Protein AF-A0A7S3VFX6-F1 (afdb_monomer)

Nearest PDB structures (foldseek):
  4f7g-assembly1_B  TM=2.888E-01  e=7.365E+00  Mus musculus

Solvent-accessible surface area (backbone atoms only — not comparable to full-atom values): 21226 Å² total; per-residue (Å²): 145,77,87,82,81,82,82,79,77,82,81,80,76,81,76,80,74,81,79,77,78,78,75,82,71,83,75,77,83,76,80,74,78,75,77,74,70,88,84,62,74,73,74,76,51,47,44,70,56,70,78,31,23,50,45,35,47,46,70,43,87,49,76,75,52,36,48,60,36,53,49,47,51,53,50,41,53,49,51,54,49,50,52,48,46,52,66,59,58,72,54,82,58,94,56,76,56,99,59,62,51,62,30,50,71,56,69,72,32,53,54,43,36,56,50,50,54,52,50,48,56,70,67,35,53,47,28,50,55,14,58,63,52,62,75,52,87,69,98,48,67,53,55,51,52,33,25,50,52,31,31,55,50,26,51,48,54,47,52,50,48,50,53,46,47,57,40,43,79,43,50,67,62,32,53,55,54,47,51,53,55,54,51,53,75,41,47,41,42,50,51,28,51,41,19,60,70,54,74,53,56,74,64,45,23,52,42,40,49,51,42,73,69,39,61,47,83,48,96,48,66,69,57,50,61,51,50,48,53,50,53,51,52,50,52,46,50,53,53,52,51,53,52,51,53,49,51,54,40,26,72,67,45,72,50,44,58,61,34,34,37,38,44,60,56,83,88,47,84,86,48,77,71,59,52,66,71,33,40,48,23,32,57,45,92,59,56,64,96,84,34,72,28,24,39,39,78,59,63,97,60,39,36,36,39,30,66,17,82,91,74,37,24,43,21,32,25,76,48,61,82,91,46,79,86,58,84,70,67,50,72,80,62,58,64,32,33,36,60,75,47,91,58,72,44,72,82,71,54,66,42,35,31,49,83,59,97,74,85,51,74,26,53,41,50,74,56,84

pLDDT: mean 83.9, std 17.87, range [31.84, 98.12]

Structure (mmCIF, N/CA/C/O backbone):
data_AF-A0A7S3VFX6-F1
#
_entry.id   AF-A0A7S3VFX6-F1
#
loop_
_atom_site.group_PDB
_atom_site.id
_atom_site.type_symbol
_atom_site.label_atom_id
_atom_site.label_alt_id
_atom_site.label_comp_id
_atom_site.label_asym_id
_atom_site.label_entity_id
_atom_site.label_seq_id
_atom_site.pdbx_PDB_ins_code
_atom_site.Cartn_x
_atom_site.Cartn_y
_atom_site.Cartn_z
_atom_site.occupancy
_atom_site.B_iso_or_equiv
_atom_site.auth_seq_id
_atom_site.auth_comp_id
_atom_site.auth_asym_id
_atom_site.auth_atom_id
_atom_site.pdbx_PDB_model_num
ATOM 1 N N . PRO A 1 1 ? -14.183 13.946 -49.189 1.00 56.38 1 PRO A N 1
ATOM 2 C CA . PRO A 1 1 ? -15.431 14.599 -48.746 1.00 56.38 1 PRO A CA 1
ATOM 3 C C . PRO A 1 1 ? -16.192 13.670 -47.796 1.00 56.38 1 PRO A C 1
ATOM 5 O O . PRO A 1 1 ? -17.134 13.004 -48.195 1.00 56.38 1 PRO A O 1
ATOM 8 N N . GLU A 1 2 ? -15.729 13.618 -46.551 1.00 43.47 2 GLU A N 1
ATOM 9 C CA . GLU A 1 2 ? -16.451 13.049 -45.414 1.00 43.47 2 GLU A CA 1
ATOM 10 C C . GLU A 1 2 ? -16.152 13.981 -44.238 1.00 43.47 2 GLU A C 1
ATOM 12 O O . GLU A 1 2 ? -15.004 14.130 -43.820 1.00 43.47 2 GLU A O 1
ATOM 17 N N . GLN A 1 3 ? -17.173 14.720 -43.809 1.00 41.69 3 GLN A N 1
ATOM 18 C CA . GLN A 1 3 ? -17.122 15.583 -42.636 1.00 41.69 3 GLN A CA 1
ATOM 19 C C . GLN A 1 3 ? -17.374 14.712 -41.405 1.00 41.69 3 GLN A C 1
ATOM 21 O O . GLN A 1 3 ? -18.497 14.274 -41.172 1.00 41.69 3 GLN A O 1
ATOM 26 N N . GLY A 1 4 ? -16.320 14.460 -40.628 1.00 42.88 4 GLY A N 1
ATOM 27 C CA . GLY A 1 4 ? -16.423 13.892 -39.289 1.00 42.88 4 GLY A CA 1
ATOM 28 C C . GLY A 1 4 ? -16.776 14.990 -38.294 1.00 42.88 4 GLY A C 1
ATOM 29 O O . GLY A 1 4 ? -15.948 15.841 -37.977 1.00 42.88 4 GLY A O 1
ATOM 30 N N . THR A 1 5 ? -18.021 14.985 -37.835 1.00 44.19 5 THR A N 1
ATOM 31 C CA . THR A 1 5 ? -18.535 15.821 -36.750 1.00 44.19 5 THR A CA 1
ATOM 32 C C . THR A 1 5 ? -17.828 15.490 -35.438 1.00 44.19 5 THR A C 1
ATOM 34 O O . THR A 1 5 ? -17.870 14.352 -34.970 1.00 44.19 5 THR A O 1
ATOM 37 N N . SER A 1 6 ? -17.200 16.499 -34.840 1.00 36.41 6 SER A N 1
ATOM 38 C CA . SER A 1 6 ? -16.669 16.482 -33.481 1.00 36.41 6 SER A CA 1
ATOM 39 C C . SER A 1 6 ? -17.811 16.353 -32.470 1.00 36.41 6 SER A C 1
ATOM 41 O O . SER A 1 6 ? -18.650 17.247 -32.362 1.00 36.41 6 SER A O 1
ATOM 43 N N . LEU A 1 7 ? -17.836 15.246 -31.727 1.00 41.75 7 LEU A N 1
ATOM 44 C CA . LEU A 1 7 ? -18.650 15.108 -30.524 1.00 41.75 7 LEU A CA 1
ATOM 45 C C . LEU A 1 7 ? -17.954 15.892 -29.399 1.00 41.75 7 LEU A C 1
ATOM 47 O O . LEU A 1 7 ? -16.977 15.425 -28.816 1.00 41.75 7 LEU A O 1
ATOM 51 N N . GLU A 1 8 ? -18.424 17.107 -29.128 1.00 40.38 8 GLU A N 1
ATOM 52 C CA . GLU A 1 8 ? -18.126 17.809 -27.882 1.00 40.38 8 GLU A CA 1
ATOM 53 C C . GLU A 1 8 ? -18.926 17.153 -26.750 1.00 40.38 8 GLU A C 1
ATOM 55 O O . GLU A 1 8 ? -20.157 17.169 -26.741 1.00 40.38 8 GLU A O 1
ATOM 60 N N . SER A 1 9 ? -18.223 16.558 -25.789 1.00 44.31 9 SER A N 1
ATOM 61 C CA . SER A 1 9 ? -18.813 16.146 -24.517 1.00 44.31 9 SER A CA 1
ATOM 62 C C . SER A 1 9 ? -19.032 17.383 -23.638 1.00 44.31 9 SER A C 1
ATOM 64 O O . SER A 1 9 ? -18.083 18.144 -23.432 1.00 44.31 9 SER A O 1
ATOM 66 N N . PRO A 1 10 ? -20.230 17.601 -23.070 1.00 43.94 10 PRO A N 1
ATOM 67 C CA . PRO A 1 10 ? -20.448 18.702 -22.146 1.00 43.94 10 PRO A CA 1
ATOM 68 C C . PRO A 1 10 ? -19.730 18.429 -20.820 1.00 43.94 10 PRO A C 1
ATOM 70 O O . PRO A 1 10 ? -19.998 17.448 -20.125 1.00 43.94 10 PRO A O 1
ATOM 73 N N . LEU A 1 11 ? -18.821 19.339 -20.468 1.00 33.56 11 LEU A N 1
ATOM 74 C CA . LEU A 1 11 ? -18.255 19.479 -19.133 1.00 33.56 11 LEU A CA 1
ATOM 75 C C . LEU A 1 11 ? -19.410 19.790 -18.163 1.00 33.56 11 LEU A C 1
ATOM 77 O O . LEU A 1 11 ? -19.906 20.915 -18.109 1.00 33.56 11 LEU A O 1
ATOM 81 N N . ILE A 1 12 ? -19.858 18.798 -17.395 1.00 36.41 12 ILE A N 1
ATOM 82 C CA . ILE A 1 12 ? -20.707 19.045 -16.227 1.00 36.41 12 ILE A CA 1
ATOM 83 C C . ILE A 1 12 ? -19.783 19.592 -15.138 1.00 36.41 12 ILE A C 1
ATOM 85 O O . ILE A 1 12 ? -19.160 18.849 -14.383 1.00 36.41 12 ILE A O 1
ATOM 89 N N . ALA A 1 13 ? -19.658 20.917 -15.094 1.00 36.66 13 ALA A N 1
ATOM 90 C CA . ALA A 1 13 ? -19.093 21.621 -13.957 1.00 36.66 13 ALA A CA 1
ATOM 91 C C . ALA A 1 13 ? -20.058 21.462 -12.773 1.00 36.66 13 ALA A C 1
ATOM 93 O O . ALA A 1 13 ? -21.073 22.154 -12.679 1.00 36.66 13 ALA A O 1
ATOM 94 N N . ALA A 1 14 ? -19.757 20.523 -11.877 1.00 36.16 14 ALA A N 1
ATOM 95 C CA . ALA A 1 14 ? -20.382 20.463 -10.565 1.00 36.16 14 ALA A CA 1
ATOM 96 C C . ALA A 1 14 ? -19.899 21.674 -9.755 1.00 36.16 14 ALA A C 1
ATOM 98 O O . ALA A 1 14 ? -18.849 21.651 -9.115 1.00 36.16 14 ALA A O 1
ATOM 99 N N . ASN A 1 15 ? -20.659 22.762 -9.835 1.00 34.97 15 ASN A N 1
ATOM 100 C CA . ASN A 1 15 ? -20.478 23.938 -9.003 1.00 34.97 15 ASN A CA 1
ATOM 101 C C . ASN A 1 15 ? -20.986 23.578 -7.597 1.00 34.97 15 ASN A C 1
ATOM 103 O O . ASN A 1 15 ? -22.175 23.691 -7.303 1.00 34.97 15 ASN A O 1
ATOM 107 N N . ILE A 1 16 ? -20.098 23.064 -6.744 1.00 35.44 16 ILE A N 1
ATOM 108 C CA . ILE A 1 16 ? -20.378 22.879 -5.318 1.00 35.44 16 ILE A CA 1
ATOM 109 C C . ILE A 1 16 ? -20.341 24.273 -4.684 1.00 35.44 16 ILE A C 1
ATOM 111 O O . ILE A 1 16 ? -19.336 24.712 -4.135 1.00 35.44 16 ILE A O 1
ATOM 115 N N . THR A 1 17 ? -21.449 25.002 -4.792 1.00 31.84 17 THR A N 1
ATOM 116 C CA . THR A 1 17 ? -21.752 26.112 -3.890 1.00 31.84 17 THR A CA 1
ATOM 117 C C . THR A 1 17 ? -22.044 25.517 -2.522 1.00 31.84 17 THR A C 1
ATOM 119 O O . THR A 1 17 ? -23.153 25.054 -2.251 1.00 31.84 17 THR A O 1
ATOM 122 N N . THR A 1 18 ? -21.040 25.513 -1.651 1.00 34.78 18 THR A N 1
ATOM 123 C CA . THR A 1 18 ? -21.239 25.402 -0.208 1.00 34.78 18 THR A CA 1
ATOM 124 C C . THR A 1 18 ? -22.012 26.635 0.253 1.00 34.78 18 THR A C 1
ATOM 126 O O . THR A 1 18 ? -21.426 27.655 0.608 1.00 34.78 18 THR A O 1
ATOM 129 N N . ASN A 1 19 ? -23.343 26.552 0.210 1.00 32.97 19 ASN A N 1
ATOM 130 C CA . ASN A 1 19 ? -24.219 27.420 0.987 1.00 32.97 19 ASN A CA 1
ATOM 131 C C . ASN A 1 19 ? -24.059 27.034 2.459 1.00 32.97 19 ASN A C 1
ATOM 133 O O . ASN A 1 19 ? -24.822 26.240 3.009 1.00 32.97 19 ASN A O 1
ATOM 137 N N . THR A 1 20 ? -23.040 27.596 3.098 1.00 37.69 20 THR A N 1
ATOM 138 C CA . THR A 1 20 ? -23.018 27.810 4.541 1.00 37.69 20 THR A CA 1
ATOM 139 C C . THR A 1 20 ? -24.101 28.840 4.844 1.00 37.69 20 THR A C 1
ATOM 141 O O . THR A 1 20 ? -23.855 30.043 4.860 1.00 37.69 20 THR A O 1
ATOM 144 N N . ASN A 1 21 ? -25.333 28.360 5.023 1.00 37.91 21 ASN A N 1
ATOM 145 C CA . ASN A 1 21 ? -26.374 29.134 5.679 1.00 37.91 21 ASN A CA 1
ATOM 146 C C . ASN A 1 21 ? -25.956 29.302 7.138 1.00 37.91 21 ASN A C 1
ATOM 148 O O . ASN A 1 21 ? -26.176 28.438 7.987 1.00 37.91 21 ASN A O 1
ATOM 152 N N . ASP A 1 22 ? -25.295 30.433 7.348 1.00 39.69 22 ASP A N 1
ATOM 153 C CA . ASP A 1 22 ? -25.046 31.113 8.602 1.00 39.69 22 ASP A CA 1
ATOM 154 C C . ASP A 1 22 ? -26.380 31.264 9.343 1.00 39.69 22 ASP A C 1
ATOM 156 O O . ASP A 1 22 ? -27.177 32.174 9.113 1.00 39.69 22 ASP A O 1
ATOM 160 N N . SER A 1 23 ? -26.670 30.265 10.172 1.00 40.69 23 SER A N 1
ATOM 161 C CA . SER A 1 23 ? -27.699 30.354 11.192 1.00 40.69 23 SER A CA 1
ATOM 162 C C . SER A 1 23 ? -27.042 31.104 12.334 1.00 40.69 23 SER A C 1
ATOM 164 O O . SER A 1 23 ? -26.394 30.506 13.190 1.00 40.69 23 SER A O 1
ATOM 166 N N . THR A 1 24 ? -27.154 32.428 12.283 1.00 38.91 24 THR A N 1
ATOM 167 C CA . THR A 1 24 ? -26.785 33.338 13.360 1.00 38.91 24 THR A CA 1
ATOM 168 C C . THR A 1 24 ? -27.667 33.017 14.567 1.00 38.91 24 THR A C 1
ATOM 170 O O . THR A 1 24 ? -28.731 33.597 14.776 1.00 38.91 24 THR A O 1
ATOM 173 N N . GLU A 1 25 ? -27.256 32.014 15.337 1.00 40.19 25 GLU A N 1
ATOM 174 C CA . GLU A 1 25 ? -27.800 31.734 16.651 1.00 40.19 25 GLU A CA 1
ATOM 175 C C . GLU A 1 25 ? -27.288 32.848 17.567 1.00 40.19 25 GLU A C 1
ATOM 177 O O . GLU A 1 25 ? -26.099 32.940 17.880 1.00 40.19 25 GLU A O 1
ATOM 182 N N . ASN A 1 26 ? -28.199 33.761 17.908 1.00 42.19 26 ASN A N 1
ATOM 183 C CA . ASN A 1 26 ? -28.009 34.796 18.912 1.00 42.19 26 ASN A CA 1
ATOM 184 C C . ASN A 1 26 ? -27.614 34.139 20.237 1.00 42.19 26 ASN A C 1
ATOM 186 O O . ASN A 1 26 ? -28.466 33.751 21.034 1.00 42.19 26 ASN A O 1
ATOM 190 N N . ASN A 1 27 ? -26.310 34.014 20.459 1.00 41.69 27 ASN A N 1
ATOM 191 C CA . ASN A 1 27 ? -25.749 33.574 21.720 1.00 41.69 27 ASN A CA 1
ATOM 192 C C . ASN A 1 27 ? -25.665 34.801 22.634 1.00 41.69 27 ASN A C 1
ATOM 194 O O . ASN A 1 27 ? -24.675 35.537 22.649 1.00 41.69 27 ASN A O 1
ATOM 198 N N . ASP A 1 28 ? -26.781 35.061 23.315 1.00 45.12 28 ASP A N 1
ATOM 199 C CA . ASP A 1 28 ? -26.895 36.047 24.379 1.00 45.12 28 ASP A CA 1
ATOM 200 C C . ASP A 1 28 ? -25.890 35.690 25.480 1.00 45.12 28 ASP A C 1
ATOM 202 O O . ASP A 1 28 ? -25.970 34.654 26.147 1.00 45.12 28 ASP A O 1
ATOM 206 N N . GLY A 1 29 ? -24.868 36.533 25.595 1.00 45.62 29 GLY A N 1
ATOM 207 C CA . GLY A 1 29 ? -23.742 36.368 26.492 1.00 45.62 29 GLY A CA 1
ATOM 208 C C . GLY A 1 29 ? -24.155 36.557 27.943 1.00 45.62 29 GLY A C 1
ATOM 209 O O . GLY A 1 29 ? -23.868 37.589 28.542 1.00 45.62 29 GLY A O 1
ATOM 210 N N . THR A 1 30 ? -24.725 35.520 28.550 1.00 46.28 30 THR A N 1
ATOM 211 C CA . THR A 1 30 ? -24.717 35.372 30.006 1.00 46.28 30 THR A CA 1
ATOM 212 C C . THR A 1 30 ? -23.471 34.582 30.396 1.00 46.28 30 THR A C 1
ATOM 214 O O . THR A 1 30 ? -23.495 33.363 30.556 1.00 46.28 30 THR A O 1
ATOM 217 N N . GLN A 1 31 ? -22.344 35.288 30.534 1.00 43.84 31 GLN A N 1
ATOM 218 C CA . GLN A 1 31 ? -21.169 34.772 31.238 1.00 43.84 31 GLN A CA 1
ATOM 219 C C . GLN A 1 31 ? -21.497 34.635 32.730 1.00 43.84 31 GLN A C 1
ATOM 221 O O . GLN A 1 31 ? -21.120 35.472 33.552 1.00 43.84 31 GLN A O 1
ATOM 226 N N . ASN A 1 32 ? -22.168 33.545 33.094 1.00 44.28 32 ASN A N 1
ATOM 227 C CA . ASN A 1 32 ? -22.101 33.032 34.451 1.00 44.28 32 ASN A CA 1
ATOM 228 C C . ASN A 1 32 ? -20.694 32.465 34.643 1.00 44.28 32 ASN A C 1
ATOM 230 O O . ASN A 1 32 ? -20.388 31.346 34.240 1.00 44.28 32 ASN A O 1
ATOM 234 N N . LYS A 1 33 ? -19.813 33.272 35.243 1.00 48.91 33 LYS A N 1
ATOM 235 C CA . LYS A 1 33 ? -18.639 32.762 35.950 1.00 48.91 33 LYS A CA 1
ATOM 236 C C . LYS A 1 33 ? -19.157 31.857 37.063 1.00 48.91 33 LYS A C 1
ATOM 238 O O . LYS A 1 33 ? -19.439 32.331 38.161 1.00 48.91 33 LYS A O 1
ATOM 243 N N . GLU A 1 34 ? -19.305 30.570 36.768 1.00 55.16 34 GLU A N 1
ATOM 244 C CA . GLU A 1 34 ? -19.389 29.542 37.794 1.00 55.16 34 GLU A CA 1
ATOM 245 C C . GLU A 1 34 ? -18.114 29.644 38.627 1.00 55.16 34 GLU A C 1
ATOM 247 O O . GLU A 1 34 ? -16.999 29.338 38.201 1.00 55.16 34 GLU A O 1
ATOM 252 N N . GLN A 1 35 ? -18.294 30.208 39.813 1.00 52.66 35 GLN A N 1
ATOM 253 C CA . GLN A 1 35 ? -17.306 30.276 40.861 1.00 52.66 35 GLN A CA 1
ATOM 254 C C . GLN A 1 35 ? -17.094 28.835 41.324 1.00 52.66 35 GLN A C 1
ATOM 256 O O . GLN A 1 35 ? -17.878 28.305 42.104 1.00 52.66 35 GLN A O 1
ATOM 261 N N . GLY A 1 36 ? -16.090 28.190 40.722 1.00 52.59 36 GLY A N 1
ATOM 262 C CA . GLY A 1 36 ? -15.795 26.775 40.889 1.00 52.59 36 GLY A CA 1
ATOM 263 C C . GLY A 1 36 ? -15.696 26.393 42.358 1.00 52.59 36 GLY A C 1
ATOM 264 O O . GLY A 1 36 ? -14.839 26.899 43.083 1.00 52.59 36 GLY A O 1
ATOM 265 N N . ASP A 1 37 ? -16.586 25.492 42.761 1.00 69.06 37 ASP A N 1
ATOM 266 C CA . ASP A 1 37 ? -16.516 24.773 44.020 1.00 69.06 37 ASP A CA 1
ATOM 267 C C . ASP A 1 37 ? -15.188 23.986 44.062 1.00 69.06 37 ASP A C 1
ATOM 269 O O . ASP A 1 37 ? -14.978 23.078 43.248 1.00 69.06 37 ASP A O 1
ATOM 273 N N . PRO A 1 38 ? -14.246 24.321 44.964 1.00 63.62 38 PRO A N 1
ATOM 274 C CA . PRO A 1 38 ? -12.967 23.624 45.079 1.00 63.62 38 PRO A CA 1
ATOM 275 C C . PRO A 1 38 ? -13.104 22.178 45.594 1.00 63.62 38 PRO A C 1
ATOM 277 O O . PRO A 1 38 ? -12.084 21.493 45.712 1.00 63.62 38 PRO A O 1
ATOM 280 N N . GLY A 1 39 ? -14.324 21.713 45.887 1.00 62.62 39 GLY A N 1
ATOM 281 C CA . GLY A 1 39 ? -14.621 20.388 46.422 1.00 62.62 39 GLY A CA 1
ATOM 282 C C . GLY A 1 39 ? -14.646 19.227 45.424 1.00 62.62 39 GLY A C 1
ATOM 283 O O . GLY A 1 39 ? -14.571 18.092 45.881 1.00 62.62 39 GLY A O 1
ATOM 284 N N . ASN A 1 40 ? -14.699 19.451 44.100 1.00 61.53 40 ASN A N 1
ATOM 285 C CA . ASN A 1 40 ? -14.977 18.358 43.146 1.00 61.53 40 ASN A CA 1
ATOM 286 C C . ASN A 1 40 ? -13.844 18.016 42.156 1.00 61.53 40 ASN A C 1
ATOM 288 O O . ASN A 1 40 ? -14.086 17.675 41.002 1.00 61.53 40 ASN A O 1
ATOM 292 N N . LYS A 1 41 ? -12.580 18.077 42.601 1.00 65.94 41 LYS A N 1
ATOM 293 C CA . LYS A 1 41 ? -11.409 17.707 41.772 1.00 65.94 41 LYS A CA 1
ATOM 294 C C . LYS A 1 41 ? -11.268 16.201 41.499 1.00 65.94 41 LYS A C 1
ATOM 296 O O . LYS A 1 41 ? -10.412 15.815 40.708 1.00 65.94 41 LYS A O 1
ATOM 301 N N . GLU A 1 42 ? -12.063 15.347 42.146 1.00 69.56 42 GLU A N 1
ATOM 302 C CA . GLU A 1 42 ? -11.988 13.889 41.957 1.00 69.56 42 GLU A CA 1
ATOM 303 C C . GLU A 1 42 ? -12.723 13.399 40.694 1.00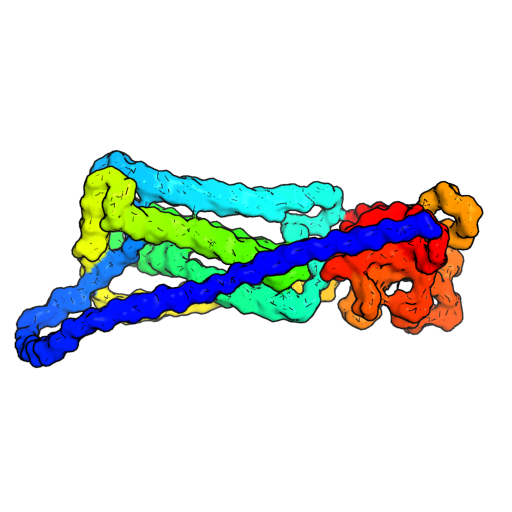 69.56 42 GLU A C 1
ATOM 305 O O . GLU A 1 42 ? -12.344 12.372 40.125 1.00 69.56 42 GLU A O 1
ATOM 310 N N . ASP A 1 43 ? -13.711 14.147 40.190 1.00 70.00 43 ASP A N 1
ATOM 311 C CA . ASP A 1 43 ? -14.486 13.748 39.004 1.00 70.00 43 ASP A CA 1
ATOM 312 C C . ASP A 1 43 ? -13.745 13.966 37.669 1.00 70.00 43 ASP A C 1
ATOM 314 O O . ASP A 1 43 ? -14.087 13.338 36.658 1.00 70.00 43 ASP A O 1
ATOM 318 N N . ASP A 1 44 ? -12.683 14.778 37.674 1.00 71.94 44 ASP A N 1
ATOM 319 C CA . ASP A 1 44 ? -11.856 15.074 36.496 1.00 71.94 44 ASP A CA 1
ATOM 320 C C . ASP A 1 44 ? -10.848 13.959 36.154 1.00 71.94 44 ASP A C 1
ATOM 322 O O . ASP A 1 44 ? -10.267 13.956 35.069 1.00 71.94 44 ASP A O 1
ATOM 326 N N . ALA A 1 45 ? -10.643 12.976 37.039 1.00 78.31 45 ALA A N 1
ATOM 327 C CA . ALA A 1 45 ? -9.639 11.921 36.854 1.00 78.31 45 ALA A CA 1
ATOM 328 C C . ALA A 1 45 ? -10.134 10.691 36.065 1.00 78.31 45 ALA A C 1
ATOM 330 O O . ALA A 1 45 ? -9.423 9.687 35.979 1.00 78.31 45 ALA A O 1
ATOM 331 N N . ARG A 1 46 ? -11.360 10.707 35.522 1.00 81.94 46 ARG A N 1
ATOM 332 C CA . ARG A 1 46 ? -11.907 9.549 34.798 1.00 81.94 46 ARG A CA 1
ATOM 333 C C . ARG A 1 46 ? -11.840 9.744 33.286 1.00 81.94 46 ARG A C 1
ATOM 335 O O . ARG A 1 46 ? -12.401 10.697 32.748 1.00 81.94 46 ARG A O 1
ATOM 342 N N . GLU A 1 47 ? -11.202 8.801 32.605 1.00 85.75 47 GLU A N 1
ATOM 343 C CA . GLU A 1 47 ? -11.058 8.790 31.153 1.00 85.75 47 GLU A CA 1
ATOM 344 C C . GLU A 1 47 ? -12.319 8.201 30.504 1.00 85.75 47 GLU A C 1
ATOM 346 O O . GLU A 1 47 ? -12.908 7.230 30.993 1.00 85.75 47 GLU A O 1
ATOM 351 N N . LYS A 1 48 ? -12.764 8.818 29.407 1.00 90.06 48 LYS A N 1
ATOM 352 C CA . LYS A 1 48 ? -13.867 8.291 28.600 1.00 90.06 48 LYS A CA 1
ATOM 353 C C . LYS A 1 48 ? -13.329 7.196 27.687 1.00 90.06 48 LYS A C 1
ATOM 355 O O . LYS A 1 48 ? -12.298 7.383 27.048 1.00 90.06 48 LYS A O 1
ATOM 360 N N . ILE A 1 49 ? -14.045 6.080 27.615 1.00 91.25 49 ILE A N 1
ATOM 361 C CA . ILE A 1 49 ? -13.739 5.004 26.669 1.00 91.25 49 ILE A CA 1
ATOM 362 C C . ILE A 1 49 ? -13.932 5.523 25.225 1.00 91.25 49 ILE A C 1
ATOM 364 O O . ILE A 1 49 ? -14.839 6.334 25.003 1.00 91.25 49 ILE A O 1
ATOM 368 N N . PRO A 1 50 ? -13.114 5.084 24.245 1.00 93.00 50 PRO A N 1
ATOM 369 C CA . PRO A 1 50 ? -13.308 5.437 22.840 1.00 93.00 50 PRO A CA 1
ATOM 370 C C . PRO A 1 50 ? -14.733 5.093 22.352 1.00 93.00 50 PRO A C 1
ATOM 372 O O . PRO A 1 50 ? -15.231 3.995 22.628 1.00 93.00 50 PRO A O 1
ATOM 375 N N . PRO A 1 51 ? -15.415 6.022 21.659 1.00 94.75 51 PRO A N 1
ATOM 376 C CA . PRO A 1 51 ? -16.789 5.848 21.194 1.00 94.75 51 PRO A CA 1
ATOM 377 C C . PRO A 1 51 ? -16.846 5.015 19.901 1.00 94.75 51 PRO A C 1
ATOM 379 O O . PRO A 1 51 ? -17.213 5.530 18.850 1.00 94.75 51 PRO A O 1
ATOM 382 N N . ASP A 1 52 ? -16.491 3.734 19.995 1.00 96.25 52 ASP A N 1
ATOM 383 C CA . ASP A 1 52 ? -16.424 2.801 18.865 1.00 96.25 52 ASP A CA 1
ATOM 384 C C . ASP A 1 52 ? -17.275 1.530 19.095 1.00 96.25 52 ASP A C 1
ATOM 386 O O . ASP A 1 52 ? -17.838 1.292 20.178 1.00 96.25 52 ASP A O 1
ATOM 390 N N . ALA A 1 53 ? -17.397 0.693 18.061 1.00 96.06 53 ALA A N 1
ATOM 391 C CA . ALA A 1 53 ? -18.151 -0.558 18.137 1.00 96.06 53 ALA A CA 1
ATOM 392 C C . ALA A 1 53 ? -17.499 -1.585 19.090 1.00 96.06 53 ALA A C 1
ATOM 394 O O . ALA A 1 53 ? -18.189 -2.367 19.748 1.00 96.06 53 ALA A O 1
ATOM 395 N N . PHE A 1 54 ? -16.179 -1.576 19.252 1.00 95.88 54 PHE A N 1
ATOM 396 C CA . PHE A 1 54 ? -15.483 -2.495 20.159 1.00 95.88 54 PHE A CA 1
ATOM 397 C C . PHE A 1 54 ? -15.778 -2.199 21.634 1.00 95.88 54 PHE A C 1
ATOM 399 O O . PHE A 1 54 ? -15.893 -3.114 22.457 1.00 95.88 54 PHE A O 1
ATOM 406 N N . SER A 1 55 ? -15.990 -0.934 21.976 1.00 95.44 55 SER A N 1
ATOM 407 C CA . SER A 1 55 ? -16.456 -0.494 23.287 1.00 95.44 55 SER A CA 1
ATOM 408 C C . SER A 1 55 ? -17.892 -0.930 23.550 1.00 95.44 55 SER A C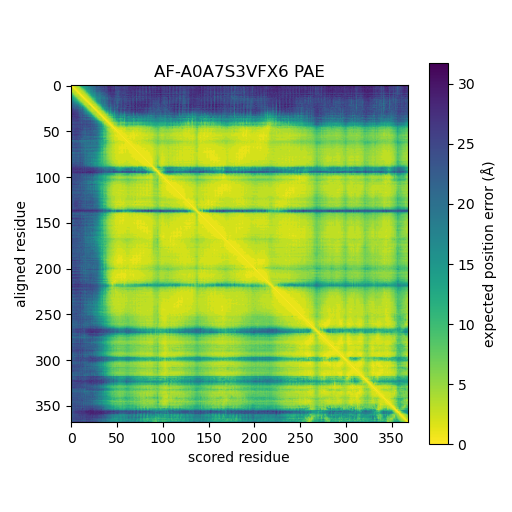 1
ATOM 410 O O . SER A 1 55 ? -18.225 -1.309 24.676 1.00 95.44 55 SER A O 1
ATOM 412 N N . MET A 1 56 ? -18.742 -0.947 22.516 1.00 96.75 56 MET A N 1
ATOM 413 C CA . MET A 1 56 ? -20.081 -1.540 22.610 1.00 96.75 56 MET A CA 1
ATOM 414 C C . MET A 1 56 ? -20.008 -3.030 22.933 1.00 96.75 56 MET A C 1
ATOM 416 O O . MET A 1 56 ? -20.740 -3.490 23.809 1.00 96.75 56 MET A O 1
ATOM 420 N N . LEU A 1 57 ? -19.101 -3.772 22.287 1.00 96.44 57 LEU A N 1
ATOM 421 C CA . LEU A 1 57 ? -18.898 -5.198 22.555 1.00 96.44 57 LEU A CA 1
ATOM 422 C C . LEU A 1 57 ? -18.519 -5.457 24.020 1.00 96.44 57 LEU A C 1
ATOM 424 O O . LEU A 1 57 ? -19.030 -6.389 24.635 1.00 96.44 57 LEU A O 1
ATOM 428 N N . PHE A 1 58 ? -17.664 -4.607 24.592 1.00 95.44 58 PHE A N 1
ATOM 429 C CA . PHE A 1 58 ? -17.261 -4.707 25.993 1.00 95.44 58 PHE A CA 1
ATOM 430 C C . PHE A 1 58 ? -18.436 -4.482 26.966 1.00 95.44 58 PHE A C 1
ATOM 432 O O . PHE A 1 58 ? -18.590 -5.226 27.935 1.00 95.44 58 PHE A O 1
ATOM 439 N N . ILE A 1 59 ? -19.289 -3.485 26.704 1.00 96.06 59 ILE A N 1
ATOM 440 C CA . ILE A 1 59 ? -20.382 -3.081 27.613 1.00 96.06 59 ILE A CA 1
ATOM 441 C C . ILE A 1 59 ? -21.649 -3.935 27.442 1.00 96.06 59 ILE A C 1
ATOM 443 O O . ILE A 1 59 ? -22.514 -3.961 28.327 1.00 96.06 59 ILE A O 1
ATOM 447 N N . ALA A 1 60 ? -21.770 -4.661 26.334 1.00 96.62 60 ALA A N 1
ATOM 448 C CA . ALA A 1 60 ? -22.939 -5.466 26.033 1.00 96.62 60 ALA A CA 1
ATOM 449 C C . ALA A 1 60 ? -23.183 -6.575 27.080 1.00 96.62 60 ALA A C 1
ATOM 451 O O . ALA A 1 60 ? -22.297 -7.337 27.493 1.00 96.62 60 ALA A O 1
ATOM 452 N N . LYS A 1 61 ? -24.444 -6.689 27.507 1.00 96.44 61 LYS A N 1
ATOM 453 C CA . LYS A 1 61 ? -24.914 -7.659 28.507 1.00 96.44 61 LYS A CA 1
ATOM 454 C C . LYS A 1 61 ? -25.631 -8.838 27.866 1.00 96.44 61 LYS A C 1
ATOM 456 O O . LYS A 1 61 ? -25.526 -9.953 28.367 1.00 96.44 61 LYS A O 1
ATOM 461 N N . THR A 1 62 ? -26.359 -8.596 26.779 1.00 96.75 62 THR A N 1
ATOM 462 C CA . THR A 1 62 ? -27.183 -9.609 26.103 1.00 96.75 62 THR A CA 1
ATOM 463 C C . THR A 1 62 ? -26.596 -10.003 24.752 1.00 96.75 62 THR A C 1
ATOM 465 O O . THR A 1 62 ? -25.956 -9.190 24.091 1.00 96.75 62 THR A O 1
ATOM 468 N N . TYR A 1 63 ? -26.840 -11.236 24.297 1.00 95.31 63 TYR A N 1
ATOM 469 C CA . TYR A 1 63 ? -26.356 -11.706 22.990 1.00 95.31 63 TYR A CA 1
ATOM 470 C C . TYR A 1 63 ? -26.862 -10.854 21.817 1.00 95.31 63 TYR A C 1
ATOM 472 O O . TYR A 1 63 ? -26.130 -10.648 20.855 1.00 95.31 63 TYR A O 1
ATOM 480 N N . SER A 1 64 ? -28.078 -10.307 21.908 1.00 95.19 64 SER A N 1
ATOM 481 C CA . SER A 1 64 ? -28.618 -9.404 20.885 1.00 95.19 64 SER A CA 1
ATOM 482 C C . SER A 1 64 ? -27.837 -8.094 20.777 1.00 95.19 64 SER A C 1
ATOM 484 O O . SER A 1 64 ? -27.648 -7.603 19.674 1.00 95.19 64 SER A O 1
ATOM 486 N N . GLU A 1 65 ? -27.335 -7.559 21.894 1.00 96.50 65 GLU A N 1
ATOM 487 C CA . GLU A 1 65 ? -26.505 -6.344 21.905 1.00 96.50 65 GLU A CA 1
ATOM 488 C C . GLU A 1 65 ? -25.114 -6.575 21.286 1.00 96.50 65 GLU A C 1
ATOM 490 O O . GLU A 1 65 ? -24.495 -5.631 20.809 1.00 96.50 65 GLU A O 1
ATOM 495 N N . HIS A 1 66 ? -24.624 -7.822 21.258 1.00 96.69 66 HIS A N 1
ATOM 496 C CA . HIS A 1 66 ? -23.335 -8.155 20.637 1.00 96.69 66 HIS A CA 1
ATOM 497 C C . HIS A 1 66 ? -23.433 -8.254 19.106 1.00 96.69 66 HIS A C 1
ATOM 499 O O . HIS A 1 66 ? -22.409 -8.231 18.428 1.00 96.69 66 HIS A O 1
ATOM 505 N N . ALA A 1 67 ? -24.644 -8.365 18.547 1.00 97.12 67 ALA A N 1
ATOM 506 C CA . ALA A 1 67 ? -24.838 -8.623 17.123 1.00 97.12 67 ALA A CA 1
ATOM 507 C C . ALA A 1 67 ? -24.292 -7.492 16.236 1.00 97.12 67 ALA A C 1
ATOM 509 O O . ALA A 1 67 ? -23.620 -7.776 15.248 1.00 97.12 67 ALA A O 1
ATOM 510 N N . LEU A 1 68 ? -24.536 -6.228 16.604 1.00 97.12 68 LEU A N 1
ATOM 511 C CA . LEU A 1 68 ? -24.051 -5.070 15.849 1.00 97.12 68 LEU A CA 1
ATOM 512 C C . LEU A 1 68 ? -22.511 -4.997 15.812 1.00 97.12 68 LEU A C 1
ATOM 514 O O . LEU A 1 68 ? -21.966 -5.032 14.710 1.00 97.12 68 LEU A O 1
ATOM 518 N N . PRO A 1 69 ? -21.783 -4.939 16.946 1.00 97.31 69 PRO A N 1
ATOM 519 C CA . PRO A 1 69 ? -20.329 -4.793 16.905 1.00 97.31 69 PRO A CA 1
ATOM 520 C C . PRO A 1 69 ? -19.610 -6.007 16.303 1.00 97.31 69 PRO A C 1
ATOM 522 O O . PRO A 1 69 ? -18.647 -5.833 15.561 1.00 97.31 69 PRO A O 1
ATOM 525 N N . ILE A 1 70 ? -20.104 -7.231 16.537 1.00 97.56 70 ILE A N 1
ATOM 526 C CA . ILE A 1 70 ? -19.565 -8.428 15.870 1.00 97.56 70 ILE A CA 1
ATOM 527 C C . ILE A 1 70 ? -19.820 -8.358 14.361 1.00 97.56 70 ILE A C 1
ATOM 529 O O . ILE A 1 70 ? -18.928 -8.674 13.578 1.00 97.56 70 ILE A O 1
ATOM 533 N N . GLY A 1 71 ? -21.015 -7.934 13.942 1.00 97.81 71 GLY A N 1
ATOM 534 C CA . GLY A 1 71 ? -21.362 -7.788 12.530 1.00 97.81 71 GLY A CA 1
ATOM 535 C C . GLY A 1 71 ? -20.479 -6.773 11.806 1.00 97.81 71 GLY A C 1
ATOM 536 O O . GLY A 1 71 ? -20.008 -7.060 10.709 1.00 97.81 71 GLY A O 1
ATOM 537 N N . VAL A 1 72 ? -20.207 -5.626 12.435 1.00 97.31 72 VAL A N 1
ATOM 538 C CA . VAL A 1 72 ? -19.322 -4.590 11.880 1.00 97.31 72 VAL A CA 1
ATOM 539 C C . VAL A 1 72 ? -17.890 -5.102 11.761 1.00 97.31 72 VAL A C 1
ATOM 541 O O . VAL A 1 72 ? -17.319 -5.011 10.679 1.00 97.31 72 VAL A O 1
ATOM 544 N N . PHE A 1 73 ? -17.358 -5.749 12.801 1.00 97.62 73 PHE A N 1
ATOM 545 C CA . PHE A 1 73 ? -16.025 -6.350 12.745 1.00 97.62 73 PHE A CA 1
ATOM 546 C C . PHE A 1 73 ? -15.908 -7.410 11.644 1.00 97.62 73 PHE A C 1
ATOM 548 O O . PHE A 1 73 ? -14.972 -7.385 10.849 1.00 97.62 73 PHE A O 1
ATOM 555 N N . VAL A 1 74 ? -16.867 -8.340 11.555 1.00 98.12 74 VAL A N 1
ATOM 556 C CA . VAL A 1 74 ? -16.862 -9.378 10.511 1.00 98.12 74 VAL A CA 1
ATOM 557 C C . VAL A 1 74 ? -16.928 -8.746 9.122 1.00 98.12 74 VAL A C 1
ATOM 559 O O . VAL A 1 74 ? -16.210 -9.188 8.229 1.00 98.12 74 VAL A O 1
ATOM 562 N N . LEU A 1 75 ? -17.744 -7.705 8.937 1.00 97.88 75 LEU A N 1
ATOM 563 C CA . LEU A 1 75 ? -17.832 -6.969 7.679 1.00 97.88 75 LEU A CA 1
ATOM 564 C C . LEU A 1 75 ? -16.505 -6.280 7.328 1.00 97.88 75 LEU A C 1
ATOM 566 O O . LEU A 1 75 ? -16.041 -6.420 6.200 1.00 97.88 75 LEU A O 1
ATOM 570 N N . GLN A 1 76 ? -15.880 -5.579 8.275 1.00 97.19 76 GLN A N 1
ATOM 571 C CA . GLN A 1 76 ? -14.590 -4.911 8.073 1.00 97.19 76 GLN A CA 1
ATOM 572 C C . GLN A 1 76 ? -13.493 -5.910 7.711 1.00 97.19 76 GLN A C 1
ATOM 574 O O . GLN A 1 76 ? -12.822 -5.741 6.694 1.00 97.19 76 GLN A O 1
ATOM 579 N N . ILE A 1 77 ? -13.353 -6.992 8.483 1.00 97.69 77 ILE A N 1
ATOM 580 C CA . ILE A 1 77 ? -12.373 -8.047 8.200 1.00 97.69 77 ILE A CA 1
ATOM 581 C C . ILE A 1 77 ? -12.648 -8.692 6.844 1.00 97.69 77 ILE A C 1
ATOM 583 O O . ILE A 1 77 ? -11.711 -8.907 6.081 1.00 97.69 77 ILE A O 1
ATOM 587 N N . LEU A 1 78 ? -13.911 -8.962 6.504 1.00 98.12 78 LEU A N 1
ATOM 588 C CA . LEU A 1 78 ? -14.272 -9.513 5.201 1.00 98.12 78 LEU A CA 1
ATOM 589 C C . LEU A 1 78 ? -13.849 -8.576 4.064 1.00 98.12 78 LEU A C 1
ATOM 591 O O . LEU A 1 78 ? -13.227 -9.037 3.113 1.00 98.12 78 LEU A O 1
ATOM 595 N N . ILE A 1 79 ? -14.138 -7.277 4.166 1.00 97.69 79 ILE A N 1
ATOM 596 C CA . ILE A 1 79 ? -13.746 -6.294 3.149 1.00 97.69 79 ILE A CA 1
ATOM 597 C C . ILE A 1 79 ? -12.218 -6.205 3.048 1.00 97.69 79 ILE A C 1
ATOM 599 O O . ILE A 1 79 ? -11.686 -6.279 1.944 1.00 97.69 79 ILE A O 1
ATOM 603 N N . LEU A 1 80 ? -11.497 -6.114 4.170 1.00 96.81 80 LEU A N 1
ATOM 604 C CA . LEU A 1 80 ? -10.030 -6.057 4.178 1.00 96.81 80 LEU A CA 1
ATOM 605 C C . LEU A 1 80 ? -9.402 -7.324 3.587 1.00 96.81 80 LEU A C 1
ATOM 607 O O . LEU A 1 80 ? -8.435 -7.229 2.834 1.00 96.81 80 LEU A O 1
ATOM 611 N N . VAL A 1 81 ? -9.956 -8.503 3.875 1.00 96.94 81 VAL A N 1
ATOM 612 C CA . VAL A 1 81 ? -9.512 -9.773 3.284 1.00 96.94 81 VAL A CA 1
ATOM 613 C C . VAL A 1 81 ? -9.804 -9.808 1.789 1.00 96.94 81 VAL A C 1
ATOM 615 O O . VAL A 1 81 ? -8.921 -10.188 1.031 1.00 96.94 81 VAL A O 1
ATOM 618 N N . LEU A 1 82 ? -10.990 -9.388 1.342 1.00 96.31 82 LEU A N 1
ATOM 619 C CA . LEU A 1 82 ? -11.320 -9.329 -0.086 1.00 96.31 82 LEU A CA 1
ATOM 620 C C . LEU A 1 82 ? -10.391 -8.380 -0.841 1.00 96.31 82 LEU A C 1
ATOM 622 O O . LEU A 1 82 ? -9.874 -8.752 -1.888 1.00 96.31 82 LEU A O 1
ATOM 626 N N . ILE A 1 83 ? -10.118 -7.202 -0.279 1.00 94.81 83 ILE A N 1
ATOM 627 C CA . ILE A 1 83 ? -9.145 -6.256 -0.827 1.00 94.81 83 ILE A CA 1
ATOM 628 C C . ILE A 1 83 ? -7.749 -6.888 -0.865 1.00 94.81 83 ILE A C 1
ATOM 630 O O . ILE A 1 83 ? -7.069 -6.826 -1.882 1.00 94.81 83 ILE A O 1
ATOM 634 N N . SER A 1 84 ? -7.325 -7.547 0.216 1.00 94.31 84 SER A N 1
ATOM 635 C CA . SER A 1 84 ? -6.028 -8.236 0.264 1.00 94.31 84 SER A CA 1
ATOM 636 C C . SER A 1 84 ? -5.925 -9.320 -0.807 1.00 94.31 84 SER A C 1
ATOM 638 O O . SER A 1 84 ? -4.891 -9.453 -1.454 1.00 94.31 84 SER A O 1
ATOM 640 N N . LEU A 1 85 ? -6.990 -10.100 -0.997 1.00 93.69 85 LEU A N 1
ATOM 641 C CA . LEU A 1 85 ? -7.046 -11.151 -2.004 1.00 93.69 85 LEU A CA 1
ATOM 642 C C . LEU A 1 85 ? -7.013 -10.569 -3.410 1.00 93.69 85 LEU A C 1
ATOM 644 O O . LEU A 1 85 ? -6.259 -11.088 -4.214 1.00 93.69 85 LEU A O 1
ATOM 648 N N . ASP A 1 86 ? -7.742 -9.492 -3.694 1.00 91.94 86 ASP A N 1
ATOM 649 C CA . ASP A 1 86 ? -7.713 -8.810 -4.995 1.00 91.94 86 ASP A CA 1
ATOM 650 C C . ASP A 1 86 ? -6.293 -8.319 -5.346 1.00 91.94 86 ASP A C 1
ATOM 652 O O . ASP A 1 86 ? -5.768 -8.585 -6.434 1.00 91.94 86 ASP A O 1
ATOM 656 N N . LEU A 1 87 ? -5.597 -7.733 -4.365 1.00 90.44 87 LEU A N 1
ATOM 657 C CA . LEU A 1 87 ? -4.205 -7.290 -4.515 1.00 90.44 87 LEU A CA 1
ATOM 658 C C . LEU A 1 87 ? -3.210 -8.434 -4.723 1.00 90.44 87 LEU A C 1
ATOM 660 O O . LEU A 1 87 ? -2.174 -8.242 -5.362 1.00 90.44 87 LEU A O 1
ATOM 664 N N . LEU A 1 88 ? -3.503 -9.617 -4.178 1.00 88.81 88 LEU A N 1
ATOM 665 C CA . LEU A 1 88 ? -2.695 -10.823 -4.365 1.00 88.81 88 LEU A CA 1
ATOM 666 C C . LEU A 1 88 ? -3.082 -11.596 -5.640 1.00 88.81 88 LEU A C 1
ATOM 668 O O . LEU A 1 88 ? -2.229 -12.255 -6.228 1.00 88.81 88 LEU A O 1
ATOM 672 N N . GLN A 1 89 ? -4.345 -11.524 -6.072 1.00 87.12 89 GLN A N 1
ATOM 673 C CA . GLN A 1 89 ? -4.913 -12.249 -7.216 1.00 87.12 89 GLN A CA 1
ATOM 674 C C . GLN A 1 89 ? -4.733 -11.538 -8.549 1.00 87.12 89 GLN A C 1
ATOM 676 O O . GLN A 1 89 ? -4.860 -12.191 -9.580 1.00 87.12 89 GLN A O 1
ATOM 681 N N . THR A 1 90 ? -4.320 -10.269 -8.569 1.00 74.81 90 THR A N 1
ATOM 682 C CA . THR A 1 90 ? -3.899 -9.553 -9.796 1.00 74.81 90 THR A CA 1
ATOM 683 C C . THR A 1 90 ? -2.659 -10.203 -10.489 1.00 74.81 90 THR A C 1
ATOM 685 O O . THR A 1 90 ? -2.045 -9.642 -11.392 1.00 74.81 90 THR A O 1
ATOM 688 N N . TYR A 1 91 ? -2.323 -11.439 -10.103 1.00 57.09 91 TYR A N 1
ATOM 689 C CA . TYR A 1 91 ? -1.290 -12.362 -10.569 1.00 57.09 91 TYR A CA 1
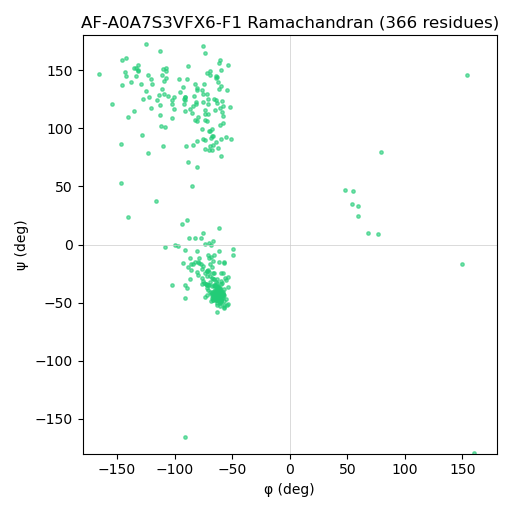ATOM 690 C C . TYR A 1 91 ? -1.518 -12.963 -11.972 1.00 57.09 91 TYR A C 1
ATOM 692 O O . TYR A 1 91 ? -0.683 -13.725 -12.442 1.00 57.09 91 TYR A O 1
ATOM 700 N N . ASP A 1 92 ? -2.587 -12.614 -12.693 1.00 57.22 92 ASP A N 1
ATOM 701 C CA . ASP A 1 92 ? -2.854 -13.163 -14.042 1.00 57.22 92 ASP A CA 1
ATOM 702 C C . ASP A 1 92 ? -1.832 -12.738 -15.124 1.00 57.22 92 ASP A C 1
ATOM 704 O O . ASP A 1 92 ? -1.950 -13.109 -16.293 1.00 57.22 92 ASP A O 1
ATOM 708 N N . ARG A 1 93 ? -0.787 -11.979 -14.765 1.00 58.50 93 ARG A N 1
ATOM 709 C CA . ARG A 1 93 ? 0.419 -11.876 -15.593 1.00 58.50 93 ARG A CA 1
ATOM 710 C C . ARG A 1 93 ? 1.323 -13.046 -15.243 1.00 58.50 93 ARG A C 1
ATOM 712 O O . ARG A 1 93 ? 1.864 -13.082 -14.145 1.00 58.50 93 ARG A O 1
ATOM 719 N N . GLU A 1 94 ? 1.496 -13.955 -16.202 1.00 55.38 94 GLU A N 1
ATOM 720 C CA . GLU A 1 94 ? 2.151 -15.262 -16.064 1.00 55.38 94 GLU A CA 1
ATOM 721 C C . GLU A 1 94 ? 3.523 -15.270 -15.376 1.00 55.38 94 GLU A C 1
ATOM 723 O O . GLU A 1 94 ? 4.005 -16.359 -15.082 1.00 55.38 94 GLU A O 1
ATOM 728 N N . VAL A 1 95 ? 4.169 -14.133 -15.084 1.00 52.19 95 VAL A N 1
ATOM 729 C CA . VAL A 1 95 ? 5.480 -14.159 -14.446 1.00 52.19 95 VAL A CA 1
ATOM 730 C C . VAL A 1 95 ? 5.875 -12.919 -13.607 1.00 52.19 95 VAL A C 1
ATOM 732 O O . VAL A 1 95 ? 6.029 -11.806 -14.096 1.00 52.19 95 VAL A O 1
ATOM 735 N N . ILE A 1 96 ? 6.128 -13.235 -12.322 1.00 55.12 96 ILE A N 1
ATOM 736 C CA . ILE A 1 96 ? 7.227 -12.818 -11.417 1.00 55.12 96 ILE A CA 1
ATOM 737 C C . ILE A 1 96 ? 7.145 -11.445 -10.756 1.00 55.12 96 ILE A C 1
ATOM 739 O O . ILE A 1 96 ? 7.899 -10.544 -11.072 1.00 55.12 96 ILE A O 1
ATOM 743 N N . THR A 1 97 ? 6.361 -11.345 -9.687 1.00 67.38 97 THR A N 1
ATOM 744 C CA . THR A 1 97 ? 6.849 -10.982 -8.338 1.00 67.38 97 THR A CA 1
ATOM 745 C C . THR A 1 97 ? 5.745 -11.315 -7.327 1.00 67.38 97 THR A C 1
ATOM 747 O O . THR A 1 97 ? 4.567 -11.207 -7.648 1.00 67.38 97 THR A O 1
ATOM 750 N N . PHE A 1 98 ? 6.091 -11.718 -6.096 1.00 74.81 98 PHE A N 1
ATOM 751 C CA . PHE A 1 98 ? 5.119 -12.132 -5.059 1.00 74.81 98 PHE A CA 1
ATOM 752 C C . PHE A 1 98 ? 4.064 -11.055 -4.710 1.00 74.81 98 PHE A C 1
ATOM 754 O O . PHE A 1 98 ? 3.049 -11.377 -4.105 1.00 74.81 98 PHE A O 1
ATOM 761 N N . MET A 1 99 ? 4.282 -9.789 -5.086 1.00 82.19 99 MET A N 1
ATOM 762 C CA . MET A 1 99 ? 3.374 -8.677 -4.782 1.00 82.19 99 MET A CA 1
ATOM 763 C C . MET A 1 99 ? 3.204 -7.676 -5.937 1.00 82.19 99 MET A C 1
ATOM 765 O O . MET A 1 99 ? 2.877 -6.535 -5.650 1.00 82.19 99 MET A O 1
ATOM 769 N N . ASN A 1 100 ? 3.430 -8.040 -7.207 1.00 87.69 100 ASN A N 1
ATOM 770 C CA . ASN A 1 100 ? 3.290 -7.119 -8.358 1.00 87.69 100 ASN A CA 1
ATOM 771 C C . ASN A 1 100 ? 3.990 -5.756 -8.140 1.00 87.69 100 ASN A C 1
ATOM 773 O O . ASN A 1 100 ? 3.408 -4.684 -8.313 1.00 87.69 100 ASN A O 1
ATOM 777 N N . ILE A 1 101 ? 5.233 -5.804 -7.656 1.00 91.56 101 ILE A N 1
ATOM 778 C CA . ILE A 1 101 ? 5.983 -4.605 -7.275 1.00 91.56 101 ILE A CA 1
ATOM 779 C C . ILE A 1 101 ? 6.588 -3.996 -8.548 1.00 91.56 101 ILE A C 1
ATOM 781 O O . ILE A 1 101 ? 7.370 -4.683 -9.209 1.00 91.56 101 ILE A O 1
ATOM 785 N N . PRO A 1 102 ? 6.309 -2.723 -8.890 1.00 90.81 102 PRO A N 1
ATOM 786 C CA . PRO A 1 102 ? 6.882 -2.100 -10.080 1.00 90.81 102 PRO A CA 1
ATOM 787 C C . PRO A 1 102 ? 8.411 -2.024 -9.976 1.00 90.81 102 PRO A C 1
ATOM 789 O O . PRO A 1 102 ? 8.952 -1.709 -8.917 1.00 90.81 102 PRO A O 1
ATOM 792 N N . VAL A 1 103 ? 9.127 -2.285 -11.072 1.00 89.69 103 VAL A N 1
ATOM 793 C CA . VAL A 1 103 ? 10.604 -2.369 -11.081 1.00 89.69 103 VAL A CA 1
ATOM 794 C C . VAL A 1 103 ? 11.260 -1.028 -10.739 1.00 89.69 103 VAL A C 1
ATOM 796 O O . VAL A 1 103 ? 12.248 -0.986 -10.010 1.00 89.69 103 VAL A O 1
ATOM 799 N N . ILE A 1 104 ? 10.702 0.076 -11.242 1.00 89.88 104 ILE A N 1
ATOM 800 C CA . ILE A 1 104 ? 11.129 1.448 -10.950 1.00 89.88 104 ILE A CA 1
ATOM 801 C C . ILE A 1 104 ? 9.886 2.334 -10.952 1.00 89.88 104 ILE A C 1
ATOM 803 O O . ILE A 1 104 ? 9.046 2.239 -11.848 1.00 89.88 104 ILE A O 1
ATOM 807 N N . VAL A 1 105 ? 9.802 3.237 -9.979 1.00 91.50 105 VAL A N 1
ATOM 808 C CA . VAL A 1 105 ? 8.738 4.240 -9.883 1.00 91.50 105 VAL A CA 1
ATOM 809 C C . VAL A 1 105 ? 9.289 5.650 -10.135 1.00 91.50 105 VAL A C 1
ATOM 811 O O . VAL A 1 105 ? 10.435 5.938 -9.782 1.00 91.50 105 VAL A O 1
ATOM 814 N N . PRO A 1 106 ? 8.514 6.556 -10.757 1.00 90.44 106 PRO A N 1
ATOM 815 C CA . PRO A 1 106 ? 8.883 7.966 -10.857 1.00 90.44 106 PRO A CA 1
ATOM 816 C C . PRO A 1 106 ? 9.040 8.616 -9.477 1.00 90.44 106 PRO A C 1
ATOM 818 O O . PRO A 1 106 ? 8.304 8.289 -8.548 1.00 90.44 106 PRO A O 1
ATOM 821 N N . LEU A 1 107 ? 9.919 9.620 -9.367 1.00 91.50 107 LEU A N 1
ATOM 822 C CA . LEU A 1 107 ? 10.174 10.338 -8.109 1.00 91.50 107 LEU A CA 1
ATOM 823 C C . LEU A 1 107 ? 8.893 10.904 -7.468 1.00 91.50 107 LEU A C 1
ATOM 825 O O . LEU A 1 107 ? 8.752 10.888 -6.248 1.00 91.50 107 LEU A O 1
ATOM 829 N N . SER A 1 108 ? 7.941 11.379 -8.278 1.00 94.00 108 SER A N 1
ATOM 830 C CA . SER A 1 108 ? 6.646 11.880 -7.794 1.00 94.00 108 SER A CA 1
ATOM 831 C C . SER A 1 108 ? 5.832 10.808 -7.060 1.00 94.00 108 SER A C 1
ATOM 833 O O . SER A 1 108 ? 5.197 11.095 -6.042 1.00 94.00 108 SER A O 1
ATOM 835 N N . VAL A 1 109 ? 5.879 9.567 -7.546 1.00 94.56 109 VAL A N 1
ATOM 836 C CA . VAL A 1 109 ? 5.218 8.414 -6.927 1.00 94.56 109 VAL A CA 1
ATOM 837 C C . VAL A 1 109 ? 5.959 8.023 -5.655 1.00 94.56 109 VAL A C 1
ATOM 839 O O . VAL A 1 109 ? 5.316 7.880 -4.624 1.00 94.56 109 VAL A O 1
ATOM 842 N N . THR A 1 110 ? 7.294 7.985 -5.673 1.00 95.12 110 THR A N 1
ATOM 843 C CA . THR A 1 110 ? 8.119 7.722 -4.479 1.00 95.12 110 THR A CA 1
ATOM 844 C C . THR A 1 110 ? 7.816 8.695 -3.339 1.00 95.12 110 THR A C 1
ATOM 846 O O . THR A 1 110 ? 7.607 8.281 -2.201 1.00 95.12 110 THR A O 1
ATOM 849 N N . VAL A 1 111 ? 7.744 9.999 -3.630 1.00 96.62 111 VAL A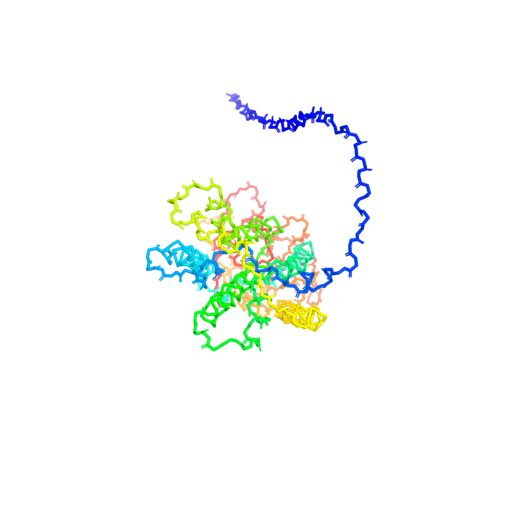 N 1
ATOM 850 C CA . VAL A 1 111 ? 7.388 11.015 -2.625 1.00 96.62 111 VAL A CA 1
ATOM 851 C C . VAL A 1 111 ? 5.973 10.776 -2.095 1.00 96.62 111 VAL A C 1
ATOM 853 O O . VAL A 1 111 ? 5.758 10.829 -0.885 1.00 96.62 111 VAL A O 1
ATOM 856 N N . SER A 1 112 ? 5.023 10.454 -2.977 1.00 96.88 112 SER A N 1
ATOM 857 C CA . SER A 1 112 ? 3.643 10.144 -2.582 1.00 96.88 112 SER A CA 1
ATOM 858 C C . SER A 1 112 ? 3.564 8.899 -1.693 1.00 96.88 112 SER A C 1
ATOM 860 O O . SER A 1 112 ? 2.862 8.924 -0.689 1.00 96.88 112 SER A O 1
ATOM 862 N N . GLN A 1 113 ? 4.336 7.852 -1.996 1.00 96.94 113 GLN A N 1
ATOM 863 C CA . GLN A 1 113 ? 4.438 6.628 -1.196 1.00 96.94 113 GLN A CA 1
ATOM 864 C C . GLN A 1 113 ? 4.981 6.905 0.211 1.00 96.94 113 GLN A C 1
ATOM 866 O O . GLN A 1 113 ? 4.428 6.408 1.190 1.00 96.94 113 GLN A O 1
ATOM 871 N N . CYS A 1 114 ? 6.009 7.750 0.339 1.00 97.19 114 CYS A N 1
ATOM 872 C CA . CYS A 1 114 ? 6.535 8.163 1.643 1.00 97.19 114 CYS A CA 1
ATOM 873 C C . CYS A 1 114 ? 5.497 8.935 2.472 1.00 97.19 114 CYS A C 1
ATOM 875 O O . CYS A 1 114 ? 5.350 8.681 3.667 1.00 97.19 114 CYS A O 1
ATOM 877 N N . ILE A 1 115 ? 4.759 9.863 1.855 1.00 97.62 115 ILE A N 1
ATOM 878 C CA . ILE A 1 115 ? 3.709 10.621 2.552 1.00 97.62 115 ILE A CA 1
ATOM 879 C C . ILE A 1 115 ? 2.564 9.685 2.952 1.00 97.62 115 ILE A C 1
ATOM 881 O O . ILE A 1 115 ? 2.133 9.716 4.101 1.00 97.62 115 ILE A O 1
ATOM 885 N N . ALA A 1 116 ? 2.110 8.816 2.050 1.00 96.81 116 ALA A N 1
ATOM 886 C CA . ALA A 1 116 ? 1.061 7.840 2.328 1.00 96.81 116 ALA A CA 1
ATOM 887 C C . ALA A 1 116 ? 1.450 6.876 3.454 1.00 96.81 116 ALA A C 1
ATOM 889 O O . ALA A 1 116 ? 0.625 6.566 4.303 1.00 96.81 116 ALA A O 1
ATOM 890 N N . CYS A 1 117 ? 2.719 6.470 3.528 1.00 96.81 117 CYS A N 1
ATOM 891 C CA . CYS A 1 117 ? 3.255 5.680 4.635 1.00 96.81 117 CYS A CA 1
ATOM 892 C C . CYS A 1 117 ? 3.117 6.412 5.978 1.00 96.81 117 CYS A C 1
ATOM 894 O O . CYS A 1 117 ? 2.701 5.815 6.969 1.00 96.81 117 CYS A O 1
ATOM 896 N N . ILE A 1 118 ? 3.444 7.706 6.015 1.00 96.88 118 ILE A N 1
ATOM 897 C CA . ILE A 1 118 ? 3.283 8.533 7.214 1.00 96.88 118 ILE A CA 1
ATOM 898 C C . ILE A 1 118 ? 1.800 8.618 7.584 1.00 96.88 118 ILE A C 1
ATOM 900 O O . ILE A 1 118 ? 1.437 8.287 8.709 1.00 96.88 118 ILE A O 1
ATOM 904 N N . VAL A 1 119 ? 0.938 8.993 6.634 1.00 96.06 119 VAL A N 1
ATOM 905 C CA . VAL A 1 119 ? -0.510 9.124 6.858 1.00 96.06 119 VAL A CA 1
ATOM 906 C C . VAL A 1 119 ? -1.125 7.796 7.307 1.00 96.06 119 VAL A C 1
ATOM 908 O O . VAL A 1 119 ? -1.908 7.788 8.243 1.00 96.06 119 VAL A O 1
ATOM 911 N N . SER A 1 120 ? -0.718 6.668 6.723 1.00 95.88 120 SER A N 1
ATOM 912 C CA . SER A 1 120 ? -1.186 5.330 7.103 1.00 95.88 120 SER A CA 1
ATOM 913 C C . SER A 1 120 ? -0.916 5.011 8.566 1.00 95.88 120 SER A C 1
ATOM 915 O O . SER A 1 120 ? -1.777 4.443 9.229 1.00 95.88 120 SER A O 1
ATOM 917 N N . VAL A 1 121 ? 0.268 5.364 9.068 1.00 95.94 121 VAL A N 1
ATOM 918 C CA . VAL A 1 121 ? 0.591 5.201 10.489 1.00 95.94 121 VAL A CA 1
ATOM 919 C C . VAL A 1 121 ? -0.204 6.202 11.322 1.00 95.94 121 VAL A C 1
ATOM 921 O O . VAL A 1 121 ? -0.646 5.849 12.411 1.00 95.94 121 VAL A O 1
ATOM 924 N N . PHE A 1 122 ? -0.438 7.412 10.790 1.00 94.88 122 PHE A N 1
ATOM 925 C CA . PHE A 1 122 ? -1.271 8.419 11.443 1.00 94.88 122 PHE A CA 1
ATOM 926 C C . PHE A 1 122 ? -2.744 8.067 11.582 1.00 94.88 122 PHE A C 1
ATOM 928 O O . PHE A 1 122 ? -3.400 8.571 12.485 1.00 94.88 122 PHE A O 1
ATOM 935 N N . SER A 1 123 ? -3.257 7.202 10.725 1.00 94.44 123 SER A N 1
ATOM 936 C CA . SER A 1 123 ? -4.654 6.792 10.775 1.00 94.44 123 SER A CA 1
ATOM 937 C C . SER A 1 123 ? -4.873 5.468 11.509 1.00 94.44 123 SER A C 1
ATOM 939 O O . SER A 1 123 ? -6.009 5.036 11.646 1.00 94.44 123 SER A O 1
ATOM 941 N N . ALA A 1 124 ? -3.814 4.817 12.000 1.00 94.50 124 ALA A N 1
ATOM 942 C CA . ALA A 1 124 ? -3.902 3.533 12.695 1.00 94.50 124 ALA A CA 1
ATOM 943 C C . ALA A 1 124 ? -4.211 3.685 14.198 1.00 94.50 124 ALA A C 1
ATOM 945 O O . ALA A 1 124 ? -3.522 3.116 15.055 1.00 94.50 124 ALA A O 1
ATOM 946 N N . ASP A 1 125 ? -5.245 4.463 14.519 1.00 94.25 125 ASP A N 1
ATOM 947 C CA . ASP A 1 125 ? -5.637 4.760 15.897 1.00 94.25 125 ASP A CA 1
ATOM 948 C C . ASP A 1 125 ? -6.055 3.488 16.655 1.00 94.25 125 ASP A C 1
ATOM 950 O O . ASP A 1 125 ? -5.613 3.278 17.790 1.00 94.25 125 ASP A O 1
ATOM 954 N N . ASP A 1 126 ? -6.803 2.581 16.020 1.00 92.94 126 ASP A N 1
ATOM 955 C CA . ASP A 1 126 ? -7.326 1.367 16.669 1.00 92.94 126 ASP A CA 1
ATOM 956 C C . ASP A 1 126 ? -6.228 0.423 17.149 1.00 92.94 126 ASP A C 1
ATOM 958 O O . ASP A 1 126 ? -6.323 -0.148 18.239 1.00 92.94 126 ASP A O 1
ATOM 962 N N . LEU A 1 127 ? -5.129 0.315 16.395 1.00 93.75 127 LEU A N 1
ATOM 963 C CA . LEU A 1 127 ? -3.975 -0.477 16.815 1.00 93.75 127 LEU A CA 1
ATOM 964 C C . LEU A 1 127 ? -3.358 0.098 18.091 1.00 93.75 127 LEU A C 1
ATOM 966 O O . LEU A 1 127 ? -3.025 -0.632 19.026 1.00 93.75 127 LEU A O 1
ATOM 970 N N . VAL A 1 128 ? -3.214 1.419 18.144 1.00 94.44 128 VAL A N 1
ATOM 971 C CA . VAL A 1 128 ? -2.590 2.112 19.272 1.00 94.44 128 VAL A CA 1
ATOM 972 C C . VAL A 1 128 ? -3.476 1.998 20.500 1.00 94.44 128 VAL A C 1
ATOM 974 O O . VAL A 1 128 ? -2.992 1.609 21.566 1.00 94.44 128 VAL A O 1
ATOM 977 N N . TYR A 1 129 ? -4.770 2.285 20.359 1.00 92.62 129 TYR A N 1
ATOM 978 C CA . TYR A 1 129 ? -5.729 2.136 21.443 1.00 92.62 129 TYR A CA 1
ATOM 979 C C . TYR A 1 129 ? -5.813 0.684 21.911 1.00 92.62 129 TYR A C 1
ATOM 981 O O . TYR A 1 129 ? -5.746 0.448 23.117 1.00 92.62 129 TYR A O 1
ATOM 989 N N . GLY A 1 130 ? -5.873 -0.288 21.003 1.00 91.88 130 GLY A N 1
ATOM 990 C CA . GLY A 1 130 ? -5.879 -1.708 21.342 1.00 91.88 130 GLY A CA 1
ATOM 991 C C . GLY A 1 130 ? -4.657 -2.108 22.173 1.00 91.88 130 GLY A C 1
ATOM 992 O O . GLY A 1 130 ? -4.805 -2.608 23.289 1.00 91.88 130 GLY A O 1
ATOM 993 N N . VAL A 1 131 ? -3.440 -1.811 21.701 1.00 92.88 131 VAL A N 1
ATOM 994 C CA . VAL A 1 131 ? -2.191 -2.168 22.407 1.00 92.88 131 VAL A CA 1
ATOM 995 C C . VAL A 1 131 ? -2.095 -1.501 23.782 1.00 92.88 131 VAL A C 1
ATOM 997 O O . VAL A 1 131 ? -1.668 -2.133 24.752 1.00 92.88 131 VAL A O 1
ATOM 1000 N N . LEU A 1 132 ? -2.499 -0.234 23.899 1.00 91.56 132 LEU A N 1
ATOM 1001 C CA . LEU A 1 132 ? -2.448 0.486 25.174 1.00 91.56 132 LEU A CA 1
ATOM 1002 C C . LEU A 1 132 ? -3.383 -0.114 26.225 1.00 91.56 132 LEU A C 1
ATOM 1004 O O . LEU A 1 132 ? -3.045 -0.125 27.411 1.00 91.56 132 LEU A O 1
ATOM 1008 N N . HIS A 1 133 ? -4.537 -0.619 25.799 1.00 89.81 133 HIS A N 1
ATOM 1009 C CA . HIS A 1 133 ? -5.550 -1.167 26.691 1.00 89.81 133 HIS A CA 1
ATOM 1010 C C . HIS A 1 133 ? -5.328 -2.645 27.044 1.00 89.81 133 HIS A C 1
ATOM 1012 O O . HIS A 1 133 ? -5.776 -3.061 28.111 1.00 89.81 133 HIS A O 1
ATOM 1018 N N . VAL A 1 134 ? -4.575 -3.414 26.242 1.00 88.88 134 VAL A N 1
ATOM 1019 C CA . VAL A 1 134 ? -4.189 -4.804 26.577 1.00 88.88 134 VAL A CA 1
ATOM 1020 C C . VAL A 1 134 ? -3.325 -4.878 27.843 1.00 88.88 134 VAL A C 1
ATOM 1022 O O . VAL A 1 134 ? -3.462 -5.806 28.634 1.00 88.88 134 VAL A O 1
ATOM 1025 N N . ASN A 1 135 ? -2.451 -3.894 28.079 1.00 81.69 135 ASN A N 1
ATOM 1026 C CA . ASN A 1 135 ? -1.548 -3.910 29.241 1.00 81.69 135 ASN A CA 1
ATOM 1027 C C . ASN A 1 135 ? -2.188 -3.410 30.545 1.00 81.69 135 ASN A C 1
ATOM 1029 O O . ASN A 1 135 ? -1.630 -3.621 31.627 1.00 81.69 135 ASN A O 1
ATOM 1033 N N . LYS A 1 136 ? -3.339 -2.736 30.473 1.00 83.25 136 LYS A N 1
ATOM 1034 C CA . LYS A 1 136 ? -4.099 -2.359 31.668 1.00 83.25 136 LYS A CA 1
ATOM 1035 C C . LYS A 1 136 ? -4.902 -3.591 32.076 1.00 83.25 136 LYS A C 1
ATOM 1037 O O . LYS A 1 136 ? -5.664 -4.094 31.268 1.00 83.25 136 LYS A O 1
ATOM 1042 N N . ARG A 1 137 ? -4.700 -4.104 33.296 1.00 66.81 137 ARG A N 1
ATOM 1043 C CA . ARG A 1 137 ? -5.369 -5.320 33.793 1.00 66.81 137 ARG A CA 1
ATOM 1044 C C . ARG A 1 137 ? -6.798 -5.030 34.271 1.00 66.81 137 ARG A C 1
ATOM 1046 O O . ARG A 1 137 ? -6.952 -4.503 35.374 1.00 66.81 137 ARG A O 1
ATOM 1053 N N . PRO A 1 138 ? -7.830 -5.492 33.556 1.00 63.81 138 PRO A N 1
ATOM 1054 C CA . PRO A 1 138 ? -9.045 -5.986 34.183 1.00 63.81 138 PRO A CA 1
ATOM 1055 C C . PRO A 1 138 ? -9.121 -7.512 34.054 1.00 63.81 138 PRO A C 1
ATOM 1057 O O . PRO A 1 138 ? -8.641 -8.100 33.096 1.00 63.81 138 PRO A O 1
ATOM 1060 N N . ILE A 1 139 ? -9.752 -8.160 35.030 1.00 74.44 139 ILE A N 1
ATOM 1061 C CA . ILE A 1 139 ? -9.928 -9.625 35.105 1.00 74.44 139 ILE A CA 1
ATOM 1062 C C . ILE A 1 139 ? -11.017 -10.115 34.109 1.00 74.44 139 ILE A C 1
ATOM 1064 O O . ILE A 1 139 ? -11.445 -11.264 34.157 1.00 74.44 139 ILE A O 1
ATOM 1068 N N . ASP A 1 140 ? -11.499 -9.254 33.204 1.00 89.81 140 ASP A N 1
ATOM 1069 C CA . ASP A 1 140 ? -12.626 -9.556 32.317 1.00 89.81 140 ASP A CA 1
ATOM 1070 C C . ASP A 1 140 ? -12.159 -9.935 30.905 1.00 89.81 140 ASP A C 1
ATOM 1072 O O . ASP A 1 140 ? -11.615 -9.116 30.164 1.00 89.81 140 ASP A O 1
ATOM 1076 N N . ILE A 1 141 ? -12.445 -11.175 30.509 1.00 90.88 141 ILE A N 1
ATOM 1077 C CA . ILE A 1 141 ? -12.163 -11.709 29.172 1.00 90.88 141 ILE A CA 1
ATOM 1078 C C . ILE A 1 141 ? -12.788 -10.861 28.053 1.00 90.88 141 ILE A C 1
ATOM 1080 O O . ILE A 1 141 ? -12.224 -10.764 26.965 1.00 90.88 141 ILE A O 1
ATOM 1084 N N . LYS A 1 142 ? -13.927 -10.199 28.306 1.00 92.75 142 LYS A N 1
ATOM 1085 C CA . LYS A 1 142 ? -14.588 -9.343 27.307 1.00 92.75 142 LYS A CA 1
ATOM 1086 C C . LYS A 1 142 ? -13.725 -8.150 26.912 1.00 92.75 142 LYS A C 1
ATOM 1088 O O . LYS A 1 142 ? -13.721 -7.747 25.750 1.00 92.75 142 LYS A O 1
ATOM 1093 N N . TRP A 1 143 ? -13.000 -7.593 27.878 1.00 91.75 143 TRP A N 1
ATOM 1094 C CA . TRP A 1 143 ? -12.095 -6.475 27.651 1.00 91.75 143 TRP A CA 1
ATOM 1095 C C . TRP A 1 143 ? -10.911 -6.888 26.781 1.00 91.75 143 TRP A C 1
ATOM 1097 O O . TRP A 1 143 ? -10.565 -6.193 25.827 1.00 91.75 143 TRP A O 1
ATOM 1107 N N . GLU A 1 144 ? -10.302 -8.032 27.091 1.00 92.38 144 GLU A N 1
ATOM 1108 C CA . GLU A 1 144 ? -9.176 -8.553 26.317 1.00 92.38 144 GLU A CA 1
ATOM 1109 C C . GLU A 1 144 ? -9.594 -8.857 24.877 1.00 92.38 144 GLU A C 1
ATOM 1111 O O . GLU A 1 144 ? -8.929 -8.411 23.946 1.00 92.38 144 GLU A O 1
ATOM 1116 N N . VAL A 1 145 ? -10.736 -9.527 24.681 1.00 94.31 145 VAL A N 1
ATOM 1117 C CA . VAL A 1 145 ? -11.259 -9.848 23.343 1.00 94.31 145 VAL A CA 1
ATOM 1118 C C . VAL A 1 145 ? -11.515 -8.583 22.523 1.00 94.31 145 VAL A C 1
ATOM 1120 O O . VAL A 1 145 ? -11.072 -8.508 21.380 1.00 94.31 145 VAL A O 1
ATOM 1123 N N . SER A 1 146 ? -12.166 -7.572 23.106 1.00 94.56 146 SER A N 1
ATOM 1124 C CA . SER A 1 146 ? -12.430 -6.292 22.433 1.00 94.56 146 SER A CA 1
ATOM 1125 C C . SER A 1 146 ? -11.135 -5.614 21.961 1.00 94.56 146 SER A C 1
ATOM 1127 O O . SER A 1 146 ? -11.024 -5.208 20.804 1.00 94.56 146 SER A O 1
ATOM 1129 N N . ASN A 1 147 ? -10.104 -5.575 22.809 1.00 94.62 147 ASN A N 1
ATOM 1130 C CA . ASN A 1 147 ? -8.825 -4.972 22.434 1.00 94.62 147 ASN A CA 1
ATOM 1131 C C . ASN A 1 147 ? -8.027 -5.815 21.432 1.00 94.62 147 ASN A C 1
ATOM 1133 O O . ASN A 1 147 ? -7.364 -5.248 20.567 1.00 94.62 147 ASN A O 1
ATOM 1137 N N . ILE A 1 148 ? -8.104 -7.147 21.498 1.00 95.38 148 ILE A N 1
ATOM 1138 C CA . ILE A 1 148 ? -7.495 -8.024 20.488 1.00 95.38 148 ILE A CA 1
ATOM 1139 C C . ILE A 1 148 ? -8.133 -7.774 19.119 1.00 95.38 148 ILE A C 1
ATOM 1141 O O . ILE A 1 148 ? -7.409 -7.689 18.131 1.00 95.38 148 ILE A O 1
ATOM 1145 N N . MET A 1 149 ? -9.457 -7.605 19.047 1.00 96.12 149 MET A N 1
ATOM 1146 C CA . MET A 1 149 ? -10.148 -7.300 17.789 1.00 96.12 149 MET A CA 1
ATOM 1147 C C . MET A 1 149 ? -9.665 -5.976 17.180 1.00 96.12 149 MET A C 1
ATOM 1149 O O . MET A 1 149 ? -9.302 -5.973 16.005 1.00 96.12 149 MET A O 1
ATOM 1153 N N . ARG A 1 150 ? -9.538 -4.908 17.987 1.00 96.00 150 ARG A N 1
ATOM 1154 C CA . ARG A 1 150 ? -8.946 -3.626 17.549 1.00 96.00 150 ARG A CA 1
ATOM 1155 C C . ARG A 1 150 ? -7.520 -3.779 17.018 1.00 96.00 150 ARG A C 1
ATOM 1157 O O . ARG A 1 150 ? -7.164 -3.204 15.995 1.00 96.00 150 ARG A O 1
ATOM 1164 N N . ILE A 1 151 ? -6.688 -4.569 17.703 1.00 96.12 151 ILE A N 1
ATOM 1165 C CA . ILE A 1 151 ? -5.308 -4.828 17.267 1.00 96.12 151 ILE A CA 1
ATOM 1166 C C . ILE A 1 151 ? -5.301 -5.557 15.923 1.00 96.12 151 ILE A C 1
ATOM 1168 O O . ILE A 1 151 ? -4.546 -5.176 15.032 1.00 96.12 151 ILE A O 1
ATOM 1172 N N . VAL A 1 152 ? -6.120 -6.600 15.771 1.00 96.81 152 VAL A N 1
ATOM 1173 C CA . VAL A 1 152 ? -6.200 -7.380 14.528 1.00 96.81 152 VAL A CA 1
ATOM 1174 C C . VAL A 1 152 ? -6.647 -6.499 13.366 1.00 96.81 152 VAL A C 1
ATOM 1176 O O . VAL A 1 152 ? -6.014 -6.535 12.313 1.00 96.81 152 VAL A O 1
ATOM 1179 N N . GLU A 1 153 ? -7.683 -5.684 13.555 1.00 96.25 153 GLU A N 1
ATOM 1180 C CA . GLU A 1 153 ? -8.134 -4.734 12.538 1.00 96.25 153 GLU A CA 1
ATOM 1181 C C . GLU A 1 153 ? -7.038 -3.728 12.184 1.00 96.25 153 GLU A C 1
ATOM 1183 O O . GLU A 1 153 ? -6.667 -3.613 11.016 1.00 96.25 153 GLU A O 1
ATOM 1188 N N . GLY A 1 154 ? -6.460 -3.053 13.179 1.00 95.81 154 GLY A N 1
ATOM 1189 C CA . GLY A 1 154 ? -5.435 -2.043 12.943 1.00 95.81 154 GLY A CA 1
ATOM 1190 C C . GLY A 1 154 ? -4.185 -2.608 12.253 1.00 95.81 154 GLY A C 1
ATOM 1191 O O . GLY A 1 154 ? -3.637 -1.975 11.350 1.00 95.81 154 GLY A O 1
ATOM 1192 N N . VAL A 1 155 ? -3.760 -3.830 12.599 1.00 96.44 155 VAL A N 1
ATOM 1193 C CA . VAL A 1 155 ? -2.670 -4.532 11.893 1.00 96.44 155 VAL A CA 1
ATOM 1194 C C . VAL A 1 155 ? -3.048 -4.825 10.441 1.00 96.44 155 VAL A C 1
ATOM 1196 O O . VAL A 1 155 ? -2.225 -4.611 9.551 1.00 96.44 155 VAL A O 1
ATOM 1199 N N . MET A 1 156 ? -4.274 -5.289 10.182 1.00 96.62 156 MET A N 1
ATOM 1200 C CA . MET A 1 156 ? -4.750 -5.565 8.822 1.00 96.62 156 MET A CA 1
ATOM 1201 C C . MET A 1 156 ? -4.822 -4.284 7.984 1.00 96.62 156 MET A C 1
ATOM 1203 O O . MET A 1 156 ? -4.326 -4.274 6.861 1.00 96.62 156 MET A O 1
ATOM 1207 N N . VAL A 1 157 ? -5.348 -3.184 8.531 1.00 96.12 157 VAL A N 1
ATOM 1208 C CA . VAL A 1 157 ? -5.412 -1.876 7.855 1.00 96.12 157 VAL A CA 1
ATOM 1209 C C . VAL A 1 157 ? -4.015 -1.382 7.467 1.00 96.12 157 VAL A C 1
ATOM 1211 O O . VAL A 1 157 ? -3.808 -0.985 6.317 1.00 96.12 157 VAL A O 1
ATOM 1214 N N . ILE A 1 158 ? -3.034 -1.453 8.376 1.00 96.31 158 ILE A N 1
ATOM 1215 C CA . ILE A 1 158 ? -1.638 -1.089 8.070 1.00 96.31 158 ILE A CA 1
ATOM 1216 C C . ILE A 1 158 ? -1.047 -2.026 7.011 1.00 96.31 158 ILE A C 1
ATOM 1218 O O . ILE A 1 158 ? -0.415 -1.559 6.065 1.00 96.31 158 ILE A O 1
ATOM 1222 N N . GLY A 1 159 ? -1.250 -3.339 7.151 1.00 95.88 159 GLY A N 1
ATOM 1223 C CA . GLY A 1 159 ? -0.720 -4.339 6.224 1.00 95.88 159 GLY A CA 1
ATOM 1224 C C . GLY A 1 159 ? -1.238 -4.147 4.799 1.00 95.88 159 GLY A C 1
ATOM 1225 O O . GLY A 1 159 ? -0.447 -4.081 3.859 1.00 95.88 159 GLY A O 1
ATOM 1226 N N . VAL A 1 160 ? -2.551 -3.979 4.640 1.00 96.12 160 VAL A N 1
ATOM 1227 C CA . VAL A 1 160 ? -3.184 -3.702 3.341 1.00 96.12 160 VAL A CA 1
ATOM 1228 C C . VAL A 1 160 ? -2.707 -2.367 2.775 1.00 96.12 160 VAL A C 1
ATOM 1230 O O . VAL A 1 160 ? -2.361 -2.290 1.597 1.00 96.12 160 VAL A O 1
ATOM 1233 N N . SER A 1 161 ? -2.607 -1.329 3.612 1.00 96.38 161 SER A N 1
ATOM 1234 C CA . SER A 1 161 ? -2.077 -0.026 3.193 1.00 96.38 161 SER A CA 1
ATOM 1235 C C . SER A 1 161 ? -0.643 -0.136 2.674 1.00 96.38 161 SER A C 1
ATOM 1237 O O . SER A 1 161 ? -0.323 0.450 1.643 1.00 96.38 161 SER A O 1
ATOM 1239 N N . LEU A 1 162 ? 0.218 -0.922 3.330 1.00 95.88 162 LEU A N 1
ATOM 1240 C CA . LEU A 1 162 ? 1.590 -1.151 2.877 1.00 95.88 162 LEU A CA 1
ATOM 1241 C C . LEU A 1 162 ? 1.629 -1.833 1.503 1.00 95.88 162 LEU A C 1
ATOM 1243 O O . LEU A 1 162 ? 2.384 -1.391 0.638 1.00 95.88 162 LEU A O 1
ATOM 1247 N N . ILE A 1 163 ? 0.808 -2.866 1.283 1.00 95.06 163 ILE A N 1
ATOM 1248 C CA . ILE A 1 163 ? 0.727 -3.560 -0.013 1.00 95.06 163 ILE A CA 1
ATOM 1249 C C . ILE A 1 163 ? 0.305 -2.577 -1.113 1.00 95.06 163 ILE A C 1
ATOM 1251 O O . ILE A 1 163 ? 0.979 -2.490 -2.139 1.00 95.06 163 ILE A O 1
ATOM 1255 N N . PHE A 1 164 ? -0.737 -1.771 -0.884 1.00 94.75 164 PHE A N 1
ATOM 1256 C CA . PHE A 1 164 ? -1.177 -0.756 -1.846 1.00 94.75 164 PHE A CA 1
ATOM 1257 C C . PHE A 1 164 ? -0.109 0.289 -2.156 1.00 94.75 164 PHE A C 1
ATOM 1259 O O . PHE A 1 164 ? 0.112 0.615 -3.323 1.00 94.75 164 PHE A O 1
ATOM 1266 N N . ILE A 1 165 ? 0.552 0.816 -1.121 1.00 95.88 165 ILE A N 1
ATOM 1267 C CA . ILE A 1 165 ? 1.618 1.810 -1.276 1.00 95.88 165 ILE A CA 1
ATOM 1268 C C . ILE A 1 165 ? 2.724 1.242 -2.165 1.00 95.88 165 ILE A C 1
ATOM 1270 O O . ILE A 1 165 ? 3.214 1.927 -3.057 1.00 95.88 165 ILE A O 1
ATOM 1274 N N . VAL A 1 166 ? 3.103 -0.016 -1.953 1.00 95.44 166 VAL A N 1
ATOM 1275 C CA . VAL A 1 166 ? 4.174 -0.675 -2.706 1.00 95.44 166 VAL A CA 1
ATOM 1276 C C . VAL A 1 166 ? 3.769 -0.974 -4.152 1.00 95.44 166 VAL A C 1
ATOM 1278 O O . VAL A 1 166 ? 4.588 -0.801 -5.053 1.00 95.44 166 VAL A O 1
ATOM 1281 N N . GLN A 1 167 ? 2.526 -1.397 -4.385 1.00 93.94 167 GLN A N 1
ATOM 1282 C CA . GLN A 1 167 ? 2.020 -1.766 -5.713 1.00 93.94 167 GLN A CA 1
ATOM 1283 C C . GLN A 1 167 ? 1.699 -0.568 -6.611 1.00 93.94 167 GLN A C 1
ATOM 1285 O O . GLN A 1 167 ? 1.633 -0.709 -7.832 1.00 93.94 167 GLN A O 1
ATOM 1290 N N . SER A 1 168 ? 1.479 0.619 -6.044 1.00 94.25 168 SER A N 1
ATOM 1291 C CA . SER A 1 168 ? 1.026 1.765 -6.826 1.00 94.25 168 SER A CA 1
ATOM 1292 C C . SER A 1 168 ? 2.073 2.234 -7.843 1.00 94.25 168 SER A C 1
ATOM 1294 O O . SER A 1 168 ? 3.188 2.613 -7.477 1.00 94.25 168 SER A O 1
ATOM 1296 N N . SER A 1 169 ? 1.684 2.317 -9.113 1.00 92.19 169 SER A N 1
ATOM 1297 C CA . SER A 1 169 ? 2.502 2.911 -10.175 1.00 92.19 169 SER A CA 1
ATOM 1298 C C . SER A 1 169 ? 2.218 4.395 -10.406 1.00 92.19 169 SER A C 1
ATOM 1300 O O . SER A 1 169 ? 3.007 5.076 -11.060 1.00 92.19 169 SER A O 1
ATOM 1302 N N . THR A 1 170 ? 1.094 4.909 -9.899 1.00 93.50 170 THR A N 1
ATOM 1303 C CA . THR A 1 170 ? 0.717 6.322 -10.001 1.00 93.50 170 THR A CA 1
ATOM 1304 C C . THR A 1 170 ? 0.289 6.870 -8.643 1.00 93.50 170 THR A C 1
ATOM 1306 O O . THR A 1 170 ? -0.242 6.149 -7.799 1.00 93.50 170 THR A O 1
ATOM 1309 N N . ALA A 1 171 ? 0.509 8.169 -8.428 1.00 95.12 171 ALA A N 1
ATOM 1310 C CA . ALA A 1 171 ? 0.112 8.826 -7.185 1.00 95.12 171 ALA A CA 1
ATOM 1311 C C . ALA A 1 171 ? -1.418 8.865 -7.011 1.00 95.12 171 ALA A C 1
ATOM 1313 O O . ALA A 1 171 ? -1.906 8.752 -5.894 1.00 95.12 171 ALA A O 1
ATOM 1314 N N . ILE A 1 172 ? -2.178 9.010 -8.102 1.00 94.56 172 ILE A N 1
ATOM 1315 C CA . ILE A 1 172 ? -3.647 9.080 -8.045 1.00 94.56 172 ILE A CA 1
ATOM 1316 C C . ILE A 1 172 ? -4.223 7.737 -7.594 1.00 94.56 172 ILE A C 1
ATOM 1318 O O . ILE A 1 172 ? -5.032 7.712 -6.669 1.00 94.56 172 ILE A O 1
ATOM 1322 N N . ASP A 1 173 ? -3.760 6.636 -8.194 1.00 92.06 173 ASP A N 1
ATOM 1323 C CA . ASP A 1 173 ? -4.210 5.290 -7.823 1.00 92.06 173 ASP A CA 1
ATOM 1324 C C . ASP A 1 173 ? -3.853 4.987 -6.361 1.00 92.06 173 ASP A C 1
ATOM 1326 O O . ASP A 1 173 ? -4.668 4.434 -5.624 1.00 92.06 173 ASP A O 1
ATOM 1330 N N . LEU A 1 174 ? -2.668 5.429 -5.914 1.00 94.81 174 LEU A N 1
ATOM 1331 C CA . LEU A 1 174 ? -2.250 5.328 -4.517 1.00 94.81 174 LEU A CA 1
ATOM 1332 C C . LEU A 1 174 ? -3.249 6.012 -3.573 1.00 94.81 174 LEU A C 1
ATOM 1334 O O . LEU A 1 174 ? -3.707 5.387 -2.620 1.00 94.81 174 LEU A O 1
ATOM 1338 N N . TRP A 1 175 ? -3.608 7.272 -3.828 1.00 95.88 175 TRP A N 1
ATOM 1339 C CA . TRP A 1 175 ? -4.490 8.025 -2.931 1.00 95.88 175 TRP A CA 1
ATOM 1340 C C . TRP A 1 175 ? -5.932 7.516 -2.960 1.00 95.88 175 TRP A C 1
ATOM 1342 O O . TRP A 1 175 ? -6.584 7.499 -1.917 1.00 95.88 175 TRP A O 1
ATOM 1352 N N . LEU A 1 176 ? -6.419 7.068 -4.121 1.00 95.00 176 LEU A N 1
ATOM 1353 C CA . LEU A 1 176 ? -7.754 6.487 -4.264 1.00 95.00 176 LEU A CA 1
ATOM 1354 C C . LEU A 1 176 ? -7.885 5.195 -3.445 1.00 95.00 176 LEU A C 1
ATOM 1356 O O . LEU A 1 176 ? -8.807 5.056 -2.640 1.00 95.00 176 LEU A O 1
ATOM 1360 N N . ASN A 1 177 ? -6.933 4.278 -3.616 1.00 93.50 177 ASN A N 1
ATOM 1361 C CA . ASN A 1 177 ? -6.923 3.007 -2.899 1.00 93.50 177 ASN A CA 1
ATOM 1362 C C . ASN A 1 177 ? -6.711 3.217 -1.398 1.00 93.50 177 ASN A C 1
ATOM 1364 O O . ASN A 1 177 ? -7.381 2.595 -0.575 1.00 93.50 177 ASN A O 1
ATOM 1368 N N . PHE A 1 178 ? -5.831 4.151 -1.034 1.00 92.56 178 PHE A N 1
ATOM 1369 C CA . PHE A 1 178 ? -5.610 4.517 0.357 1.00 92.56 178 PHE A CA 1
ATOM 1370 C C . PHE A 1 178 ? -6.884 5.063 1.017 1.00 92.56 178 PHE A C 1
ATOM 1372 O O . PHE A 1 178 ? -7.240 4.628 2.109 1.00 92.56 178 PHE A O 1
ATOM 1379 N N . ALA A 1 179 ? -7.621 5.954 0.345 1.00 95.12 179 ALA A N 1
ATOM 1380 C CA . ALA A 1 179 ? -8.888 6.477 0.853 1.00 95.12 179 ALA A CA 1
ATOM 1381 C C . ALA A 1 179 ? -9.931 5.369 1.079 1.00 95.12 179 ALA A C 1
ATOM 1383 O O . ALA A 1 179 ? -10.647 5.399 2.079 1.00 95.12 179 ALA A O 1
ATOM 1384 N N . ALA A 1 180 ? -9.987 4.371 0.192 1.00 95.12 180 ALA A N 1
ATOM 1385 C CA . ALA A 1 180 ? -10.880 3.227 0.353 1.00 95.12 180 ALA A CA 1
ATOM 1386 C C . ALA A 1 180 ? -10.543 2.404 1.609 1.00 95.12 180 ALA A C 1
ATOM 1388 O O . ALA A 1 180 ? -11.441 2.081 2.383 1.00 95.12 180 ALA A O 1
ATOM 1389 N N . VAL A 1 181 ? -9.261 2.117 1.861 1.00 95.00 181 VAL A N 1
ATOM 1390 C CA . VAL A 1 181 ? -8.831 1.398 3.076 1.00 95.00 181 VAL A CA 1
ATOM 1391 C C . VAL A 1 181 ? -9.149 2.197 4.338 1.00 95.00 181 VAL A C 1
ATOM 1393 O O . VAL A 1 181 ? -9.663 1.636 5.303 1.00 95.00 181 VAL A O 1
ATOM 1396 N N . GLN A 1 182 ? -8.904 3.509 4.317 1.00 94.31 182 GLN A N 1
ATOM 1397 C CA . GLN A 1 182 ? -9.221 4.388 5.445 1.00 94.31 182 GLN A CA 1
ATOM 1398 C C . GLN A 1 182 ? -10.719 4.446 5.739 1.00 94.31 182 GLN A C 1
ATOM 1400 O O . GLN A 1 182 ? -11.12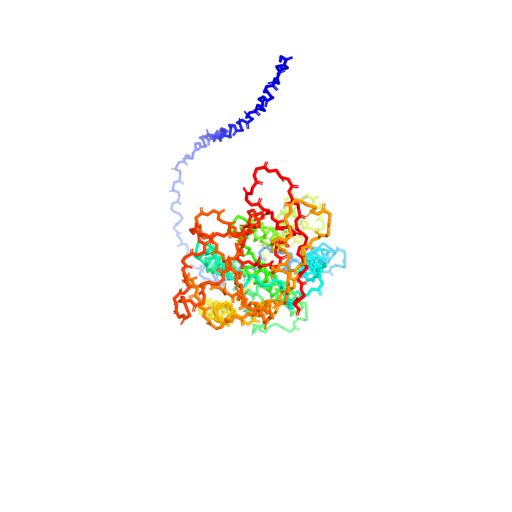0 4.431 6.897 1.00 94.31 182 GLN A O 1
ATOM 1405 N N . PHE A 1 183 ? -11.557 4.451 4.703 1.00 95.81 183 PHE A N 1
ATOM 1406 C CA . PHE A 1 183 ? -13.002 4.377 4.881 1.00 95.81 183 PHE A CA 1
ATOM 1407 C C . PHE A 1 183 ? -13.424 3.083 5.590 1.00 95.81 183 PHE A C 1
ATOM 1409 O O . PHE A 1 183 ? -14.245 3.127 6.504 1.00 95.81 183 PHE A O 1
ATOM 1416 N N . VAL A 1 184 ? -12.841 1.940 5.213 1.00 96.19 184 VAL A N 1
ATOM 1417 C CA . VAL A 1 184 ? -13.139 0.643 5.847 1.00 96.19 184 VAL A CA 1
ATOM 1418 C C . VAL A 1 184 ? -12.725 0.633 7.321 1.00 96.19 184 VAL A C 1
ATOM 1420 O O . VAL A 1 184 ? -13.493 0.157 8.158 1.00 96.19 184 VAL A O 1
ATOM 1423 N N . GLY A 1 185 ? -11.566 1.213 7.645 1.00 94.75 185 GLY A N 1
ATOM 1424 C CA . GLY A 1 185 ? -11.094 1.362 9.027 1.00 94.75 185 GLY A CA 1
ATOM 1425 C C . GLY A 1 185 ? -11.942 2.303 9.892 1.00 94.75 185 GLY A C 1
ATOM 1426 O O . GLY A 1 185 ? -11.814 2.282 11.100 1.00 94.75 185 GLY A O 1
ATOM 1427 N N . GLN A 1 186 ? -12.831 3.114 9.308 1.00 96.12 186 GLN A N 1
ATOM 1428 C CA . GLN A 1 186 ? -13.728 4.009 10.059 1.00 96.12 186 GLN A CA 1
ATOM 1429 C C . GLN A 1 186 ? -15.151 3.454 10.229 1.00 96.12 186 GLN A C 1
ATOM 1431 O O . GLN A 1 186 ? -16.014 4.123 10.811 1.00 96.12 186 GLN A O 1
ATOM 1436 N N . LEU A 1 187 ? -15.445 2.264 9.691 1.00 96.69 187 LEU A N 1
ATOM 1437 C CA . LEU A 1 187 ? -16.800 1.703 9.709 1.00 96.69 187 LEU A CA 1
ATOM 1438 C C . LEU A 1 187 ? -17.310 1.416 11.126 1.00 96.69 187 LEU A C 1
ATOM 1440 O O . LEU A 1 187 ? -18.507 1.556 11.373 1.00 96.69 187 LEU A O 1
ATOM 1444 N N . ASP A 1 188 ? -16.438 1.051 12.056 1.00 96.94 188 ASP A N 1
ATOM 1445 C CA . ASP A 1 188 ? -16.751 0.814 13.466 1.00 96.94 188 ASP A CA 1
ATOM 1446 C C . ASP A 1 188 ? -17.227 2.088 14.191 1.00 96.94 188 ASP A C 1
ATOM 1448 O O . ASP A 1 188 ? -18.270 2.091 14.854 1.00 96.94 188 ASP A O 1
ATOM 1452 N N . ASN A 1 189 ? -16.522 3.197 13.988 1.00 96.62 189 ASN A N 1
ATOM 1453 C CA . ASN A 1 189 ? -16.831 4.518 14.508 1.00 96.62 189 ASN A CA 1
ATOM 1454 C C . ASN A 1 189 ? -18.113 5.060 13.870 1.00 96.62 189 ASN A C 1
ATOM 1456 O O . ASN A 1 189 ? -18.978 5.618 14.554 1.00 96.62 189 ASN A O 1
ATOM 1460 N N . LEU A 1 190 ? -18.288 4.842 12.562 1.00 97.38 190 LEU A N 1
ATOM 1461 C CA . LEU A 1 190 ? -19.516 5.192 11.855 1.00 97.38 190 LEU A CA 1
ATOM 1462 C C . LEU A 1 190 ? -20.710 4.385 12.380 1.00 97.38 190 LEU A C 1
ATOM 1464 O O . LEU A 1 190 ? -21.771 4.955 12.635 1.00 97.38 190 LEU A O 1
ATOM 1468 N N . ALA A 1 191 ? -20.548 3.079 12.597 1.00 97.62 191 ALA A N 1
ATOM 1469 C CA . ALA A 1 191 ? -21.593 2.234 13.162 1.00 97.62 191 ALA A CA 1
ATOM 1470 C C . ALA A 1 191 ? -21.969 2.674 14.582 1.00 97.62 191 ALA A C 1
ATOM 1472 O O . ALA A 1 191 ? -23.158 2.739 14.910 1.00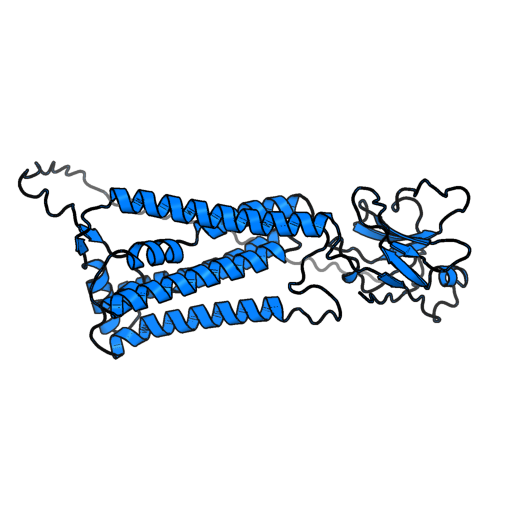 97.62 191 ALA A O 1
ATOM 1473 N N . PHE A 1 192 ? -20.983 3.054 15.400 1.00 97.69 192 PHE A N 1
ATOM 1474 C CA . PHE A 1 192 ? -21.233 3.632 16.716 1.00 97.69 192 PHE A CA 1
ATOM 1475 C C . PHE A 1 192 ? -22.035 4.936 16.622 1.00 97.69 192 PHE A C 1
ATOM 1477 O O . PHE A 1 192 ? -23.035 5.114 17.327 1.00 97.69 192 PHE A O 1
ATOM 1484 N N . ALA A 1 193 ? -21.635 5.842 15.726 1.00 97.56 193 ALA A N 1
ATOM 1485 C CA . ALA A 1 193 ? -22.324 7.108 15.504 1.00 97.56 193 ALA A CA 1
ATOM 1486 C C . ALA A 1 193 ? -23.778 6.894 15.049 1.00 97.56 193 ALA A C 1
ATOM 1488 O O . ALA A 1 193 ? -24.687 7.534 15.582 1.00 97.56 193 ALA A O 1
ATOM 1489 N N . LEU A 1 194 ? -24.020 5.947 14.139 1.00 97.69 194 LEU A N 1
ATOM 1490 C CA . LEU A 1 194 ? -25.362 5.579 13.675 1.00 97.69 194 LEU A CA 1
ATOM 1491 C C . LEU A 1 194 ? -26.224 4.981 14.799 1.00 97.69 194 LEU A C 1
ATOM 1493 O O . LEU A 1 194 ? -27.400 5.330 14.927 1.00 97.69 194 LEU A O 1
ATOM 1497 N N . ALA A 1 195 ? -25.650 4.139 15.662 1.00 97.62 195 ALA A N 1
ATOM 1498 C CA . ALA A 1 195 ? -26.348 3.625 16.843 1.00 97.62 195 ALA A CA 1
ATOM 1499 C C . ALA A 1 195 ? -26.720 4.745 17.820 1.00 97.62 195 ALA A C 1
ATOM 1501 O O . ALA A 1 195 ? -27.847 4.790 18.315 1.00 97.62 195 ALA A O 1
ATOM 1502 N N . LYS A 1 196 ? -25.821 5.711 18.033 1.00 97.38 196 LYS A N 1
ATOM 1503 C CA . LYS A 1 196 ? -26.083 6.890 18.867 1.00 97.38 196 LYS A CA 1
ATOM 1504 C C . LYS A 1 196 ? -27.204 7.774 18.304 1.00 97.38 196 LYS A C 1
ATOM 1506 O O . LYS A 1 196 ? -27.966 8.346 19.080 1.00 97.38 196 LYS A O 1
ATOM 1511 N N . MET A 1 197 ? -27.338 7.855 16.980 1.00 97.38 197 MET A N 1
ATOM 1512 C CA . MET A 1 197 ? -28.427 8.566 16.294 1.00 97.38 197 MET A CA 1
ATOM 1513 C C . MET A 1 197 ? -29.761 7.796 16.282 1.00 97.38 197 MET A C 1
ATOM 1515 O O . MET A 1 197 ? -30.717 8.259 15.666 1.00 97.38 197 MET A O 1
ATOM 1519 N N . ASN A 1 198 ? -29.848 6.647 16.965 1.00 96.75 198 ASN A N 1
ATOM 1520 C CA . ASN A 1 198 ? -31.036 5.790 17.007 1.00 96.75 198 ASN A CA 1
ATOM 1521 C C . ASN A 1 198 ? -31.472 5.282 15.615 1.00 96.75 198 ASN A C 1
ATOM 1523 O O . ASN A 1 198 ? -32.660 5.122 15.348 1.00 96.75 198 ASN A O 1
ATOM 1527 N N . PHE A 1 199 ? -30.509 5.048 14.713 1.00 97.56 199 PHE A N 1
ATOM 1528 C CA . PHE A 1 199 ? -30.778 4.453 13.399 1.00 97.56 199 PHE A CA 1
ATOM 1529 C C . PHE A 1 199 ? -31.029 2.935 13.485 1.00 97.56 199 PHE A C 1
ATOM 1531 O O . PHE A 1 199 ? -31.755 2.370 12.669 1.00 97.56 199 PHE A O 1
ATOM 1538 N N . PHE A 1 200 ? -30.432 2.274 14.482 1.00 96.19 200 PHE A N 1
ATOM 1539 C CA . PHE A 1 200 ? -30.642 0.853 14.788 1.00 96.19 200 PHE A CA 1
ATOM 1540 C C . PHE A 1 200 ? -31.787 0.661 15.804 1.00 96.19 200 PHE A C 1
ATOM 1542 O O . PHE A 1 200 ? -32.597 1.564 16.005 1.00 96.19 200 PHE A O 1
ATOM 1549 N N . ARG A 1 201 ? -31.928 -0.523 16.424 1.00 94.38 201 ARG A N 1
ATOM 1550 C CA . ARG A 1 201 ? -33.012 -0.754 17.394 1.00 94.38 201 ARG A CA 1
ATOM 1551 C C . ARG A 1 201 ? -32.696 -0.014 18.703 1.00 94.38 201 ARG A C 1
ATOM 1553 O O . ARG A 1 201 ? -31.563 0.369 18.995 1.00 94.38 201 ARG A O 1
ATOM 1560 N N . ASN A 1 202 ? -33.720 0.130 19.544 1.00 96.50 202 ASN A N 1
ATOM 1561 C CA . ASN A 1 202 ? -33.593 0.810 20.838 1.00 96.50 202 ASN A CA 1
ATOM 1562 C C . ASN A 1 202 ? -32.526 0.175 21.757 1.00 96.50 202 ASN A C 1
ATOM 1564 O O . ASN A 1 202 ? -31.995 0.850 22.634 1.00 96.50 202 ASN A O 1
ATOM 1568 N N . ALA A 1 203 ? -32.214 -1.115 21.571 1.00 96.50 203 ALA A N 1
ATOM 1569 C CA . ALA A 1 203 ? -31.192 -1.809 22.352 1.00 96.50 203 ALA A CA 1
ATOM 1570 C C . ALA A 1 203 ? -29.777 -1.290 22.042 1.00 96.50 203 ALA A C 1
ATOM 1572 O O . ALA A 1 203 ? -28.989 -1.070 22.959 1.00 96.50 203 ALA A O 1
ATOM 1573 N N . GLU A 1 204 ? -29.458 -1.058 20.767 1.00 96.88 204 GLU A N 1
ATOM 1574 C CA . GLU A 1 204 ? -28.159 -0.546 20.330 1.00 96.88 204 GLU A CA 1
ATOM 1575 C C . GLU A 1 204 ? -27.987 0.933 20.691 1.00 96.88 204 GLU A C 1
ATOM 1577 O O . GLU A 1 204 ? -26.894 1.345 21.074 1.00 96.88 204 GLU A O 1
ATOM 1582 N N . TRP A 1 205 ? -29.065 1.721 20.647 1.00 97.44 205 TRP A N 1
ATOM 1583 C CA . TRP A 1 205 ? -29.050 3.102 21.135 1.00 97.44 205 TRP A CA 1
ATOM 1584 C C . TRP A 1 205 ? -28.749 3.176 22.638 1.00 97.44 205 TRP A C 1
ATOM 1586 O O . TRP A 1 205 ? -27.858 3.916 23.061 1.00 97.44 205 TRP A O 1
ATOM 1596 N N . GLU A 1 206 ? -29.429 2.357 23.447 1.00 97.50 206 GLU A N 1
ATOM 1597 C CA . GLU A 1 206 ? -29.182 2.283 24.891 1.00 97.50 206 GLU A CA 1
ATOM 1598 C C . GLU A 1 206 ? -27.752 1.798 25.180 1.00 97.50 206 GLU A C 1
ATOM 1600 O O . GLU A 1 206 ? -27.081 2.289 26.088 1.00 97.50 206 GLU A O 1
ATOM 1605 N N . LEU A 1 207 ? -27.233 0.871 24.369 1.00 96.94 207 LEU A N 1
ATOM 1606 C CA . LEU A 1 207 ? -25.842 0.436 24.448 1.00 96.94 207 LEU A CA 1
ATOM 1607 C C . LEU A 1 207 ? -24.862 1.574 24.127 1.00 96.94 207 LEU A C 1
ATOM 1609 O O . LEU A 1 207 ? -23.936 1.793 24.908 1.00 96.94 207 LEU A O 1
ATOM 1613 N N . ALA A 1 208 ? -25.081 2.326 23.044 1.00 97.25 208 ALA A N 1
ATOM 1614 C CA . ALA A 1 208 ? -24.267 3.487 22.673 1.00 97.25 208 ALA A CA 1
ATOM 1615 C C . ALA A 1 208 ? -24.249 4.543 23.782 1.00 97.25 208 ALA A C 1
ATOM 1617 O O . ALA A 1 208 ? -23.197 5.088 24.128 1.00 97.25 208 ALA A O 1
ATOM 1618 N N . LYS A 1 209 ? -25.416 4.793 24.382 1.00 97.31 209 LYS A N 1
ATOM 1619 C CA . LYS A 1 209 ? -25.567 5.702 25.514 1.00 97.31 209 LYS A CA 1
ATOM 1620 C C . LYS A 1 209 ? -24.739 5.230 26.709 1.00 97.31 209 LYS A C 1
ATOM 1622 O O . LYS A 1 209 ? -23.914 6.001 27.200 1.00 97.31 209 LYS A O 1
ATOM 1627 N N . ARG A 1 210 ? -24.852 3.952 27.097 1.00 96.88 210 ARG A N 1
ATOM 1628 C CA . ARG A 1 210 ? -24.042 3.362 28.179 1.00 96.88 210 ARG A CA 1
ATOM 1629 C C . ARG A 1 210 ? -22.543 3.476 27.914 1.00 96.88 210 ARG A C 1
ATOM 1631 O O . ARG A 1 210 ? -21.812 3.802 28.839 1.00 96.88 210 ARG A O 1
ATOM 1638 N N . VAL A 1 211 ? -22.086 3.260 26.679 1.00 96.19 211 VAL A N 1
ATOM 1639 C CA . VAL A 1 211 ? -20.671 3.443 26.301 1.00 96.19 211 VAL A CA 1
ATOM 1640 C C . VAL A 1 211 ? -20.226 4.889 26.495 1.00 96.19 211 VAL A C 1
ATOM 1642 O O . VAL A 1 211 ? -19.173 5.130 27.074 1.00 96.19 211 VAL A O 1
ATOM 1645 N N . SER A 1 212 ? -21.043 5.856 26.072 1.00 95.12 212 SER A N 1
ATOM 1646 C CA . SER A 1 212 ? -20.704 7.281 26.179 1.00 95.12 212 SER A CA 1
ATOM 1647 C C . SER A 1 212 ? -20.678 7.816 27.617 1.00 95.12 212 SER A C 1
ATOM 1649 O O . SER A 1 212 ? -19.964 8.778 27.911 1.00 95.12 212 SER A O 1
ATOM 1651 N N . GLU A 1 213 ? -21.451 7.195 28.509 1.00 95.00 213 GLU A N 1
ATOM 1652 C CA . GLU A 1 213 ? -21.518 7.534 29.933 1.00 95.00 213 GLU A CA 1
ATOM 1653 C C . GLU A 1 213 ? -20.467 6.780 30.760 1.00 95.00 213 GLU A C 1
ATOM 1655 O O . GLU A 1 213 ? -20.124 7.209 31.865 1.00 95.00 213 GLU A O 1
ATOM 1660 N N . TYR A 1 214 ? -19.925 5.679 30.233 1.00 93.56 214 TYR A N 1
ATOM 1661 C CA . TYR A 1 214 ? -18.952 4.862 30.940 1.00 93.56 214 TYR A CA 1
ATOM 1662 C C . TYR A 1 214 ? -17.606 5.582 31.055 1.00 93.56 214 TYR A C 1
ATOM 1664 O O . TYR A 1 214 ? -16.995 6.001 30.069 1.00 93.56 214 TYR A O 1
ATOM 1672 N N . ARG A 1 215 ? -17.121 5.704 32.291 1.00 89.19 215 ARG A N 1
ATOM 1673 C CA . ARG A 1 215 ? -15.840 6.333 32.611 1.00 89.19 215 ARG A CA 1
ATOM 1674 C C . ARG A 1 215 ? -14.949 5.342 33.351 1.00 89.19 215 ARG A C 1
ATOM 1676 O O . ARG A 1 215 ? -15.362 4.800 34.376 1.00 89.19 215 ARG A O 1
ATOM 1683 N N . VAL A 1 216 ? -13.732 5.134 32.857 1.00 86.62 216 VAL A N 1
ATOM 1684 C CA . VAL A 1 216 ? -12.721 4.285 33.503 1.00 86.62 216 VAL A CA 1
ATOM 1685 C C . VAL A 1 216 ? -11.853 5.161 34.399 1.00 86.62 216 VAL A C 1
ATOM 1687 O O . VAL A 1 216 ? -11.451 6.259 34.018 1.00 86.62 216 VAL A O 1
ATOM 1690 N N . HIS A 1 217 ? -11.574 4.691 35.613 1.00 81.56 217 HIS A N 1
ATOM 1691 C CA . HIS A 1 217 ? -10.622 5.357 36.493 1.00 81.56 217 HIS A CA 1
ATOM 1692 C C . HIS A 1 217 ? -9.207 5.096 35.965 1.00 81.56 217 HIS A C 1
ATOM 1694 O O . HIS A 1 217 ? -8.721 3.968 36.059 1.00 81.56 217 HIS A O 1
ATOM 1700 N N . ASP A 1 218 ? -8.571 6.110 35.371 1.00 77.06 218 ASP A N 1
ATOM 1701 C CA . ASP A 1 218 ? -7.207 5.990 34.859 1.00 77.06 218 ASP A CA 1
ATOM 1702 C C . ASP A 1 218 ? -6.243 6.843 35.681 1.00 77.06 218 ASP A C 1
ATOM 1704 O O . ASP A 1 218 ? -6.129 8.054 35.506 1.00 77.06 218 ASP A O 1
ATOM 1708 N N . ASN A 1 219 ? -5.493 6.189 36.566 1.00 72.94 219 ASN A N 1
ATOM 1709 C CA . ASN A 1 219 ? -4.537 6.866 37.443 1.00 72.94 219 ASN A CA 1
ATOM 1710 C C . ASN A 1 219 ? -3.269 7.349 36.718 1.00 72.94 219 ASN A C 1
ATOM 1712 O O . ASN A 1 219 ? -2.381 7.916 37.355 1.00 72.94 219 ASN A O 1
ATOM 1716 N N . SER A 1 220 ? -3.134 7.138 35.402 1.00 74.69 220 SER A N 1
ATOM 1717 C CA . SER A 1 220 ? -1.889 7.450 34.698 1.00 74.69 220 SER A CA 1
ATOM 1718 C C . SER A 1 220 ? -2.059 7.939 33.255 1.00 74.69 220 SER A C 1
ATOM 1720 O O . SER A 1 220 ? -1.359 7.483 32.348 1.00 74.69 220 SER A O 1
ATOM 1722 N N . MET A 1 221 ? -2.888 8.961 33.034 1.00 80.12 221 MET A N 1
ATOM 1723 C CA . MET A 1 221 ? -3.022 9.596 31.711 1.00 80.12 221 MET A CA 1
ATOM 1724 C C . MET A 1 221 ? -1.668 10.067 31.122 1.00 80.12 221 MET A C 1
ATOM 1726 O O . MET A 1 221 ? -1.465 10.085 29.905 1.00 80.12 221 MET A O 1
ATOM 1730 N N . GLN A 1 222 ? -0.683 10.403 31.968 1.00 84.81 222 GLN A N 1
ATOM 1731 C CA . GLN A 1 222 ? 0.659 10.787 31.513 1.00 84.81 222 GLN A CA 1
ATOM 1732 C C . GLN A 1 222 ? 1.483 9.607 30.963 1.00 84.81 222 GLN A C 1
ATOM 1734 O O . GLN A 1 222 ? 2.208 9.777 29.976 1.00 84.81 222 GLN A O 1
ATOM 1739 N N . THR A 1 223 ? 1.381 8.410 31.553 1.00 86.31 223 THR A N 1
ATOM 1740 C CA . THR A 1 223 ? 2.091 7.218 31.050 1.00 86.31 223 THR A CA 1
ATOM 1741 C C . THR A 1 223 ? 1.426 6.686 29.783 1.00 86.31 223 THR A C 1
ATOM 1743 O O . THR A 1 223 ? 2.138 6.255 28.874 1.00 86.31 223 THR A O 1
ATOM 1746 N N . PHE A 1 224 ? 0.099 6.819 29.664 1.00 86.88 224 PHE A N 1
ATOM 1747 C CA . PHE A 1 224 ? -0.652 6.500 28.450 1.00 86.88 224 PHE A CA 1
ATOM 1748 C C . PHE A 1 224 ? -0.128 7.303 27.254 1.00 86.88 224 PHE A C 1
ATOM 1750 O O . PHE A 1 224 ? 0.359 6.726 26.283 1.00 86.88 224 PHE A O 1
ATOM 1757 N N . LYS A 1 225 ? -0.072 8.639 27.371 1.00 89.88 225 LYS A N 1
ATOM 1758 C CA . LYS A 1 225 ? 0.451 9.527 26.313 1.00 89.88 225 LYS A CA 1
ATOM 1759 C C . LYS A 1 225 ? 1.909 9.244 25.948 1.00 89.88 225 LYS A C 1
ATOM 1761 O O . LYS A 1 225 ? 2.333 9.504 24.823 1.00 89.88 225 LYS A O 1
ATOM 1766 N N . ARG A 1 226 ? 2.729 8.781 26.896 1.00 92.75 226 ARG A N 1
ATOM 1767 C CA . ARG A 1 226 ? 4.123 8.397 26.618 1.00 92.75 226 ARG A CA 1
ATOM 1768 C C . ARG A 1 226 ? 4.190 7.080 25.849 1.00 92.75 226 ARG A C 1
ATOM 1770 O O . ARG A 1 226 ? 4.928 7.002 24.875 1.00 92.75 226 ARG A O 1
ATOM 1777 N N . THR A 1 227 ? 3.419 6.084 26.268 1.00 91.00 227 THR A N 1
ATOM 1778 C CA . THR A 1 227 ? 3.401 4.756 25.645 1.00 91.00 227 THR A CA 1
ATOM 1779 C C . THR A 1 227 ? 2.817 4.820 24.237 1.00 91.00 227 THR A C 1
ATOM 1781 O O . THR A 1 227 ? 3.415 4.267 23.319 1.00 91.00 227 THR A O 1
ATOM 1784 N N . ALA A 1 228 ? 1.739 5.588 24.041 1.00 91.75 228 ALA A N 1
ATOM 1785 C CA . ALA A 1 228 ? 1.144 5.832 22.729 1.00 91.75 228 ALA A CA 1
ATOM 1786 C C . ALA A 1 228 ? 2.194 6.364 21.746 1.00 91.75 228 ALA A C 1
ATOM 1788 O O . ALA A 1 228 ? 2.439 5.757 20.711 1.00 91.75 228 ALA A O 1
ATOM 1789 N N . ARG A 1 229 ? 2.915 7.428 22.128 1.00 94.62 229 ARG A N 1
ATOM 1790 C CA . ARG A 1 229 ? 3.988 8.009 21.305 1.00 94.62 229 ARG A CA 1
ATOM 1791 C C . ARG A 1 229 ? 5.084 7.006 20.944 1.00 94.62 229 ARG A C 1
ATOM 1793 O O . ARG A 1 229 ? 5.591 7.050 19.832 1.00 94.62 229 ARG A O 1
ATOM 1800 N N . ILE A 1 230 ? 5.452 6.110 21.861 1.00 95.31 230 ILE A N 1
ATOM 1801 C CA . ILE A 1 230 ? 6.461 5.078 21.585 1.00 95.31 230 ILE A CA 1
ATOM 1802 C C . ILE A 1 230 ? 5.940 4.084 20.544 1.00 95.31 230 ILE A C 1
ATOM 1804 O O . ILE A 1 230 ? 6.648 3.819 19.578 1.00 95.31 230 ILE A O 1
ATOM 1808 N N . ILE A 1 231 ? 4.716 3.574 20.712 1.00 94.12 231 ILE A N 1
ATOM 1809 C CA . ILE A 1 231 ? 4.092 2.629 19.769 1.00 94.12 231 ILE A CA 1
ATOM 1810 C C . ILE A 1 231 ? 4.034 3.248 18.372 1.00 94.12 231 ILE A C 1
ATOM 1812 O O . ILE A 1 231 ? 4.504 2.654 17.409 1.00 94.12 231 ILE A O 1
ATOM 1816 N N . TRP A 1 232 ? 3.556 4.485 18.289 1.00 94.88 232 TRP A N 1
ATOM 1817 C CA . TRP A 1 232 ? 3.525 5.285 17.071 1.00 94.88 232 TRP A CA 1
ATOM 1818 C C . TRP A 1 232 ? 4.886 5.406 16.378 1.00 94.88 232 TRP A C 1
ATOM 1820 O O . TRP A 1 232 ? 5.005 5.109 15.190 1.00 94.88 232 TRP A O 1
ATOM 1830 N N . CYS A 1 233 ? 5.931 5.788 17.119 1.00 96.56 233 CYS A N 1
ATOM 1831 C CA . CYS A 1 233 ? 7.287 5.859 16.576 1.00 96.56 233 CYS A CA 1
ATOM 1832 C C . CYS A 1 233 ? 7.776 4.495 16.073 1.00 96.56 233 CYS A C 1
ATOM 1834 O O . CYS A 1 233 ? 8.399 4.427 15.017 1.00 96.56 233 CYS A O 1
ATOM 1836 N N . VAL A 1 234 ? 7.494 3.411 16.802 1.00 96.38 234 VAL A N 1
ATOM 1837 C CA . VAL A 1 234 ? 7.887 2.052 16.402 1.00 96.38 234 VAL A CA 1
ATOM 1838 C C . VAL A 1 234 ? 7.194 1.647 15.102 1.00 96.38 234 VAL A C 1
ATOM 1840 O O . VAL A 1 234 ? 7.873 1.199 14.181 1.00 96.38 234 VAL A O 1
ATOM 1843 N N . MET A 1 235 ? 5.879 1.853 14.984 1.00 95.69 235 MET A N 1
ATOM 1844 C CA . MET A 1 235 ? 5.130 1.551 13.758 1.00 95.69 235 MET A CA 1
ATOM 1845 C C . MET A 1 235 ? 5.662 2.341 12.561 1.00 95.69 235 MET A C 1
ATOM 1847 O O . MET A 1 235 ? 5.876 1.770 11.493 1.00 95.69 235 MET A O 1
ATOM 1851 N N . LEU A 1 236 ? 5.946 3.633 12.754 1.00 96.25 236 LEU A N 1
ATOM 1852 C CA . LEU A 1 236 ? 6.513 4.483 11.712 1.00 96.25 236 LEU A CA 1
ATOM 1853 C C . LEU A 1 236 ? 7.885 3.982 11.251 1.00 96.25 236 LEU A C 1
ATOM 1855 O O . LEU A 1 236 ? 8.134 3.898 10.051 1.00 96.25 236 LEU A O 1
ATOM 1859 N N . ILE A 1 237 ? 8.759 3.609 12.188 1.00 97.44 237 ILE A N 1
ATOM 1860 C CA . ILE A 1 237 ? 10.082 3.057 11.871 1.00 97.44 237 ILE A CA 1
ATOM 1861 C C . ILE A 1 237 ? 9.947 1.750 11.088 1.00 97.44 237 ILE A C 1
ATOM 1863 O O . ILE A 1 237 ? 10.634 1.583 10.084 1.00 97.44 237 ILE A O 1
ATOM 1867 N N . VAL A 1 238 ? 9.063 0.841 11.511 1.00 96.75 238 VAL A N 1
ATOM 1868 C CA . VAL A 1 238 ? 8.839 -0.443 10.826 1.00 96.75 238 VAL A CA 1
ATOM 1869 C C . VAL A 1 238 ? 8.339 -0.220 9.398 1.00 96.75 238 VAL A C 1
ATOM 1871 O O . VAL A 1 238 ? 8.889 -0.803 8.465 1.00 96.75 238 VAL A O 1
ATOM 1874 N N . MET A 1 239 ? 7.356 0.661 9.211 1.00 96.50 239 MET A N 1
ATOM 1875 C CA . MET A 1 239 ? 6.799 0.974 7.894 1.00 96.50 239 MET A CA 1
ATOM 1876 C C . MET A 1 239 ? 7.831 1.631 6.966 1.00 96.50 239 MET A C 1
ATOM 1878 O O . MET A 1 239 ? 8.009 1.189 5.830 1.00 96.50 239 MET A O 1
ATOM 1882 N N . ILE A 1 240 ? 8.579 2.628 7.455 1.00 96.94 240 ILE A N 1
ATOM 1883 C CA . ILE A 1 240 ? 9.644 3.284 6.678 1.00 96.94 240 ILE A CA 1
ATOM 1884 C C . ILE A 1 240 ? 10.764 2.296 6.340 1.00 96.94 240 ILE A C 1
ATOM 1886 O O . ILE A 1 240 ? 11.271 2.315 5.218 1.00 96.94 240 ILE A O 1
ATOM 1890 N N . ALA A 1 241 ? 11.159 1.429 7.276 1.00 97.12 241 ALA A N 1
ATOM 1891 C CA . ALA A 1 241 ? 12.177 0.411 7.034 1.00 97.12 241 ALA A CA 1
ATOM 1892 C C . ALA A 1 241 ? 11.722 -0.590 5.962 1.00 97.12 241 ALA A C 1
ATOM 1894 O O . ALA A 1 241 ? 12.499 -0.901 5.058 1.00 97.12 241 ALA A O 1
ATOM 1895 N N . GLY A 1 242 ? 10.462 -1.033 6.016 1.00 96.00 242 GLY A N 1
ATOM 1896 C CA . GLY A 1 242 ? 9.861 -1.898 5.001 1.00 96.00 242 GLY A CA 1
ATOM 1897 C C . GLY A 1 242 ? 9.861 -1.251 3.615 1.00 96.00 242 GLY A C 1
ATOM 1898 O O . GLY A 1 242 ? 10.354 -1.846 2.657 1.00 96.00 242 GLY A O 1
ATOM 1899 N N . LEU A 1 243 ? 9.402 -0.001 3.513 1.00 96.06 243 LEU A N 1
ATOM 1900 C CA . LEU A 1 243 ? 9.399 0.741 2.249 1.00 96.06 243 LEU A CA 1
ATOM 1901 C C . LEU A 1 243 ? 10.823 0.968 1.716 1.00 96.06 243 LEU A C 1
ATOM 1903 O O . LEU A 1 243 ? 11.090 0.754 0.536 1.00 96.06 243 LEU A O 1
ATOM 1907 N N . SER A 1 244 ? 11.762 1.330 2.593 1.00 96.31 244 SER A N 1
ATOM 1908 C CA . SER A 1 244 ? 13.171 1.541 2.231 1.00 96.31 244 SER A CA 1
ATOM 1909 C C . SER A 1 244 ? 13.830 0.260 1.716 1.00 96.31 244 SER A C 1
ATOM 1911 O O . SER A 1 244 ? 14.583 0.302 0.744 1.00 96.31 244 SER A O 1
ATOM 1913 N N . PHE A 1 245 ? 13.533 -0.889 2.330 1.00 96.75 245 PHE A N 1
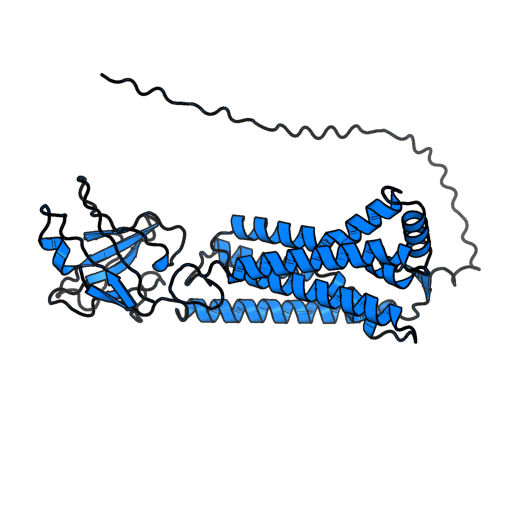ATOM 1914 C CA . PHE A 1 245 ? 14.006 -2.194 1.868 1.00 96.75 245 PHE A CA 1
ATOM 1915 C C . PHE A 1 245 ? 13.481 -2.525 0.463 1.00 96.75 245 PHE A C 1
ATOM 1917 O O . PHE A 1 245 ? 14.231 -3.001 -0.394 1.00 96.75 245 PHE A O 1
ATOM 1924 N N . ILE A 1 246 ? 12.210 -2.221 0.197 1.00 95.00 246 ILE A N 1
ATOM 1925 C CA . ILE A 1 246 ? 11.598 -2.427 -1.118 1.00 95.00 246 ILE A CA 1
ATOM 1926 C C . ILE A 1 246 ? 12.227 -1.498 -2.157 1.00 95.00 246 ILE A C 1
ATOM 1928 O O . ILE A 1 246 ? 12.629 -1.976 -3.216 1.00 95.00 246 ILE A O 1
ATOM 1932 N N . PHE A 1 247 ? 12.411 -0.215 -1.842 1.00 94.88 247 PHE A N 1
ATOM 1933 C CA . PHE A 1 247 ? 13.085 0.742 -2.726 1.00 94.88 247 PHE A CA 1
ATOM 1934 C C . PHE A 1 247 ? 14.524 0.338 -3.033 1.00 94.88 247 PHE A C 1
ATOM 1936 O O . PHE A 1 247 ? 14.962 0.437 -4.176 1.00 94.88 247 PHE A O 1
ATOM 1943 N N . TYR A 1 248 ? 15.256 -0.171 -2.043 1.00 95.69 248 TYR A N 1
ATOM 1944 C CA . TYR A 1 248 ? 16.594 -0.713 -2.259 1.00 95.69 248 TYR A CA 1
ATOM 1945 C C . TYR A 1 248 ? 16.572 -1.912 -3.221 1.00 95.69 248 TYR A C 1
ATOM 1947 O O . TYR A 1 248 ? 17.402 -2.015 -4.125 1.00 95.69 248 TYR A O 1
ATOM 1955 N N . THR A 1 249 ? 15.583 -2.794 -3.076 1.00 93.94 249 THR A N 1
ATOM 1956 C CA . THR A 1 249 ? 15.416 -3.976 -3.932 1.00 93.94 249 THR A CA 1
ATOM 1957 C C . THR A 1 249 ? 15.009 -3.596 -5.365 1.00 93.94 249 THR A C 1
ATOM 1959 O O . THR A 1 249 ? 15.574 -4.130 -6.322 1.00 93.94 249 THR A O 1
ATOM 1962 N N . GLN A 1 250 ? 14.112 -2.617 -5.527 1.00 91.88 250 GLN A N 1
ATOM 1963 C CA . GLN A 1 250 ? 13.750 -2.008 -6.816 1.00 91.88 250 GLN A CA 1
ATOM 1964 C C . GLN A 1 250 ? 14.960 -1.349 -7.479 1.00 91.88 250 GLN A C 1
ATOM 1966 O O . GLN A 1 250 ? 15.256 -1.608 -8.645 1.00 91.88 250 GLN A O 1
ATOM 1971 N N . TYR A 1 251 ? 15.725 -0.562 -6.715 1.00 92.25 251 TYR A N 1
ATOM 1972 C CA . TYR A 1 251 ? 16.919 0.105 -7.220 1.00 92.25 251 TYR A CA 1
ATOM 1973 C C . TYR A 1 251 ? 17.953 -0.892 -7.734 1.00 92.25 251 TYR A C 1
ATOM 1975 O O . TYR A 1 251 ? 18.622 -0.593 -8.715 1.00 92.25 251 TYR A O 1
ATOM 1983 N N . ASN A 1 252 ? 18.074 -2.074 -7.131 1.00 93.25 252 ASN A N 1
ATOM 1984 C CA . ASN A 1 252 ? 18.977 -3.136 -7.581 1.00 93.25 252 ASN A CA 1
ATOM 1985 C C . ASN A 1 252 ? 18.419 -3.998 -8.725 1.00 93.25 252 ASN A C 1
ATOM 1987 O O . ASN A 1 252 ? 19.071 -4.962 -9.114 1.00 93.25 252 ASN A O 1
ATOM 1991 N N . LEU A 1 253 ? 17.253 -3.653 -9.284 1.00 91.88 253 LEU A N 1
ATOM 1992 C CA . LEU A 1 253 ? 16.596 -4.383 -10.375 1.00 91.88 253 LEU A CA 1
ATOM 1993 C C . LEU A 1 253 ? 16.280 -5.849 -10.026 1.00 91.88 253 LEU A C 1
ATOM 1995 O O . LEU A 1 253 ? 16.117 -6.677 -10.915 1.00 91.88 253 LEU A O 1
ATOM 1999 N N . HIS A 1 254 ? 16.144 -6.186 -8.739 1.00 91.75 254 HIS A N 1
ATOM 2000 C CA . HIS A 1 254 ? 15.819 -7.555 -8.315 1.00 91.75 254 HIS A CA 1
ATOM 2001 C C . HIS A 1 254 ? 14.416 -8.000 -8.740 1.00 91.75 254 HIS A C 1
ATOM 2003 O O . HIS A 1 254 ? 14.169 -9.197 -8.869 1.00 91.75 254 HIS A O 1
ATOM 2009 N N . PHE A 1 255 ? 13.517 -7.038 -8.945 1.00 90.56 255 PHE A N 1
ATOM 2010 C CA . PHE A 1 255 ? 12.165 -7.268 -9.443 1.00 90.56 255 PHE A CA 1
ATOM 2011 C C . PHE A 1 255 ? 12.068 -7.196 -10.973 1.00 90.56 255 PHE A C 1
ATOM 2013 O O . PHE A 1 255 ? 11.005 -7.459 -11.518 1.00 90.56 255 PHE A O 1
ATOM 2020 N N . ALA A 1 256 ? 13.151 -6.840 -11.675 1.00 91.12 256 ALA A N 1
ATOM 2021 C CA . ALA A 1 256 ? 13.155 -6.802 -13.132 1.00 91.12 256 ALA A CA 1
ATOM 2022 C C . ALA A 1 256 ? 13.148 -8.218 -13.719 1.00 91.12 256 ALA A C 1
ATOM 2024 O O . ALA A 1 256 ? 13.764 -9.140 -13.174 1.00 91.12 256 ALA A O 1
ATOM 2025 N N . CYS A 1 257 ? 12.509 -8.376 -14.877 1.00 90.81 257 CYS A N 1
ATOM 2026 C CA . CYS A 1 257 ? 12.593 -9.609 -15.648 1.00 90.81 257 CYS A CA 1
ATOM 2027 C C . CYS A 1 257 ? 14.055 -9.880 -16.023 1.00 90.81 257 CYS A C 1
ATOM 2029 O O . CYS A 1 257 ? 14.792 -8.973 -16.400 1.00 90.81 257 CYS A O 1
ATOM 2031 N N . LYS A 1 258 ? 14.519 -11.127 -15.888 1.00 92.38 258 LYS A N 1
ATOM 2032 C CA . LYS A 1 258 ? 15.922 -11.468 -16.195 1.00 92.38 258 LYS A CA 1
ATOM 2033 C C . LYS A 1 258 ? 16.181 -11.539 -17.695 1.00 92.38 258 LYS A C 1
ATOM 2035 O O . LYS A 1 258 ? 17.288 -11.256 -18.151 1.00 92.38 258 LYS A O 1
ATOM 2040 N N . SER A 1 259 ? 15.166 -11.937 -18.451 1.00 92.69 259 SER A N 1
ATOM 2041 C CA . SER A 1 259 ? 15.206 -12.024 -19.901 1.00 92.69 259 SER A CA 1
ATOM 2042 C C . SER A 1 259 ? 13.852 -11.687 -20.506 1.00 92.69 259 SER A C 1
ATOM 2044 O O . SER A 1 259 ? 12.833 -11.775 -19.837 1.00 92.69 259 SER A O 1
ATOM 2046 N N . ILE A 1 260 ? 13.846 -11.304 -21.777 1.00 91.62 260 ILE A N 1
ATOM 2047 C CA . ILE A 1 260 ? 12.651 -11.001 -22.566 1.00 91.62 260 ILE A CA 1
ATOM 2048 C C . ILE A 1 260 ? 12.860 -11.609 -23.945 1.00 91.62 260 ILE A C 1
ATOM 2050 O O . ILE A 1 260 ? 13.960 -11.514 -24.485 1.00 91.62 260 ILE A O 1
ATOM 2054 N N . THR A 1 261 ? 11.832 -12.207 -24.543 1.00 91.62 261 THR A N 1
ATOM 2055 C CA . THR A 1 261 ? 11.943 -12.748 -25.902 1.00 91.62 261 THR A CA 1
ATOM 2056 C C . THR A 1 261 ? 11.076 -11.947 -26.862 1.00 91.62 261 THR A C 1
ATOM 2058 O O . THR A 1 261 ? 9.849 -11.989 -26.828 1.00 91.62 261 THR A O 1
ATOM 2061 N N . ILE A 1 262 ? 11.721 -11.214 -27.763 1.00 91.06 262 ILE A N 1
ATOM 2062 C CA . ILE A 1 262 ? 11.022 -10.469 -28.807 1.00 91.06 262 ILE A CA 1
ATOM 2063 C C . ILE A 1 262 ? 10.895 -11.379 -30.024 1.00 91.06 262 ILE A C 1
ATOM 2065 O O . ILE A 1 262 ? 11.888 -11.932 -30.496 1.00 91.06 262 ILE A O 1
ATOM 2069 N N . THR A 1 263 ? 9.673 -11.538 -30.534 1.00 88.31 263 THR A N 1
ATOM 2070 C CA . THR A 1 263 ? 9.401 -12.311 -31.750 1.00 88.31 263 THR A CA 1
ATOM 2071 C C . THR A 1 263 ? 8.751 -11.407 -32.787 1.00 88.31 263 THR A C 1
ATOM 2073 O O . THR A 1 263 ? 7.660 -10.882 -32.583 1.00 88.31 263 THR A O 1
ATOM 2076 N N . VAL A 1 264 ? 9.411 -11.213 -33.924 1.00 86.19 264 VAL A N 1
ATOM 2077 C CA . VAL A 1 264 ? 8.854 -10.442 -35.038 1.00 86.19 264 VAL A CA 1
ATOM 2078 C C . VAL A 1 264 ? 8.019 -11.369 -35.916 1.00 86.19 264 VAL A C 1
ATOM 2080 O O . VAL A 1 264 ? 8.533 -12.325 -36.491 1.00 86.19 264 VAL A O 1
ATOM 2083 N N . GLY A 1 265 ? 6.714 -11.094 -36.000 1.00 82.00 265 GLY A N 1
ATOM 2084 C CA . GLY A 1 265 ? 5.761 -11.926 -36.736 1.00 82.00 265 GLY A CA 1
ATOM 2085 C C . GLY A 1 265 ? 6.034 -11.987 -38.245 1.00 82.00 265 GLY A C 1
ATOM 2086 O O . GLY A 1 265 ? 6.414 -10.995 -38.874 1.00 82.00 265 GLY A O 1
ATOM 2087 N N . GLU A 1 266 ? 5.785 -13.156 -38.843 1.00 76.25 266 GLU A N 1
ATOM 2088 C CA . GLU A 1 266 ? 6.049 -13.439 -40.263 1.00 76.25 266 GLU A CA 1
ATOM 2089 C C . GLU A 1 266 ? 5.138 -12.683 -41.243 1.00 76.25 266 GLU A C 1
ATOM 2091 O O . GLU A 1 266 ? 5.483 -12.555 -42.418 1.00 76.25 266 GLU A O 1
ATOM 2096 N N . SER A 1 267 ? 4.006 -12.139 -40.777 1.00 67.31 267 SER A N 1
ATOM 2097 C CA . SER A 1 267 ? 3.012 -11.439 -41.610 1.00 67.31 267 SER A CA 1
ATOM 2098 C C . SER A 1 267 ? 3.524 -10.135 -42.231 1.00 67.31 267 SER A C 1
ATOM 2100 O O . SER A 1 267 ? 2.865 -9.545 -43.086 1.00 67.31 267 SER A O 1
ATOM 2102 N N . SER A 1 268 ? 4.706 -9.682 -41.823 1.00 57.97 268 SER A N 1
ATOM 2103 C CA . SER A 1 268 ? 5.340 -8.461 -42.306 1.00 57.97 268 SER A CA 1
ATOM 2104 C C . SER A 1 268 ? 6.196 -8.752 -43.543 1.00 57.97 268 SER A C 1
ATOM 2106 O O . SER A 1 268 ? 7.423 -8.678 -43.487 1.00 57.97 268 SER A O 1
ATOM 2108 N N . SER A 1 269 ? 5.581 -9.052 -44.691 1.00 64.25 269 SER A N 1
ATOM 2109 C CA . SER A 1 269 ? 6.308 -9.159 -45.974 1.00 64.25 269 SER A CA 1
ATOM 2110 C C . SER A 1 269 ? 7.071 -7.874 -46.342 1.00 64.25 269 SER A C 1
ATOM 2112 O O . SER A 1 269 ? 7.958 -7.900 -47.192 1.00 64.25 269 SER A O 1
ATOM 2114 N N . ALA A 1 270 ? 6.756 -6.761 -45.674 1.00 60.31 270 ALA A N 1
ATOM 2115 C CA . ALA A 1 270 ? 7.340 -5.453 -45.913 1.00 60.31 270 ALA A CA 1
ATOM 2116 C C . ALA A 1 270 ? 8.788 -5.281 -45.407 1.00 60.31 270 ALA A C 1
ATOM 2118 O O . ALA A 1 270 ? 9.488 -4.440 -45.963 1.00 60.31 270 ALA A O 1
ATOM 2119 N N . PHE A 1 271 ? 9.273 -6.039 -44.408 1.00 71.06 271 PHE A N 1
ATOM 2120 C CA . PHE A 1 271 ? 10.602 -5.771 -43.823 1.00 71.06 271 PHE A CA 1
ATOM 2121 C C . PHE A 1 271 ? 11.349 -7.035 -43.360 1.00 71.06 271 PHE A C 1
ATOM 2123 O O . PHE A 1 271 ? 11.331 -7.368 -42.174 1.00 71.06 271 PHE A O 1
ATOM 2130 N N . PRO A 1 272 ? 12.093 -7.709 -44.262 1.00 79.50 272 PRO A N 1
ATOM 2131 C CA . PRO A 1 272 ? 13.005 -8.801 -43.904 1.00 79.50 272 PRO A CA 1
ATOM 2132 C C . PRO A 1 272 ? 14.056 -8.386 -42.868 1.00 79.50 272 PRO A C 1
ATOM 2134 O O . PRO A 1 272 ? 14.495 -9.215 -42.076 1.00 79.50 272 PRO A O 1
ATOM 2137 N N . LEU A 1 273 ? 14.427 -7.099 -42.860 1.00 79.62 273 LEU A N 1
ATOM 2138 C CA . LEU A 1 273 ? 15.401 -6.528 -41.935 1.00 79.62 273 LEU A CA 1
ATOM 2139 C C . LEU A 1 273 ? 14.938 -6.653 -40.478 1.00 79.62 273 LEU A C 1
ATOM 2141 O O . LEU A 1 273 ? 15.704 -7.123 -39.661 1.00 79.62 273 LEU A O 1
ATOM 2145 N N . ALA A 1 274 ? 13.674 -6.403 -40.132 1.00 84.50 274 ALA A N 1
ATOM 2146 C CA . ALA A 1 274 ? 13.241 -6.469 -38.729 1.00 84.50 274 ALA A CA 1
ATOM 2147 C C . ALA A 1 274 ? 13.405 -7.865 -38.080 1.00 84.50 274 ALA A C 1
ATOM 2149 O O . ALA A 1 274 ? 13.386 -7.986 -36.859 1.00 84.50 274 ALA A O 1
ATOM 2150 N N . ARG A 1 275 ? 13.606 -8.933 -38.868 1.00 86.50 275 ARG A N 1
ATOM 2151 C CA . ARG A 1 275 ? 13.806 -10.292 -38.343 1.00 86.50 275 ARG A CA 1
ATOM 2152 C C . ARG A 1 275 ? 15.071 -10.438 -37.499 1.00 86.50 275 ARG A C 1
ATOM 2154 O O . ARG A 1 275 ? 15.047 -11.251 -36.579 1.00 86.50 275 ARG A O 1
ATOM 2161 N N . TYR A 1 276 ? 16.135 -9.664 -37.751 1.00 90.38 276 TYR A N 1
ATOM 2162 C CA . TYR A 1 276 ? 17.354 -9.758 -36.928 1.00 90.38 276 TYR A CA 1
ATOM 2163 C C . TYR A 1 276 ? 17.134 -9.270 -35.487 1.00 90.38 276 TYR A C 1
ATOM 2165 O O . TYR A 1 276 ? 17.885 -9.654 -34.596 1.00 90.38 276 TYR A O 1
ATOM 2173 N N . LEU A 1 277 ? 16.075 -8.489 -35.242 1.00 90.81 277 LEU A N 1
ATOM 2174 C CA . LEU A 1 277 ? 15.676 -8.020 -33.910 1.00 90.81 277 LEU A CA 1
ATOM 2175 C C . LEU A 1 277 ? 14.899 -9.079 -33.112 1.00 90.81 277 LEU A C 1
ATOM 2177 O O . LEU A 1 277 ? 14.557 -8.861 -31.953 1.00 90.81 277 LEU A O 1
ATOM 2181 N N . SER A 1 278 ? 14.578 -10.227 -33.715 1.00 91.19 278 SER A N 1
ATOM 2182 C CA . SER A 1 278 ? 13.981 -11.334 -32.968 1.00 91.19 278 SER A CA 1
ATOM 2183 C C . SER A 1 278 ? 15.051 -12.043 -32.148 1.00 91.19 278 SER A C 1
ATOM 2185 O O . SER A 1 278 ? 16.120 -12.379 -32.654 1.00 91.19 278 SER A O 1
ATOM 2187 N N . GLY A 1 279 ? 14.768 -12.305 -30.878 1.00 93.12 279 GLY A N 1
ATOM 2188 C CA . GLY A 1 279 ? 15.689 -13.021 -30.008 1.00 93.12 279 GLY A CA 1
ATOM 2189 C C . GLY A 1 279 ? 15.413 -12.807 -28.530 1.00 93.12 279 GLY A C 1
ATOM 2190 O O . GLY A 1 279 ? 14.486 -12.101 -28.133 1.00 93.12 279 GLY A O 1
ATOM 2191 N N . THR A 1 280 ? 16.247 -13.441 -27.710 1.00 94.00 280 THR A N 1
ATOM 2192 C CA . THR A 1 280 ? 16.215 -13.278 -26.258 1.00 94.00 280 THR A CA 1
ATOM 2193 C C . THR A 1 280 ? 17.159 -12.159 -25.838 1.00 94.00 280 THR A C 1
ATOM 2195 O O . THR A 1 280 ? 18.370 -12.225 -26.066 1.00 94.00 280 THR A O 1
ATOM 2198 N N . TYR A 1 281 ? 16.591 -11.153 -25.192 1.00 94.94 281 TYR A N 1
ATOM 2199 C CA . TYR A 1 281 ? 17.271 -10.033 -24.570 1.00 94.94 281 TYR A CA 1
ATOM 2200 C C . TYR A 1 281 ? 17.463 -10.342 -23.090 1.00 94.94 281 TYR A C 1
ATOM 2202 O O . TYR A 1 281 ? 16.531 -10.783 -22.426 1.00 94.94 281 TYR A O 1
ATOM 2210 N N . ILE A 1 282 ? 18.670 -10.152 -22.574 1.00 95.44 282 ILE A N 1
ATOM 2211 C CA . ILE A 1 282 ? 19.021 -10.410 -21.175 1.00 95.44 282 ILE A CA 1
ATOM 2212 C C . ILE A 1 282 ? 19.247 -9.073 -20.486 1.00 95.44 282 ILE A C 1
ATOM 2214 O O . ILE A 1 282 ? 19.831 -8.173 -21.085 1.00 95.44 282 ILE A O 1
ATOM 2218 N N . LEU A 1 283 ? 18.789 -8.957 -19.240 1.00 95.38 283 LEU A N 1
ATOM 2219 C CA . LEU A 1 283 ? 19.030 -7.781 -18.415 1.00 95.38 283 LEU A CA 1
ATOM 2220 C C . LEU A 1 283 ? 20.537 -7.544 -18.268 1.00 95.38 283 LEU A C 1
ATOM 2222 O O . LEU A 1 283 ? 21.259 -8.391 -17.734 1.00 95.38 283 LEU A O 1
ATOM 2226 N N . ASP A 1 284 ? 20.996 -6.390 -18.735 1.00 94.69 284 ASP A N 1
ATOM 2227 C CA . ASP A 1 284 ? 22.368 -5.948 -18.565 1.00 94.69 284 ASP A CA 1
ATOM 2228 C C . ASP A 1 284 ? 22.526 -5.170 -17.250 1.00 94.69 284 ASP A C 1
ATOM 2230 O O . ASP A 1 284 ? 21.594 -4.581 -16.700 1.00 94.69 284 ASP A O 1
ATOM 2234 N N . THR A 1 285 ? 23.743 -5.196 -16.722 1.00 92.50 285 THR A N 1
ATOM 2235 C CA . THR A 1 285 ? 24.148 -4.425 -15.544 1.00 92.50 285 THR A CA 1
ATOM 2236 C C . THR A 1 285 ? 24.274 -2.935 -15.845 1.00 92.50 285 THR A C 1
ATOM 2238 O O . THR A 1 285 ? 24.180 -2.113 -14.926 1.00 92.50 285 THR A O 1
ATOM 2241 N N . THR A 1 286 ? 24.479 -2.577 -17.117 1.00 91.81 286 THR A N 1
ATOM 2242 C CA . THR A 1 286 ? 24.544 -1.184 -17.546 1.00 91.81 286 THR A CA 1
ATOM 2243 C C . THR A 1 286 ? 23.176 -0.519 -17.447 1.00 91.81 286 THR A C 1
ATOM 2245 O O . THR A 1 286 ? 22.122 -1.134 -17.622 1.00 91.81 286 THR A O 1
ATOM 2248 N N . ARG A 1 287 ? 23.192 0.771 -17.110 1.00 92.50 287 ARG A N 1
ATOM 2249 C CA . ARG A 1 287 ? 21.986 1.591 -17.021 1.00 92.50 287 ARG A CA 1
ATOM 2250 C C . ARG A 1 287 ? 22.147 2.809 -17.894 1.00 92.50 287 ARG A C 1
ATOM 2252 O O . ARG A 1 287 ? 23.131 3.531 -17.758 1.00 92.50 287 ARG A O 1
ATOM 2259 N N . ILE A 1 288 ? 21.138 3.087 -18.704 1.00 92.62 288 ILE A N 1
ATOM 2260 C CA . ILE A 1 288 ? 21.070 4.325 -19.477 1.00 92.62 288 ILE A CA 1
ATOM 2261 C C . ILE A 1 288 ? 20.091 5.242 -18.763 1.00 92.62 288 ILE A C 1
ATOM 2263 O O . ILE A 1 288 ? 18.943 4.871 -18.522 1.00 92.62 288 ILE A O 1
ATOM 2267 N N . ASN A 1 289 ? 20.558 6.420 -18.346 1.00 90.75 289 ASN A N 1
ATOM 2268 C CA . ASN A 1 289 ? 19.757 7.380 -17.579 1.00 90.75 289 ASN A CA 1
ATOM 2269 C C . ASN A 1 289 ? 19.121 6.769 -16.309 1.00 90.75 289 ASN A C 1
ATOM 2271 O O . ASN A 1 289 ? 17.993 7.100 -15.941 1.00 90.75 289 ASN A O 1
ATOM 2275 N N . GLY A 1 290 ? 19.833 5.839 -15.658 1.00 89.75 290 GLY A N 1
ATOM 2276 C CA . GLY A 1 290 ? 19.373 5.139 -14.452 1.00 89.75 290 GLY A CA 1
ATOM 2277 C C . GLY A 1 290 ? 18.343 4.028 -14.692 1.00 89.75 290 GLY A C 1
ATOM 2278 O O . GLY A 1 290 ? 17.792 3.510 -13.723 1.00 89.75 290 GLY A O 1
ATOM 2279 N N . ARG A 1 291 ? 18.083 3.651 -15.949 1.00 91.44 291 ARG A N 1
ATOM 2280 C CA . ARG A 1 291 ? 17.050 2.678 -16.341 1.00 91.44 291 ARG A CA 1
ATOM 2281 C C . ARG A 1 291 ? 17.665 1.349 -16.788 1.00 91.44 291 ARG A C 1
ATOM 2283 O O . ARG A 1 291 ? 18.797 1.361 -17.274 1.00 91.44 291 ARG A O 1
ATOM 2290 N N . PRO A 1 292 ? 16.945 0.223 -16.623 1.00 94.56 292 PRO A N 1
ATOM 2291 C CA . PRO A 1 292 ? 17.411 -1.082 -17.075 1.00 94.56 292 PRO A CA 1
ATOM 2292 C C . PRO A 1 292 ? 17.548 -1.118 -18.598 1.00 94.56 292 PRO A C 1
ATOM 2294 O O . PRO A 1 292 ? 16.727 -0.551 -19.323 1.00 94.56 292 PRO A O 1
ATOM 2297 N N . VAL A 1 293 ? 18.580 -1.816 -19.059 1.00 95.12 293 VAL A N 1
ATOM 2298 C CA . VAL A 1 293 ? 18.842 -2.091 -20.471 1.00 95.12 293 VAL A CA 1
ATOM 2299 C C . VAL A 1 293 ? 18.842 -3.597 -20.651 1.00 95.12 293 VAL A C 1
ATOM 2301 O O . VAL A 1 293 ? 19.394 -4.320 -19.824 1.00 95.12 293 VAL A O 1
ATOM 2304 N N . TYR A 1 294 ? 18.230 -4.077 -21.725 1.00 95.56 294 TYR A N 1
ATOM 2305 C CA . TYR A 1 294 ? 18.281 -5.485 -22.085 1.00 95.56 294 TYR A CA 1
ATOM 2306 C C . TYR A 1 294 ? 19.057 -5.648 -23.381 1.00 95.56 294 TYR A C 1
ATOM 2308 O O . TYR A 1 294 ? 18.747 -4.989 -24.366 1.00 95.56 294 TYR A O 1
ATOM 2316 N N . VAL A 1 295 ? 20.046 -6.535 -23.405 1.00 94.88 295 VAL A N 1
ATOM 2317 C CA . VAL A 1 295 ? 20.923 -6.749 -24.563 1.00 94.88 295 VAL A CA 1
ATOM 2318 C C . VAL A 1 295 ? 20.640 -8.118 -25.173 1.00 94.88 295 VAL A C 1
ATOM 2320 O O . VAL A 1 295 ? 20.513 -9.119 -24.466 1.00 94.88 295 VAL A O 1
ATOM 2323 N N . GLN A 1 296 ? 20.512 -8.172 -26.495 1.00 95.31 296 GLN A N 1
ATOM 2324 C CA . GLN A 1 296 ? 20.249 -9.394 -27.247 1.00 95.31 296 GLN A CA 1
ATOM 2325 C C . GLN A 1 296 ? 21.422 -10.372 -27.091 1.00 95.31 296 GLN A C 1
ATOM 2327 O O . GLN A 1 296 ? 22.567 -10.049 -27.401 1.00 95.31 296 GLN A O 1
ATOM 2332 N N . LYS A 1 297 ? 21.144 -11.598 -26.630 1.00 92.62 297 LYS A N 1
ATOM 2333 C CA . LYS A 1 297 ? 22.175 -12.634 -26.428 1.00 92.62 297 LYS A CA 1
ATOM 2334 C C . LYS A 1 297 ? 22.719 -13.197 -27.748 1.00 92.62 297 LYS A C 1
ATOM 2336 O O . LYS A 1 297 ? 23.821 -13.736 -27.779 1.00 92.62 297 LYS A O 1
ATOM 2341 N N . GLN A 1 298 ? 21.913 -13.165 -28.809 1.00 87.44 298 GLN A N 1
ATOM 2342 C CA . GLN A 1 298 ? 22.168 -13.847 -30.080 1.00 87.44 298 GLN A CA 1
ATOM 2343 C C . GLN A 1 298 ? 22.045 -12.861 -31.244 1.00 87.44 298 GLN A C 1
ATOM 2345 O O . GLN A 1 298 ? 20.999 -12.244 -31.393 1.00 87.44 298 GLN A O 1
ATOM 2350 N N . GLY A 1 299 ? 23.082 -12.748 -32.075 1.00 76.69 299 GLY A N 1
ATOM 2351 C CA . GLY A 1 299 ? 23.087 -11.898 -33.269 1.00 76.69 299 GLY A CA 1
ATOM 2352 C C . GLY A 1 299 ? 24.506 -11.472 -33.647 1.00 76.69 299 GLY A C 1
ATOM 2353 O O . GLY A 1 299 ? 25.351 -11.312 -32.771 1.00 76.69 299 GLY A O 1
ATOM 2354 N N . THR A 1 300 ? 24.790 -11.326 -34.945 1.00 76.19 300 THR A N 1
ATOM 2355 C CA . THR A 1 300 ? 26.051 -10.714 -35.415 1.00 76.19 300 THR A CA 1
ATOM 2356 C C . THR A 1 300 ? 26.051 -9.210 -35.184 1.00 76.19 300 THR A C 1
ATOM 2358 O O . THR A 1 300 ? 27.084 -8.644 -34.852 1.00 76.19 300 THR A O 1
ATOM 2361 N N . ASN A 1 301 ? 24.872 -8.600 -35.297 1.00 79.56 301 ASN A N 1
ATOM 2362 C CA . ASN A 1 301 ? 24.630 -7.191 -35.053 1.00 79.56 301 ASN A CA 1
ATOM 2363 C C . ASN A 1 301 ? 23.836 -7.170 -33.752 1.00 79.56 301 ASN A C 1
ATOM 2365 O O . ASN A 1 301 ? 22.668 -7.561 -33.756 1.00 79.56 301 ASN A O 1
ATOM 2369 N N . GLY A 1 302 ? 24.486 -6.867 -32.627 1.00 89.00 302 GLY A N 1
ATOM 2370 C CA . GLY A 1 302 ? 23.792 -6.825 -31.341 1.00 89.00 302 GLY A CA 1
ATOM 2371 C C . GLY A 1 302 ? 22.572 -5.904 -31.421 1.00 89.00 302 GLY A C 1
ATOM 2372 O O . GLY A 1 302 ? 22.531 -4.985 -32.232 1.00 89.00 302 GLY A O 1
ATOM 2373 N N . ALA A 1 303 ? 21.571 -6.126 -30.585 1.00 94.06 303 ALA A N 1
ATOM 2374 C CA . ALA A 1 303 ? 20.484 -5.176 -30.392 1.00 94.06 303 ALA A CA 1
ATOM 2375 C C . ALA A 1 303 ? 20.271 -4.980 -28.898 1.00 94.06 303 ALA A C 1
ATOM 2377 O O . ALA A 1 303 ? 20.574 -5.867 -28.095 1.00 94.06 303 ALA A O 1
ATOM 2378 N N . PHE A 1 304 ? 19.730 -3.835 -28.513 1.00 95.19 304 PHE A N 1
ATOM 2379 C CA . PHE A 1 304 ? 19.338 -3.593 -27.135 1.00 95.19 304 PHE A CA 1
ATOM 2380 C C . PHE A 1 304 ? 17.941 -2.989 -27.066 1.00 95.19 304 PHE A C 1
ATOM 2382 O O . PHE A 1 304 ? 17.474 -2.335 -27.995 1.00 95.19 304 PHE A O 1
ATOM 2389 N N . LEU A 1 305 ? 17.270 -3.261 -25.956 1.00 95.44 305 LEU A N 1
ATOM 2390 C CA . LEU A 1 305 ? 15.967 -2.741 -25.586 1.00 95.44 305 LEU A CA 1
ATOM 2391 C C . LEU A 1 305 ? 16.170 -1.830 -24.377 1.00 95.44 305 LEU A C 1
ATOM 2393 O O . LEU A 1 305 ? 16.656 -2.267 -23.330 1.00 95.44 305 LEU A O 1
ATOM 2397 N N . ALA A 1 306 ? 15.803 -0.565 -24.522 1.00 95.75 306 ALA A N 1
ATOM 2398 C CA . ALA A 1 306 ? 15.936 0.438 -23.478 1.00 95.75 306 ALA A CA 1
ATOM 2399 C C . ALA A 1 306 ? 14.733 1.384 -23.489 1.00 95.75 306 ALA A C 1
ATOM 2401 O O . ALA A 1 306 ? 13.991 1.473 -24.463 1.00 95.75 306 ALA A O 1
ATOM 2402 N N . TYR A 1 307 ? 14.504 2.078 -22.378 1.00 95.31 307 TYR A N 1
ATOM 2403 C CA . TYR A 1 307 ? 13.384 3.007 -22.270 1.00 95.31 307 TYR A CA 1
ATOM 2404 C C . TYR A 1 307 ? 13.797 4.417 -22.697 1.00 95.31 307 TYR A C 1
ATOM 2406 O O . TYR A 1 307 ? 14.701 5.007 -22.098 1.00 95.31 307 TYR A O 1
ATOM 2414 N N . CYS A 1 308 ? 13.052 5.012 -23.628 1.00 94.88 308 CYS A N 1
ATOM 2415 C CA . CYS A 1 308 ? 13.194 6.412 -24.002 1.00 94.88 308 CYS A CA 1
ATOM 2416 C C . CYS A 1 308 ? 12.276 7.333 -23.172 1.00 94.88 308 CYS A C 1
ATOM 2418 O O . CYS A 1 308 ? 11.045 7.293 -23.249 1.00 94.88 308 CYS A O 1
ATOM 2420 N N . GLY A 1 309 ? 12.900 8.207 -22.374 1.00 92.69 309 GLY A N 1
ATOM 2421 C CA . GLY A 1 309 ? 12.224 9.122 -21.447 1.00 92.69 309 GLY A CA 1
ATOM 2422 C C . GLY A 1 309 ? 11.382 10.220 -22.103 1.00 92.69 309 GLY A C 1
ATOM 2423 O O . GLY A 1 309 ? 10.406 10.658 -21.504 1.00 92.69 309 GLY A O 1
ATOM 2424 N N . SER A 1 310 ? 11.736 10.668 -23.311 1.00 93.81 310 SER A N 1
ATOM 2425 C CA . SER A 1 310 ? 11.068 11.801 -23.970 1.00 93.81 310 SER A CA 1
ATOM 2426 C C . SER A 1 310 ? 9.701 11.439 -24.555 1.00 93.81 310 SER A C 1
ATOM 2428 O O . SER A 1 310 ? 8.790 12.264 -24.530 1.00 93.81 310 SER A O 1
ATOM 2430 N N . ILE A 1 311 ? 9.542 10.204 -25.040 1.00 93.69 311 ILE A N 1
ATOM 2431 C CA . ILE A 1 311 ? 8.301 9.702 -25.657 1.00 93.69 311 ILE A CA 1
ATOM 2432 C C . ILE A 1 311 ? 7.551 8.687 -24.782 1.00 93.69 311 ILE A C 1
ATOM 2434 O O . ILE A 1 311 ? 6.464 8.255 -25.154 1.00 93.69 311 ILE A O 1
ATOM 2438 N N . ASN A 1 312 ? 8.098 8.327 -23.614 1.00 93.31 312 ASN A N 1
ATOM 2439 C CA . ASN A 1 312 ? 7.548 7.325 -22.694 1.00 93.31 312 ASN A CA 1
ATOM 2440 C C . ASN A 1 312 ? 7.290 5.957 -23.341 1.00 93.31 312 ASN A C 1
ATOM 2442 O O . ASN A 1 312 ? 6.218 5.370 -23.187 1.00 93.31 312 ASN A O 1
ATOM 2446 N N . GLN A 1 313 ? 8.264 5.475 -24.107 1.00 94.94 313 GLN A N 1
ATOM 2447 C CA . GLN A 1 313 ? 8.181 4.199 -24.810 1.00 94.94 313 GLN A CA 1
ATOM 2448 C C . GLN A 1 313 ? 9.481 3.427 -24.649 1.00 94.94 313 GLN A C 1
ATOM 2450 O O . GLN A 1 313 ? 10.563 4.002 -24.517 1.00 94.94 313 GLN A O 1
ATOM 2455 N N . TRP A 1 314 ? 9.361 2.112 -24.701 1.00 95.06 314 TRP A N 1
ATOM 2456 C CA . TRP A 1 314 ? 10.487 1.217 -24.862 1.00 95.06 314 TRP A CA 1
ATOM 2457 C C . TRP A 1 314 ? 10.882 1.147 -26.325 1.00 95.06 314 TRP A C 1
ATOM 2459 O O . TRP A 1 314 ? 10.027 0.964 -27.188 1.00 95.06 314 TRP A O 1
ATOM 2469 N N . THR A 1 315 ? 12.168 1.274 -26.605 1.00 94.88 315 THR A N 1
ATOM 2470 C CA . THR A 1 315 ? 12.711 1.257 -27.955 1.00 94.88 315 THR A CA 1
ATOM 2471 C C . THR A 1 315 ? 13.712 0.120 -28.109 1.00 94.88 315 THR A C 1
ATOM 2473 O O . THR A 1 315 ? 14.446 -0.211 -27.175 1.00 94.88 315 THR A O 1
ATOM 2476 N N . VAL A 1 316 ? 13.705 -0.518 -29.279 1.00 94.56 316 VAL A N 1
ATOM 2477 C CA . VAL A 1 316 ? 14.727 -1.490 -29.679 1.00 94.56 316 VAL A CA 1
ATOM 2478 C C . VAL A 1 316 ? 15.610 -0.826 -30.717 1.00 94.56 316 VAL A C 1
ATOM 2480 O O . VAL A 1 316 ? 15.097 -0.336 -31.725 1.00 94.56 316 VAL A O 1
ATOM 2483 N N . SER A 1 317 ? 16.915 -0.860 -30.491 1.00 93.44 317 SER A N 1
ATOM 2484 C CA . SER A 1 317 ? 17.908 -0.272 -31.384 1.00 93.44 317 SER A CA 1
ATOM 2485 C C . SER A 1 317 ? 19.000 -1.288 -31.694 1.00 93.44 317 SER A C 1
ATOM 2487 O O . SER A 1 317 ? 19.454 -2.019 -30.805 1.00 93.44 317 SER A O 1
ATOM 2489 N N . SER A 1 318 ? 19.423 -1.353 -32.955 1.00 92.25 318 SER A N 1
ATOM 2490 C CA . SER A 1 318 ? 20.608 -2.107 -33.351 1.00 92.25 318 SER A CA 1
ATOM 2491 C C . SER A 1 318 ? 21.893 -1.466 -32.830 1.00 92.25 318 SER A C 1
ATOM 2493 O O . SER A 1 318 ? 22.004 -0.249 -32.699 1.00 92.25 318 SER A O 1
ATOM 2495 N N . TYR A 1 319 ? 22.879 -2.310 -32.572 1.00 86.25 319 TYR A N 1
ATOM 2496 C CA . TYR A 1 319 ? 24.223 -1.956 -32.160 1.00 86.25 319 TYR A CA 1
ATOM 2497 C C . TYR A 1 319 ? 25.107 -1.799 -33.397 1.00 86.25 319 TYR A C 1
ATOM 2499 O O . TYR A 1 319 ? 25.225 -2.748 -34.175 1.00 86.25 319 TYR A O 1
ATOM 2507 N N . ASP A 1 320 ? 25.758 -0.647 -33.556 1.00 80.88 320 ASP A N 1
ATOM 2508 C CA . ASP A 1 320 ? 26.878 -0.531 -34.491 1.00 80.88 320 ASP A CA 1
ATOM 2509 C C . ASP A 1 320 ? 28.152 -1.028 -33.802 1.00 80.88 320 ASP A C 1
ATOM 2511 O O . ASP A 1 320 ? 28.481 -0.612 -32.689 1.00 80.88 320 ASP A O 1
ATOM 2515 N N . ASP A 1 321 ? 28.871 -1.952 -34.444 1.00 75.06 321 ASP A N 1
ATOM 2516 C CA . ASP A 1 321 ? 30.044 -2.616 -33.856 1.00 75.06 321 ASP A CA 1
ATOM 2517 C C . ASP A 1 321 ? 31.168 -1.634 -33.475 1.00 75.06 321 ASP A C 1
ATOM 2519 O O . ASP A 1 321 ? 31.947 -1.917 -32.560 1.00 75.06 321 ASP A O 1
ATOM 2523 N N . GLU A 1 322 ? 31.226 -0.466 -34.120 1.00 77.56 322 GLU A N 1
ATOM 2524 C CA . GLU A 1 322 ? 32.173 0.608 -33.793 1.00 77.56 322 GLU A CA 1
ATOM 2525 C C . GLU A 1 322 ? 31.853 1.303 -32.458 1.00 77.56 322 GLU A C 1
ATOM 2527 O O . GLU A 1 322 ? 32.753 1.833 -31.807 1.00 77.56 322 GLU A O 1
ATOM 2532 N N . SER A 1 323 ? 30.605 1.222 -31.988 1.00 69.06 323 SER A N 1
ATOM 2533 C CA . SER A 1 323 ? 30.129 1.861 -30.756 1.00 69.06 323 SER A CA 1
ATOM 2534 C C . SER A 1 323 ? 30.198 0.943 -29.531 1.00 69.06 323 SER A C 1
ATOM 2536 O O . SER A 1 323 ? 29.569 1.242 -28.514 1.00 69.06 323 SER A O 1
ATOM 2538 N N . ARG A 1 324 ? 30.976 -0.159 -29.593 1.00 63.78 324 ARG A N 1
ATOM 2539 C CA . ARG A 1 324 ? 31.195 -1.143 -28.504 1.00 63.78 324 ARG A CA 1
ATOM 2540 C C . ARG A 1 324 ? 31.801 -0.513 -27.245 1.00 63.78 324 ARG A C 1
ATOM 2542 O O . ARG A 1 324 ? 32.983 -0.663 -26.961 1.00 63.78 324 ARG A O 1
ATOM 2549 N N . GLY A 1 325 ? 30.972 0.192 -26.481 1.00 70.88 325 GLY A N 1
ATOM 2550 C CA . GLY A 1 325 ? 31.328 0.862 -25.230 1.00 70.88 325 GLY A CA 1
ATOM 2551 C C . 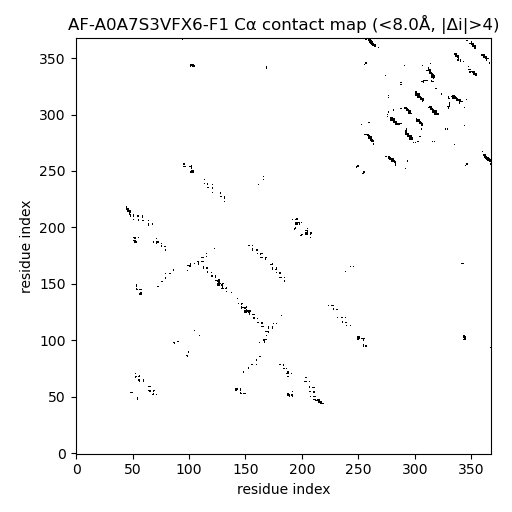GLY A 1 325 ? 30.519 2.122 -24.915 1.00 70.88 325 GLY A C 1
ATOM 2552 O O . GLY A 1 325 ? 30.498 2.526 -23.755 1.00 70.88 325 GLY A O 1
ATOM 2553 N N . ASN A 1 326 ? 29.830 2.717 -25.894 1.00 80.31 326 ASN A N 1
ATOM 2554 C CA . ASN A 1 326 ? 29.002 3.905 -25.688 1.00 80.31 326 ASN A CA 1
ATOM 2555 C C . ASN A 1 326 ? 27.614 3.640 -26.270 1.00 80.31 326 ASN A C 1
ATOM 2557 O O . ASN A 1 326 ? 27.398 3.766 -27.471 1.00 80.31 326 ASN A O 1
ATOM 2561 N N . ILE A 1 327 ? 26.690 3.188 -25.419 1.00 79.81 327 ILE A N 1
ATOM 2562 C CA . ILE A 1 327 ? 25.303 3.013 -25.844 1.00 79.81 327 ILE A CA 1
ATOM 2563 C C . ILE A 1 327 ? 24.699 4.409 -25.971 1.00 79.81 327 ILE A C 1
ATOM 2565 O O . ILE A 1 327 ? 24.559 5.115 -24.969 1.00 79.81 327 ILE A O 1
ATOM 2569 N N . ASP A 1 328 ? 24.385 4.798 -27.203 1.00 82.50 328 ASP A N 1
ATOM 2570 C CA . ASP A 1 328 ? 23.730 6.067 -27.489 1.00 82.50 328 ASP A CA 1
ATOM 2571 C C . ASP A 1 328 ? 22.357 6.142 -26.810 1.00 82.50 328 ASP A C 1
ATOM 2573 O O . ASP A 1 328 ? 21.730 5.133 -26.472 1.00 82.50 328 ASP A O 1
ATOM 2577 N N . ASP A 1 329 ? 21.887 7.368 -26.583 1.00 90.12 329 ASP A N 1
ATOM 2578 C CA . ASP A 1 329 ? 20.589 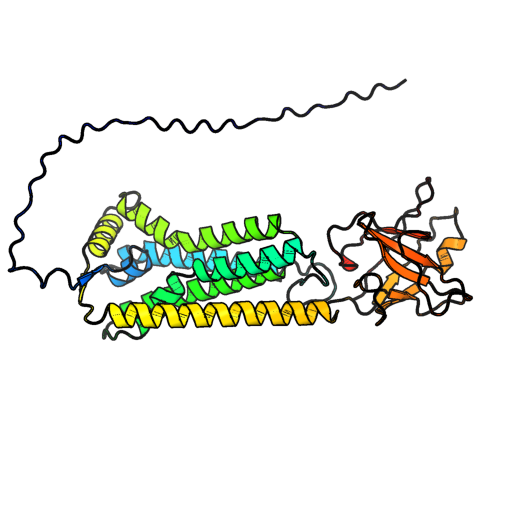7.592 -25.959 1.00 90.12 329 ASP A CA 1
ATOM 2579 C C . ASP A 1 329 ? 19.476 6.923 -26.805 1.00 90.12 329 ASP A C 1
ATOM 2581 O O . ASP A 1 329 ? 19.339 7.230 -27.998 1.00 90.12 329 ASP A O 1
ATOM 2585 N N . PRO A 1 330 ? 18.665 6.024 -26.199 1.00 92.31 330 PRO A N 1
ATOM 2586 C CA . PRO A 1 330 ? 17.642 5.225 -26.882 1.00 92.31 330 PRO A CA 1
ATOM 2587 C C . PRO A 1 330 ? 16.536 6.056 -27.544 1.00 92.31 330 PRO A C 1
ATOM 2589 O O . PRO A 1 330 ? 15.657 5.502 -28.207 1.00 92.31 330 PRO A O 1
ATOM 2592 N N . CYS A 1 331 ? 16.547 7.373 -27.345 1.00 93.62 331 CYS A N 1
ATOM 2593 C CA . CYS A 1 331 ? 15.613 8.314 -27.933 1.00 93.62 331 CYS A CA 1
ATOM 2594 C C . CYS A 1 331 ? 15.981 8.815 -29.337 1.00 93.62 331 CYS A C 1
ATOM 2596 O O . CYS A 1 331 ? 15.105 9.377 -29.995 1.00 93.62 331 CYS A O 1
ATOM 2598 N N . TYR A 1 332 ? 17.226 8.662 -29.804 1.00 91.56 332 TYR A N 1
ATOM 2599 C CA . TYR A 1 332 ? 17.646 9.245 -31.092 1.00 91.56 332 TYR A CA 1
ATOM 2600 C C . TYR A 1 332 ? 17.448 8.314 -32.287 1.00 91.56 332 TYR A C 1
ATOM 2602 O O . TYR A 1 332 ? 16.928 8.749 -33.314 1.00 91.56 332 TYR A O 1
ATOM 2610 N N . TYR A 1 333 ? 17.843 7.046 -32.159 1.00 88.81 333 TYR A N 1
ATOM 2611 C CA . TYR A 1 333 ? 17.783 6.066 -33.243 1.00 88.81 333 TYR A CA 1
ATOM 2612 C C . TYR A 1 333 ? 17.220 4.755 -32.714 1.00 88.81 333 TYR A C 1
ATOM 2614 O O . TYR A 1 333 ? 17.836 4.109 -31.867 1.00 88.81 333 TYR A O 1
ATOM 2622 N N . PHE A 1 334 ? 16.044 4.368 -33.201 1.00 91.62 334 PHE A N 1
ATOM 2623 C CA . PHE A 1 334 ? 15.413 3.107 -32.841 1.00 91.62 334 PHE A CA 1
ATOM 2624 C C . PHE A 1 334 ? 14.699 2.474 -34.031 1.00 91.62 334 PHE A C 1
ATOM 2626 O O . PHE A 1 334 ? 14.110 3.156 -34.872 1.00 91.62 334 PHE A O 1
ATOM 2633 N N . ASP A 1 335 ? 14.742 1.148 -34.069 1.00 90.31 335 ASP A N 1
ATOM 2634 C CA . ASP A 1 335 ? 14.142 0.321 -35.111 1.00 90.31 335 ASP A CA 1
ATOM 2635 C C . ASP A 1 335 ? 12.706 -0.074 -34.756 1.00 90.31 335 ASP A C 1
ATOM 2637 O O . ASP A 1 335 ? 11.842 -0.178 -35.627 1.00 90.31 335 ASP A O 1
ATOM 2641 N N . LEU A 1 336 ? 12.432 -0.287 -33.465 1.00 90.25 336 LEU A N 1
ATOM 2642 C CA . LEU A 1 336 ? 11.106 -0.604 -32.934 1.00 90.25 336 LEU A CA 1
ATOM 2643 C C . LEU A 1 336 ? 10.801 0.286 -31.735 1.00 90.25 336 LEU A C 1
ATOM 2645 O O . LEU A 1 336 ? 11.699 0.629 -30.971 1.00 90.25 336 LEU A O 1
ATOM 2649 N N . GLN A 1 337 ? 9.524 0.597 -31.536 1.00 92.81 337 GLN A N 1
ATOM 2650 C CA . GLN A 1 337 ? 9.039 1.285 -30.341 1.00 92.81 337 GLN A CA 1
ATOM 2651 C C . GLN A 1 337 ? 7.787 0.598 -29.790 1.00 92.81 337 GLN A C 1
ATOM 2653 O O . GLN A 1 337 ? 6.958 0.094 -30.548 1.00 92.81 337 GLN A O 1
ATOM 2658 N N . SER A 1 338 ? 7.622 0.571 -28.475 1.00 92.38 338 SER A N 1
ATOM 2659 C CA . SER A 1 338 ? 6.398 0.104 -27.831 1.00 92.38 338 SER A CA 1
ATOM 2660 C C . SER A 1 338 ? 5.279 1.131 -27.934 1.00 92.38 338 SER A C 1
ATOM 2662 O O . SER A 1 338 ? 5.474 2.287 -28.307 1.00 92.38 338 SER A O 1
ATOM 2664 N N . GLU A 1 339 ? 4.080 0.719 -27.538 1.00 90.94 339 GLU A N 1
ATOM 2665 C CA . GLU A 1 339 ? 3.060 1.681 -27.125 1.00 90.94 339 GLU A CA 1
ATOM 2666 C C . GLU A 1 339 ? 3.546 2.490 -25.912 1.00 90.94 339 GLU A C 1
ATOM 2668 O O . GLU A 1 339 ? 4.469 2.076 -25.205 1.00 90.94 339 GLU A O 1
ATOM 2673 N N . THR A 1 340 ? 2.948 3.662 -25.681 1.00 90.44 340 THR A N 1
ATOM 2674 C CA . THR A 1 340 ? 3.283 4.489 -24.514 1.00 90.44 340 THR A CA 1
ATOM 2675 C C . THR A 1 340 ? 2.992 3.717 -23.236 1.00 90.44 340 THR A C 1
ATOM 2677 O O . THR A 1 340 ? 1.833 3.383 -22.975 1.00 90.44 340 THR A O 1
ATOM 2680 N N . THR A 1 341 ? 4.018 3.458 -22.437 1.00 88.88 341 THR A N 1
ATOM 2681 C CA . THR A 1 341 ? 3.882 2.781 -21.147 1.00 88.88 341 THR A CA 1
ATOM 2682 C C . THR A 1 341 ? 3.799 3.820 -20.039 1.00 88.88 341 THR A C 1
ATOM 2684 O O . THR A 1 341 ? 4.463 4.859 -20.086 1.00 88.88 341 THR A O 1
ATOM 2687 N N . ARG A 1 342 ? 2.966 3.566 -19.027 1.00 81.44 342 ARG A N 1
ATOM 2688 C CA . ARG A 1 342 ? 2.889 4.450 -17.851 1.00 81.44 342 ARG A CA 1
ATOM 2689 C C . ARG A 1 342 ? 4.023 4.175 -16.879 1.00 81.44 342 ARG A C 1
ATOM 2691 O O . ARG A 1 342 ? 4.402 5.055 -16.109 1.00 81.44 342 ARG A O 1
ATOM 2698 N N . THR A 1 343 ? 4.528 2.947 -16.903 1.00 82.88 343 THR A N 1
ATOM 2699 C CA . THR A 1 343 ? 5.565 2.471 -16.003 1.00 82.88 343 THR A CA 1
ATOM 2700 C C . THR A 1 343 ? 6.858 2.187 -16.753 1.00 82.88 343 THR A C 1
ATOM 2702 O O . THR A 1 343 ? 6.904 2.119 -17.982 1.00 82.88 343 THR A O 1
ATOM 2705 N N . TYR A 1 344 ? 7.930 2.018 -15.986 1.00 87.12 344 TYR A N 1
ATOM 2706 C CA . TYR A 1 344 ? 9.210 1.526 -16.490 1.00 87.12 344 TYR A CA 1
ATOM 2707 C C . TYR A 1 344 ? 9.286 -0.000 -16.434 1.00 87.12 344 TYR A C 1
ATOM 2709 O O . TYR A 1 344 ? 10.383 -0.551 -16.379 1.00 87.12 344 TYR A O 1
ATOM 2717 N N . ASP A 1 345 ? 8.142 -0.682 -16.382 1.00 87.81 345 ASP A N 1
ATOM 2718 C CA . ASP A 1 345 ? 8.083 -2.130 -16.440 1.00 87.81 345 ASP A CA 1
ATOM 2719 C C . ASP A 1 345 ? 7.913 -2.579 -17.891 1.00 87.81 345 ASP A C 1
ATOM 2721 O O . ASP A 1 345 ? 7.007 -2.166 -18.617 1.00 87.81 345 ASP A O 1
ATOM 2725 N N . VAL A 1 346 ? 8.823 -3.441 -18.315 1.00 88.50 346 VAL A N 1
ATOM 2726 C CA . VAL A 1 346 ? 8.835 -4.021 -19.652 1.00 88.50 346 VAL A CA 1
ATOM 2727 C C . VAL A 1 346 ? 7.703 -5.034 -19.836 1.00 88.50 346 VAL A C 1
ATOM 2729 O O . VAL A 1 346 ? 7.239 -5.246 -20.954 1.00 88.50 346 VAL A O 1
ATOM 2732 N N . ALA A 1 347 ? 7.194 -5.607 -18.740 1.00 84.75 347 ALA A N 1
ATOM 2733 C CA . ALA A 1 347 ? 6.057 -6.519 -18.751 1.00 84.75 347 ALA A CA 1
ATOM 2734 C C . ALA A 1 347 ? 4.726 -5.814 -19.074 1.00 84.75 347 ALA A C 1
ATOM 2736 O O . ALA A 1 347 ? 3.720 -6.476 -19.322 1.00 84.75 347 ALA A O 1
ATOM 2737 N N . GLU A 1 348 ? 4.683 -4.475 -19.077 1.00 83.75 348 GLU A N 1
ATOM 2738 C CA . GLU A 1 348 ? 3.519 -3.710 -19.546 1.00 83.75 348 GLU A CA 1
ATOM 2739 C C . GLU A 1 348 ? 3.406 -3.709 -21.083 1.00 83.75 348 GLU A C 1
ATOM 2741 O O . GLU A 1 348 ? 2.328 -3.457 -21.629 1.00 83.75 348 GLU A O 1
ATOM 2746 N N . ILE A 1 349 ? 4.492 -4.021 -21.798 1.00 85.19 349 ILE A N 1
ATOM 2747 C CA . ILE A 1 349 ? 4.515 -4.009 -23.260 1.00 85.19 349 ILE A CA 1
ATOM 2748 C C . ILE A 1 349 ? 3.694 -5.182 -23.797 1.00 85.19 349 ILE A C 1
ATOM 2750 O O . ILE A 1 349 ? 4.089 -6.339 -23.696 1.00 85.19 349 ILE A O 1
ATOM 2754 N N . LYS A 1 350 ? 2.568 -4.867 -24.443 1.00 79.69 350 LYS A N 1
ATOM 2755 C CA . LYS A 1 350 ? 1.756 -5.856 -25.173 1.00 79.69 350 LYS A CA 1
ATOM 2756 C C . LYS A 1 350 ? 2.183 -6.005 -26.629 1.00 79.69 350 LYS A C 1
ATOM 2758 O O . LYS A 1 350 ? 2.136 -7.096 -27.185 1.00 79.69 350 LYS A O 1
ATOM 2763 N N . THR A 1 351 ? 2.558 -4.896 -27.267 1.00 78.88 351 THR A N 1
ATOM 2764 C CA . THR A 1 351 ? 2.970 -4.872 -28.673 1.00 78.88 351 THR A CA 1
ATOM 2765 C C . THR A 1 351 ? 4.108 -3.881 -28.893 1.00 78.88 351 THR A C 1
ATOM 2767 O O . THR A 1 351 ? 4.206 -2.849 -28.224 1.00 78.88 351 THR A O 1
ATOM 2770 N N . LEU A 1 352 ? 4.967 -4.212 -29.852 1.00 78.56 352 LEU A N 1
ATOM 2771 C CA . LEU A 1 352 ? 5.966 -3.321 -30.424 1.00 78.56 352 LEU A CA 1
ATOM 2772 C C . LEU A 1 352 ? 5.502 -2.940 -31.835 1.00 78.56 352 LEU A C 1
ATOM 2774 O O . LEU A 1 352 ? 4.897 -3.736 -32.555 1.00 78.56 352 LEU A O 1
ATOM 2778 N N . ARG A 1 353 ? 5.753 -1.703 -32.242 1.00 76.62 353 ARG A N 1
ATOM 2779 C CA . ARG A 1 353 ? 5.393 -1.167 -33.554 1.00 76.62 353 ARG A CA 1
ATOM 2780 C C . ARG A 1 353 ? 6.642 -0.653 -34.253 1.00 76.62 353 ARG A C 1
ATOM 2782 O O . ARG A 1 353 ? 7.553 -0.117 -33.624 1.00 76.62 353 ARG A O 1
ATOM 2789 N N . LEU A 1 354 ? 6.661 -0.797 -35.573 1.00 70.56 354 LEU A N 1
ATOM 2790 C CA . LEU A 1 354 ? 7.664 -0.149 -36.412 1.00 70.56 354 LEU A CA 1
ATOM 2791 C C . LEU A 1 354 ? 7.340 1.356 -36.513 1.00 70.56 354 LEU A C 1
ATOM 2793 O O . LEU A 1 354 ? 6.173 1.703 -36.707 1.00 70.56 354 LEU A O 1
ATOM 2797 N N . PRO A 1 355 ? 8.338 2.256 -36.443 1.00 62.31 355 PRO A N 1
ATOM 2798 C CA . PRO A 1 355 ? 8.132 3.699 -36.599 1.00 62.31 355 PRO A CA 1
ATOM 2799 C C . PRO A 1 355 ? 7.720 4.109 -38.026 1.00 62.31 355 PRO A C 1
ATOM 2801 O O . PRO A 1 355 ? 7.301 5.244 -38.259 1.00 62.31 355 PRO A O 1
ATOM 2804 N N . VAL A 1 356 ? 7.804 3.198 -39.003 1.00 58.25 356 VAL A N 1
ATOM 2805 C CA . VAL A 1 356 ? 7.412 3.470 -40.390 1.00 58.25 356 VAL A CA 1
ATOM 2806 C C . VAL A 1 356 ? 5.887 3.571 -40.493 1.00 58.25 356 VAL A C 1
ATOM 2808 O O . VAL A 1 356 ? 5.161 2.671 -40.080 1.00 58.25 356 VAL A O 1
ATOM 2811 N N . ARG A 1 357 ? 5.412 4.655 -41.123 1.00 49.34 357 ARG A N 1
ATOM 2812 C CA . ARG A 1 357 ? 4.011 5.109 -41.290 1.00 49.34 357 ARG A CA 1
ATOM 2813 C C . ARG A 1 357 ? 2.976 4.072 -41.785 1.00 49.34 357 ARG A C 1
ATOM 2815 O O . ARG A 1 357 ? 1.798 4.405 -41.827 1.00 49.34 357 ARG A O 1
ATOM 2822 N N . ASN A 1 358 ? 3.380 2.845 -42.123 1.00 46.41 358 ASN A N 1
ATOM 2823 C CA . ASN A 1 358 ? 2.526 1.759 -42.608 1.00 46.41 358 ASN A CA 1
ATOM 2824 C C . ASN A 1 358 ? 2.640 0.486 -41.729 1.00 46.41 358 ASN A C 1
ATOM 2826 O O . ASN A 1 358 ? 3.297 -0.482 -42.095 1.00 46.41 358 ASN A O 1
ATOM 2830 N N . GLY A 1 359 ? 1.960 0.489 -40.577 1.00 50.06 359 GLY A N 1
ATOM 2831 C CA . GLY A 1 359 ? 1.097 -0.615 -40.112 1.00 50.06 359 GLY A CA 1
ATOM 2832 C C . GLY A 1 359 ? 1.662 -1.989 -39.708 1.00 50.06 359 GLY A C 1
ATOM 2833 O O . GLY A 1 359 ? 0.857 -2.893 -39.500 1.00 50.06 359 GLY A O 1
ATOM 2834 N N . GLY A 1 360 ? 2.973 -2.199 -39.577 1.00 55.16 360 GLY A N 1
ATOM 2835 C CA . GLY A 1 360 ? 3.501 -3.474 -39.061 1.00 55.16 360 GLY A CA 1
ATOM 2836 C C . GLY A 1 360 ? 3.326 -3.614 -37.540 1.00 55.16 360 GLY A C 1
ATOM 2837 O O . GLY A 1 360 ? 3.826 -2.773 -36.792 1.00 55.16 360 GLY A O 1
ATOM 2838 N N . VAL A 1 361 ? 2.642 -4.670 -37.079 1.00 56.66 361 VAL A N 1
ATOM 2839 C CA . VAL A 1 361 ? 2.495 -5.014 -35.649 1.00 56.66 361 VAL A CA 1
ATOM 2840 C C . VAL A 1 361 ? 3.468 -6.135 -35.293 1.00 56.66 361 VAL A C 1
ATOM 2842 O O . VAL A 1 361 ? 3.472 -7.185 -35.934 1.00 56.66 361 VAL A O 1
ATOM 2845 N N . VAL A 1 362 ? 4.271 -5.926 -34.253 1.00 58.81 362 VAL A N 1
ATOM 2846 C CA . VAL A 1 362 ? 5.166 -6.925 -33.664 1.00 58.81 362 VAL A CA 1
ATOM 2847 C C . VAL A 1 362 ? 4.612 -7.327 -32.298 1.00 58.81 362 VAL A C 1
ATOM 2849 O O . VAL A 1 362 ? 4.290 -6.475 -31.471 1.00 58.81 362 VAL A O 1
ATOM 2852 N N . ILE A 1 363 ? 4.490 -8.631 -32.052 1.00 58.34 363 ILE A N 1
ATOM 2853 C CA . ILE A 1 363 ? 4.001 -9.166 -30.777 1.00 58.34 363 ILE A CA 1
ATOM 2854 C C . ILE A 1 363 ? 5.213 -9.660 -29.986 1.00 58.34 363 ILE A C 1
ATOM 2856 O O . ILE A 1 363 ? 5.841 -10.651 -30.350 1.00 58.34 363 ILE A O 1
ATOM 2860 N N . GLY A 1 364 ? 5.561 -8.946 -28.920 1.00 55.59 364 GLY A N 1
ATOM 2861 C CA . GLY A 1 364 ? 6.573 -9.391 -27.966 1.00 55.59 364 GLY A CA 1
ATOM 2862 C C . GLY A 1 364 ? 5.930 -10.230 -26.868 1.00 55.59 364 GLY A C 1
ATOM 2863 O O . GLY A 1 364 ? 4.832 -9.907 -26.423 1.00 55.59 364 GLY A O 1
ATOM 2864 N N . TRP A 1 365 ? 6.620 -11.278 -26.418 1.00 58.06 365 TRP A N 1
ATOM 2865 C CA . TRP A 1 365 ? 6.219 -12.045 -25.241 1.00 58.06 365 TRP A CA 1
ATOM 2866 C C . TRP A 1 365 ? 7.287 -11.878 -24.166 1.00 58.06 365 TRP A C 1
ATOM 2868 O O . TRP A 1 365 ? 8.472 -12.140 -24.387 1.00 58.06 365 TRP A O 1
ATOM 2878 N N . CYS A 1 366 ? 6.878 -11.424 -22.988 1.00 54.44 366 CYS A N 1
ATOM 2879 C CA . CYS A 1 366 ? 7.781 -11.375 -21.854 1.00 54.44 366 CYS A CA 1
ATOM 2880 C C . CYS A 1 366 ? 7.800 -12.753 -21.190 1.00 54.44 366 CYS A C 1
ATOM 2882 O O . CYS A 1 366 ? 6.761 -13.232 -20.747 1.00 54.44 366 CYS A O 1
ATOM 2884 N N . ILE A 1 367 ? 8.972 -13.384 -21.142 1.00 57.97 367 ILE A N 1
ATOM 2885 C CA . ILE A 1 367 ? 9.208 -14.568 -20.314 1.00 57.97 367 ILE A CA 1
ATOM 2886 C C . ILE A 1 367 ? 10.138 -14.095 -19.207 1.00 57.97 367 ILE A C 1
ATOM 2888 O O . ILE A 1 367 ? 11.363 -14.166 -19.352 1.00 57.97 367 ILE A O 1
ATOM 2892 N N . CYS A 1 368 ? 9.546 -13.530 -18.155 1.00 57.25 368 CYS A N 1
ATOM 2893 C CA . CYS A 1 368 ? 10.242 -13.460 -16.881 1.00 57.25 368 CYS A CA 1
ATOM 2894 C C . CYS A 1 368 ? 10.287 -14.906 -16.339 1.00 57.25 368 CYS A C 1
ATOM 2896 O O . CYS A 1 368 ? 11.321 -15.251 -15.736 1.00 57.25 368 CYS A O 1
#

Radius of gyration: 29.96 Å; Cα contacts (8 Å, |Δi|>4): 484; chains: 1; bounding box: 66×52×95 Å

Organism: NCBI:txid122233

Sequence (368 aa):
PEQGTSLESPLIAANITTNTNDSTENNDGTQNKEQGDPGNKEDDAREKIPPDAFSMLFIAKTYSEHALPIGVFVLQILILVLISLDLLQTYDREVITFMNIPVIVPLSVTVSQCIACIVSVFSADDLVYGVLHVNKRPIDIKWEVSNIMRIVEGVMVIGVSLIFIVQSSTAIDLWLNFAAVQFVGQLDNLAFALAKMNFFRNAEWELAKRVSEYRVHDNSMQTFKRTARIIWCVMLIVMIAGLSFIFYTQYNLHFACKSITITVGESSSAFPLARYLSGTYILDTTRINGRPVYVQKQGTNGAFLAYCGSINQWTVSSYDDESRGNIDDPCYYFDLQSETTRTYDVAEIKTLRLPVRNGGVVIGWCIC

Mean predicted aligned error: 9.06 Å

Foldseek 3Di:
DDDDDDDDDDDPPPPPPPPPPPPPPPPPDPPPPPPDDPPPPPVVQWDADPLFLLLLQLQDDDPVSNCLSVVLLVVLVVVLVVLVVVQQVVCVLVDDDRRQFFLDADPVLVVLLLVLLLVLLVLLVLLLSLVLQCPDDDPDPSSPVSSVSSNVSSVSLSVSLLSLSRNDRDSVSNVVVNVVSSVSSCSRVVSSVCLCVVVDPPSSVVSSVCSRPDIHRDPPPPVSVVSSVVVSVVSSCVSVVVSVVSVVCSLQSVRAAQKWFWQFDPVCPPDPPCRQVGAIWGWDPDDDVSAIKTWGPDHPWIKIWTAQPVQQWIFIATHDPVCVPPDPRRPPDGQKIFDRDSGSHPSSGQWIDGPPPDDRITGIDGDD

Secondary structure (DSSP, 8-state):
-------------------------------------TT-TTGGGEEEPPSSHHHHHHH--SHHHHHHHHHHHHHHHHHHHHHHHHHHHTT-SSS--TT---S---HHHHHHHHHHHHHHHHT-HHHHHHHHHHTS--S-HHHHHHHHHHHHHHHHHHHHHHHHHHH-SSHHHHHHHHHHHHHHHTHHHHHHHHHHTT-S-HHHHHHHHHHHH-EEE-TTHHHHHHHHHHHHHHHHHHHHHHHHHHHHHHHTTTTS-SEEEEE--TT-TT-GGGGGG-EEEEEEEEEETTEEEEEESS-SS-EEEEEETTTTEEEEEEPPGGGTT----TTT--SEEEPPPSSS-GGG---EE-SSSS--EEEEE---